Protein AF-A0A0S4TD51-F1 (afdb_monomer)

Radius of gyration: 26.49 Å; Cα contacts (8 Å, |Δi|>4): 735; chains: 1; bounding box: 84×71×63 Å

Sequence (551 aa):
MDHNLELGNYSDFDFQTTSKWIAKHSKGKERLVVALQFSVSDIKYAPRIQYLIEKQVNCIVSKEDGSKDQCNIRFFVLSDIVNPACCLDVLNIKKSHSDLLIHFGYSCYHNIRNFRLPVYFVPSSSDYFYVSESNTLCNITSFLYKQLNNRLLEGNNSLKRMNVILSFQGILENNSQTILLDKIRSSELNKTSNDVEICIYQLSPINVTDCIQDQYSEFICDLLLTKLGHDKELKLDDLEKRFERSKNMASSESVIFFHFVSKDDKYSNLPNSFLERIFLRYNQLFEIFLCQVNNSDSSIELNPNALNELSSIISKRFVVIEKAKSIHSENRVAFVITPGITQLEWKLIEFFKRHNYRINADNGKKIKIETHIISLTGVNEVKLRNFPDIDIFCFFGCSEYFLSHIIKNLNLKTPIILTPFEYQVFLGITKWSTRYLNTPDLQSHGLNDNDLSFHSSISDSEDSELDQDFSKLLIEDSEILNNNTLSTKTESYSLQSIDKKTKKLLLSLNSIKNKYGRSYFGLNPLENTDHIPKITQGRDGIASMYKNEII

Structure (mmCIF, N/CA/C/O backbone):
data_AF-A0A0S4TD51-F1
#
_entry.id   AF-A0A0S4TD51-F1
#
loop_
_atom_site.group_PDB
_atom_site.id
_atom_site.type_symbol
_atom_site.label_atom_id
_atom_site.label_alt_id
_atom_site.label_comp_id
_atom_site.label_asym_id
_atom_site.label_entity_id
_atom_site.label_seq_id
_atom_site.pdbx_PDB_ins_code
_atom_site.Cartn_x
_atom_site.Cartn_y
_atom_site.Cartn_z
_atom_site.occupancy
_atom_site.B_iso_or_equiv
_atom_site.auth_seq_id
_atom_site.auth_comp_id
_atom_site.auth_asym_id
_atom_site.auth_atom_id
_atom_site.pdbx_PDB_model_num
ATOM 1 N N . MET A 1 1 ? -22.542 -21.612 28.032 1.00 39.62 1 MET A N 1
ATOM 2 C CA . MET A 1 1 ? -22.040 -21.477 26.650 1.00 39.62 1 MET A CA 1
ATOM 3 C C . MET A 1 1 ? -20.563 -21.207 26.792 1.00 39.62 1 MET A C 1
ATOM 5 O O . MET A 1 1 ? -20.227 -20.201 27.403 1.00 39.62 1 MET A O 1
ATOM 9 N N . ASP A 1 2 ? -19.729 -22.166 26.397 1.00 32.47 2 ASP A N 1
ATOM 10 C CA . ASP A 1 2 ? -18.311 -22.193 26.756 1.00 32.47 2 ASP A CA 1
ATOM 11 C C . ASP A 1 2 ? -17.541 -20.987 26.213 1.00 32.47 2 ASP A C 1
ATOM 13 O O . ASP A 1 2 ? -17.662 -20.602 25.051 1.00 32.47 2 ASP A O 1
ATOM 17 N N . HIS A 1 3 ? -16.744 -20.394 27.098 1.00 38.41 3 HIS A N 1
ATOM 18 C CA . HIS A 1 3 ? -15.977 -19.166 26.898 1.00 38.41 3 HIS A CA 1
ATOM 19 C C . HIS A 1 3 ? -14.647 -19.367 26.143 1.00 38.41 3 HIS A C 1
ATOM 21 O O . HIS A 1 3 ? -13.843 -18.444 26.095 1.00 38.41 3 HIS A O 1
ATOM 27 N N . ASN A 1 4 ? -14.417 -20.529 25.522 1.00 45.69 4 ASN A N 1
ATOM 28 C CA . ASN A 1 4 ? -13.141 -20.879 24.886 1.00 45.69 4 ASN A CA 1
ATOM 29 C C . ASN A 1 4 ? -13.319 -21.251 23.403 1.00 45.69 4 ASN A C 1
ATOM 31 O O . ASN A 1 4 ? -13.137 -22.405 23.024 1.00 45.69 4 ASN A O 1
ATOM 35 N N . LEU A 1 5 ? -13.683 -20.287 22.553 1.00 54.16 5 LEU A N 1
ATOM 36 C CA . LEU A 1 5 ? -13.687 -20.460 21.093 1.00 54.16 5 LEU A CA 1
ATOM 37 C C . LEU A 1 5 ? -12.807 -19.382 20.455 1.00 54.16 5 LEU A C 1
ATOM 39 O O . LEU A 1 5 ? -13.077 -18.190 20.587 1.00 54.16 5 LEU A O 1
ATOM 43 N N . GLU A 1 6 ? -11.732 -19.818 19.797 1.00 66.88 6 GLU A N 1
ATOM 44 C CA . GLU A 1 6 ? -10.671 -18.959 19.269 1.00 66.88 6 GLU A CA 1
ATOM 45 C C . GLU A 1 6 ? -11.180 -18.047 18.140 1.00 66.88 6 GLU A C 1
ATOM 47 O O . GLU A 1 6 ? -11.511 -18.502 17.047 1.00 66.88 6 GLU A O 1
ATOM 52 N N . LEU A 1 7 ? -11.181 -16.733 18.381 1.00 74.62 7 LEU A N 1
ATOM 53 C CA . LEU A 1 7 ? -11.332 -15.696 17.348 1.00 74.62 7 LEU A CA 1
ATOM 54 C C . LEU A 1 7 ? -9.980 -15.315 16.713 1.00 74.62 7 LEU A C 1
ATOM 56 O O . LEU A 1 7 ? -9.875 -14.315 16.002 1.00 74.62 7 LEU A O 1
ATOM 60 N N . GLY A 1 8 ? -8.933 -16.099 16.994 1.00 77.56 8 GLY A N 1
ATOM 61 C CA . GLY A 1 8 ? -7.564 -15.825 16.576 1.00 77.56 8 GLY A CA 1
ATOM 62 C C . GLY A 1 8 ? -7.129 -14.412 16.946 1.00 77.56 8 GLY A C 1
ATOM 63 O O . GLY A 1 8 ? -7.231 -14.010 18.100 1.00 77.56 8 GLY A O 1
ATOM 64 N N . ASN A 1 9 ? -6.698 -13.651 15.938 1.00 72.94 9 ASN A N 1
ATOM 65 C CA . ASN A 1 9 ? -6.227 -12.274 16.095 1.00 72.94 9 ASN A CA 1
ATOM 66 C C . ASN A 1 9 ? -7.343 -11.254 16.407 1.00 72.94 9 ASN A C 1
ATOM 68 O O . ASN A 1 9 ? -7.058 -10.070 16.552 1.00 72.94 9 ASN A O 1
ATOM 72 N N . TYR A 1 10 ? -8.604 -11.685 16.494 1.00 80.88 10 TYR A N 1
ATOM 73 C CA . TYR A 1 10 ? -9.765 -10.838 16.794 1.00 80.88 10 TYR A CA 1
ATOM 74 C C . TYR A 1 10 ? -10.417 -11.209 18.131 1.00 80.88 10 TYR A C 1
ATOM 76 O O . TYR A 1 10 ? -11.603 -10.955 18.329 1.00 80.88 10 TYR A O 1
ATOM 84 N N . SER A 1 11 ? -9.669 -11.820 19.057 1.00 77.50 11 SER A N 1
ATOM 85 C CA . SER A 1 11 ? -10.137 -12.076 20.429 1.00 77.50 11 SER A CA 1
ATOM 86 C C . SER A 1 11 ? -10.621 -10.806 21.126 1.00 77.50 11 SER A C 1
ATOM 88 O O . SER A 1 11 ? -11.649 -10.836 21.798 1.00 77.50 11 SER A O 1
ATOM 90 N N . ASP A 1 12 ? -9.923 -9.696 20.892 1.00 70.94 12 ASP A N 1
ATOM 91 C CA . ASP A 1 12 ? -10.210 -8.388 21.486 1.00 70.94 12 ASP A CA 1
ATOM 92 C C . ASP A 1 12 ? -11.060 -7.498 20.567 1.00 70.94 12 ASP A C 1
ATOM 94 O O . ASP A 1 12 ? -11.193 -6.295 20.795 1.00 70.94 12 ASP A O 1
ATOM 98 N N . PHE A 1 13 ? -11.632 -8.064 19.496 1.00 80.12 13 PHE A N 1
ATOM 99 C CA . PHE A 1 13 ? -12.438 -7.297 18.556 1.00 80.12 13 PHE A CA 1
ATOM 100 C C . PHE A 1 13 ? -13.695 -6.737 19.227 1.00 80.12 13 PHE A C 1
ATOM 102 O O . PHE A 1 13 ? -14.544 -7.469 19.743 1.00 80.12 13 PHE A O 1
ATOM 109 N N . ASP A 1 14 ? -13.846 -5.415 19.153 1.00 80.81 14 ASP A N 1
ATOM 110 C CA . ASP A 1 14 ? -15.028 -4.724 19.646 1.00 80.81 14 ASP A CA 1
ATOM 111 C C . ASP A 1 14 ? -16.206 -4.875 18.667 1.00 80.81 14 ASP A C 1
ATOM 113 O O . ASP A 1 14 ? -16.489 -4.035 17.798 1.00 80.81 14 ASP A O 1
ATOM 117 N N . PHE A 1 15 ? -16.940 -5.973 18.854 1.00 85.12 15 PHE A N 1
ATOM 118 C CA . PHE A 1 15 ? -18.194 -6.230 18.157 1.00 85.12 15 PHE A CA 1
ATOM 119 C C . PHE A 1 15 ? -19.243 -5.143 18.428 1.00 85.12 15 PHE A C 1
ATOM 121 O O . PHE A 1 15 ? -20.073 -4.870 17.558 1.00 85.12 15 PHE A O 1
ATOM 128 N N . GLN A 1 16 ? -19.222 -4.488 19.594 1.00 85.81 16 GLN A N 1
ATOM 129 C CA . GLN A 1 16 ? -20.231 -3.500 19.964 1.00 85.81 16 GLN A CA 1
ATOM 130 C C . GLN A 1 16 ? -20.097 -2.224 19.145 1.00 85.81 16 GLN A C 1
ATOM 132 O O . GLN A 1 16 ? -21.104 -1.740 18.620 1.00 85.81 16 GLN A O 1
ATOM 137 N N . THR A 1 17 ? -18.886 -1.689 19.025 1.00 85.69 17 THR A N 1
ATOM 138 C CA . THR A 1 17 ? -18.637 -0.478 18.234 1.00 85.69 17 THR A CA 1
ATOM 139 C C . THR A 1 17 ? -18.959 -0.720 16.763 1.00 85.69 17 THR A C 1
ATOM 141 O O . THR A 1 17 ? -19.743 0.030 16.175 1.00 85.69 17 THR A O 1
ATOM 144 N N . THR A 1 18 ? -18.489 -1.836 16.203 1.00 88.44 18 THR A N 1
ATOM 145 C CA . THR A 1 18 ? -18.776 -2.204 14.808 1.00 88.44 18 THR A CA 1
ATOM 146 C C . THR A 1 18 ? -20.276 -2.408 14.567 1.00 88.44 18 THR A C 1
ATOM 148 O O . THR A 1 18 ? -20.834 -1.912 13.589 1.00 88.44 18 THR A O 1
ATOM 151 N N . SER A 1 19 ? -20.981 -3.074 15.486 1.00 91.38 19 SER A N 1
ATOM 152 C CA . SER A 1 19 ? -22.425 -3.309 15.350 1.00 91.38 19 SER A CA 1
ATOM 153 C C . SER A 1 19 ? -23.244 -2.020 15.447 1.00 91.38 19 SER A C 1
ATOM 155 O O . SER A 1 19 ? -24.196 -1.840 14.688 1.00 91.38 19 SER A O 1
ATOM 157 N N . LYS A 1 20 ? -22.869 -1.089 16.338 1.00 89.62 20 LYS A N 1
ATOM 158 C CA . LYS A 1 20 ? -23.487 0.249 16.411 1.00 89.62 20 LYS A CA 1
ATOM 159 C C . LYS A 1 20 ? -23.275 1.030 15.118 1.00 89.62 20 LYS A C 1
ATOM 161 O O . LYS A 1 20 ? -24.195 1.703 14.657 1.00 89.62 20 LYS A O 1
ATOM 166 N N . TRP A 1 21 ? -22.088 0.925 14.526 1.00 89.38 21 TRP A N 1
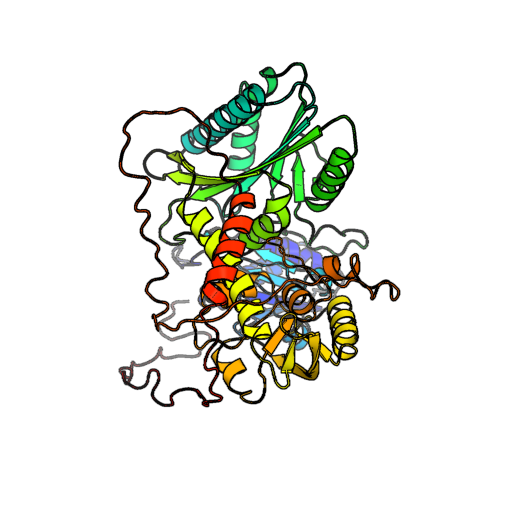ATOM 167 C CA . TRP A 1 21 ? -21.771 1.575 13.260 1.00 89.38 21 TRP A CA 1
ATOM 168 C C . TRP A 1 21 ? -22.653 1.070 12.110 1.00 89.38 21 TRP A C 1
ATOM 170 O O . TRP A 1 21 ? -23.219 1.875 11.367 1.00 89.38 21 TRP A O 1
ATOM 180 N N . ILE A 1 22 ? -22.853 -0.248 12.008 1.00 91.44 22 ILE A N 1
ATOM 181 C CA . ILE A 1 22 ? -23.764 -0.854 11.022 1.00 91.44 22 ILE A CA 1
ATOM 182 C C . ILE A 1 22 ? -25.208 -0.400 11.272 1.00 91.44 22 ILE A C 1
ATOM 184 O O . ILE A 1 22 ? -25.877 0.051 10.344 1.00 91.44 22 ILE A O 1
ATOM 188 N N . ALA A 1 23 ? -25.679 -0.470 12.523 1.00 90.62 23 ALA A N 1
ATOM 189 C CA . ALA A 1 23 ? -27.042 -0.082 12.893 1.00 90.62 23 ALA A CA 1
ATOM 190 C C . ALA A 1 23 ? -27.325 1.407 12.616 1.00 90.62 23 ALA A C 1
ATOM 192 O O . ALA A 1 23 ? -28.411 1.775 12.176 1.00 90.62 23 ALA A O 1
ATOM 193 N N . LYS A 1 24 ? -26.332 2.289 12.788 1.00 89.31 24 LYS A N 1
ATOM 194 C CA . LYS A 1 24 ? -26.440 3.699 12.382 1.00 89.31 24 LYS A CA 1
ATOM 195 C C . LYS A 1 24 ? -26.726 3.834 10.880 1.00 89.31 24 LYS A C 1
ATOM 197 O O . LYS A 1 24 ? -27.537 4.672 10.495 1.00 89.31 24 LYS A O 1
ATOM 202 N N . HIS A 1 25 ? -26.099 3.005 10.046 1.00 89.44 25 HIS A N 1
ATOM 203 C CA . HIS A 1 25 ? -26.244 3.033 8.587 1.00 89.44 25 HIS A CA 1
ATOM 204 C C . HIS A 1 25 ? -27.481 2.293 8.049 1.00 89.44 25 HIS A C 1
ATOM 206 O O . HIS A 1 25 ? -27.774 2.415 6.852 1.00 89.44 25 HIS A O 1
ATOM 212 N N . SER A 1 26 ? -28.206 1.548 8.892 1.00 90.56 26 SER A N 1
ATOM 213 C CA . SER A 1 26 ? -29.484 0.916 8.534 1.00 90.56 26 SER A CA 1
ATOM 214 C C . SER A 1 26 ? -30.690 1.845 8.710 1.00 90.56 26 SER A C 1
ATOM 216 O O . SER A 1 26 ? -31.751 1.572 8.153 1.00 90.56 26 SER A O 1
ATOM 218 N N . LYS A 1 27 ? -30.550 2.948 9.461 1.00 87.25 27 LYS A N 1
ATOM 219 C CA . LYS A 1 27 ? -31.652 3.881 9.746 1.00 87.25 27 LYS A CA 1
ATOM 220 C C . LYS A 1 27 ? -32.245 4.463 8.462 1.00 87.25 27 LYS A C 1
ATOM 222 O O . LYS A 1 27 ? -31.521 4.985 7.617 1.00 87.25 27 LYS A O 1
ATOM 227 N N . GLY A 1 28 ? -33.570 4.387 8.338 1.00 85.50 28 GLY A N 1
ATOM 228 C CA . GLY A 1 28 ? -34.310 4.914 7.188 1.00 85.50 28 GLY A CA 1
ATOM 229 C C . GLY A 1 28 ? -34.163 4.103 5.894 1.00 85.50 28 GLY A C 1
ATOM 230 O O . GLY A 1 28 ? -34.503 4.618 4.831 1.00 85.50 28 GLY A O 1
ATOM 231 N N . LYS A 1 29 ? -33.655 2.863 5.954 1.00 87.94 29 LYS A N 1
ATOM 232 C CA . LYS A 1 29 ? -33.527 1.969 4.793 1.00 87.94 29 LYS A CA 1
ATOM 233 C C . LYS A 1 29 ? -34.376 0.714 4.961 1.00 87.94 29 LYS A C 1
ATOM 235 O O . LYS A 1 29 ? -34.374 0.103 6.022 1.00 87.94 29 LYS A O 1
ATOM 240 N N . GLU A 1 30 ? -34.992 0.249 3.879 1.00 89.62 30 GLU A N 1
ATOM 241 C CA . GLU A 1 30 ? -35.690 -1.048 3.853 1.00 89.62 30 GLU A CA 1
ATOM 242 C C . GLU A 1 30 ? -34.716 -2.239 3.869 1.00 89.62 30 GLU A C 1
ATOM 244 O O . GLU A 1 30 ? -35.021 -3.312 4.390 1.00 89.62 30 GLU A O 1
ATOM 249 N N . ARG A 1 31 ? -33.520 -2.056 3.300 1.00 93.19 31 ARG A N 1
ATOM 250 C CA . ARG A 1 31 ? -32.486 -3.083 3.144 1.00 93.19 31 ARG A CA 1
ATOM 251 C C . ARG A 1 31 ? -31.101 -2.478 3.333 1.00 93.19 31 ARG A C 1
ATOM 253 O O . ARG A 1 31 ? -30.851 -1.355 2.898 1.00 93.19 31 ARG A O 1
ATOM 260 N N . LEU A 1 32 ? -30.194 -3.271 3.895 1.00 94.25 32 LEU A N 1
ATOM 261 C CA . LEU A 1 32 ? -28.7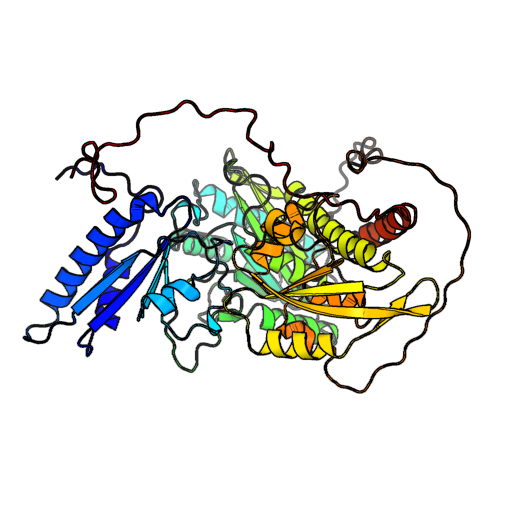73 -2.958 3.975 1.00 94.25 32 LEU A CA 1
ATOM 262 C C . LEU A 1 32 ? -27.938 -4.212 3.706 1.00 94.25 32 LEU A C 1
ATOM 264 O O . LEU A 1 32 ? -28.163 -5.252 4.319 1.00 94.25 32 LEU A O 1
ATOM 268 N N . VAL A 1 33 ? -26.952 -4.118 2.820 1.00 95.88 33 VAL A N 1
ATOM 269 C CA . VAL A 1 33 ? -25.985 -5.192 2.571 1.00 95.88 33 VAL A CA 1
ATOM 270 C C . VAL A 1 33 ? -24.607 -4.821 3.080 1.00 95.88 33 VAL A C 1
ATOM 272 O O . VAL A 1 33 ? -24.012 -3.836 2.648 1.00 95.88 33 VAL A O 1
ATOM 275 N N . VAL A 1 34 ? -24.074 -5.662 3.958 1.00 95.94 34 VAL A N 1
ATOM 276 C CA . VAL A 1 34 ? -22.768 -5.482 4.588 1.00 95.94 34 VAL A CA 1
ATOM 277 C C . VAL A 1 34 ? -21.798 -6.514 4.022 1.00 95.94 34 VAL A C 1
ATOM 279 O O . VAL A 1 34 ? -21.969 -7.712 4.243 1.00 95.94 34 VAL A O 1
ATOM 282 N N . ALA A 1 35 ? -20.780 -6.065 3.287 1.00 95.12 35 ALA A N 1
ATOM 283 C CA . ALA A 1 35 ? -19.656 -6.919 2.912 1.00 95.12 35 ALA A CA 1
ATOM 284 C C . ALA A 1 35 ? -18.672 -7.052 4.079 1.00 95.12 35 ALA A C 1
ATOM 286 O O . ALA A 1 35 ? -18.336 -6.058 4.718 1.00 95.12 35 ALA A O 1
ATOM 287 N N . LEU A 1 36 ? -18.170 -8.262 4.307 1.00 94.81 36 LEU A N 1
ATOM 288 C CA . LEU A 1 36 ? -17.090 -8.557 5.242 1.00 94.81 36 LEU A CA 1
ATOM 289 C C . LEU A 1 36 ? -15.886 -9.059 4.442 1.00 94.81 36 LEU A C 1
ATOM 291 O O . LEU A 1 36 ? -15.980 -10.088 3.773 1.00 94.81 36 LEU A O 1
ATOM 295 N N . GLN A 1 37 ? -14.771 -8.336 4.496 1.00 92.12 37 GLN A N 1
ATOM 296 C CA . GLN A 1 37 ? -13.517 -8.716 3.851 1.00 92.12 37 GLN A CA 1
ATOM 297 C C . GLN A 1 37 ? -12.482 -9.058 4.916 1.00 92.12 37 GLN A C 1
ATOM 299 O O . GLN A 1 37 ? -12.274 -8.271 5.831 1.00 92.12 37 GLN A O 1
ATOM 304 N N . PHE A 1 38 ? -11.810 -10.195 4.767 1.00 88.81 38 PHE A N 1
ATOM 305 C CA . PHE A 1 38 ? -10.793 -10.666 5.705 1.00 88.81 38 PHE A CA 1
ATOM 306 C C . PHE A 1 38 ? -9.441 -10.822 5.016 1.00 88.81 38 PHE A C 1
ATOM 308 O O . PHE A 1 38 ? -9.368 -11.055 3.806 1.00 88.81 38 PHE A O 1
ATOM 315 N N . SER A 1 39 ? -8.371 -10.754 5.805 1.00 79.62 39 SER A N 1
ATOM 316 C CA . SER A 1 39 ? -7.055 -11.211 5.373 1.00 79.62 39 SER A CA 1
ATOM 317 C C . SER A 1 39 ? -7.058 -12.729 5.109 1.00 79.62 39 SER A C 1
ATOM 319 O O . SER A 1 39 ? -7.920 -13.476 5.588 1.00 79.62 39 SER A O 1
ATOM 321 N N . VAL A 1 40 ? -6.057 -13.212 4.367 1.00 77.44 40 VAL A N 1
ATOM 322 C CA . VAL A 1 40 ? -5.933 -14.638 4.006 1.00 77.44 40 VAL A CA 1
ATOM 323 C C . VAL A 1 40 ? -5.829 -15.538 5.239 1.00 77.44 40 VAL A C 1
ATOM 325 O O . VAL A 1 40 ? -6.393 -16.630 5.251 1.00 77.44 40 VAL A O 1
ATOM 328 N N . SER A 1 41 ? -5.133 -15.090 6.288 1.00 77.94 41 SER A N 1
ATOM 329 C CA . SER A 1 41 ? -4.979 -15.857 7.529 1.00 77.94 41 SER A CA 1
ATOM 330 C C . SER A 1 41 ? -6.256 -15.905 8.364 1.00 77.94 41 SER A C 1
ATOM 332 O O . SER A 1 41 ? -6.434 -16.831 9.158 1.00 77.94 41 SER A O 1
ATOM 334 N N . ASP A 1 42 ? -7.144 -14.931 8.174 1.00 83.00 42 ASP A N 1
ATOM 335 C CA . ASP A 1 42 ? -8.235 -14.644 9.099 1.00 83.00 42 ASP A CA 1
ATOM 336 C C . ASP A 1 42 ? -9.603 -15.064 8.575 1.00 83.00 42 ASP A C 1
ATOM 338 O O . ASP A 1 42 ? -10.545 -15.212 9.352 1.00 83.00 42 ASP A O 1
ATOM 342 N N . ILE A 1 43 ? -9.716 -15.325 7.272 1.00 86.56 43 ILE A N 1
ATOM 343 C CA . ILE A 1 43 ? -10.975 -15.713 6.630 1.00 86.56 43 ILE A CA 1
ATOM 344 C C . ILE A 1 43 ? -11.611 -16.966 7.250 1.00 86.56 43 ILE A C 1
ATOM 346 O O . ILE A 1 43 ? -12.831 -17.115 7.249 1.00 86.56 43 ILE A O 1
ATOM 350 N N . LYS A 1 44 ? -10.802 -17.837 7.868 1.00 85.88 44 LYS A N 1
ATOM 351 C CA . LYS A 1 44 ? -11.277 -19.002 8.631 1.00 85.88 44 LYS A CA 1
ATOM 352 C C . LYS A 1 44 ? -12.184 -18.635 9.815 1.00 85.88 44 LYS A C 1
ATOM 354 O O . LYS A 1 44 ? -12.993 -19.459 10.224 1.00 85.88 44 LYS A O 1
ATOM 359 N N . TYR A 1 45 ? -12.082 -17.416 10.348 1.00 87.62 45 TYR A N 1
ATOM 360 C CA . TYR A 1 45 ? -12.925 -16.919 11.440 1.00 87.62 45 TYR A CA 1
ATOM 361 C C . TYR A 1 45 ? -14.190 -16.199 10.943 1.00 87.62 45 TYR A C 1
ATOM 363 O O . TYR A 1 45 ? -15.060 -15.859 11.750 1.00 87.62 45 TYR A O 1
ATOM 371 N N . ALA A 1 46 ? -14.329 -15.986 9.628 1.00 89.88 46 ALA A N 1
ATOM 372 C CA . ALA A 1 46 ? -15.395 -15.178 9.045 1.00 89.88 46 ALA A CA 1
ATOM 373 C C . ALA A 1 46 ? -16.819 -15.640 9.409 1.00 89.88 46 ALA A C 1
ATOM 375 O O . ALA A 1 46 ? -17.600 -14.782 9.823 1.00 89.88 46 ALA A O 1
ATOM 376 N N . PRO A 1 47 ? -17.182 -16.945 9.354 1.00 89.88 47 PRO A N 1
ATOM 377 C CA . PRO A 1 47 ? -18.535 -17.381 9.713 1.00 89.88 47 PRO A CA 1
ATOM 378 C C . PRO A 1 47 ? -18.902 -17.030 11.159 1.00 89.88 47 PRO A C 1
ATOM 380 O O . PRO A 1 47 ? -20.021 -16.604 11.449 1.00 89.88 47 PRO A O 1
ATOM 383 N N . ARG A 1 48 ? -17.936 -17.159 12.077 1.00 88.56 48 ARG A N 1
ATOM 384 C CA . ARG A 1 48 ? -18.148 -16.872 13.496 1.00 88.56 48 ARG A CA 1
ATOM 385 C C . ARG A 1 48 ? -18.264 -15.376 13.757 1.00 88.56 48 ARG A C 1
ATOM 387 O O . ARG A 1 48 ? -19.180 -14.959 14.463 1.00 88.56 48 ARG A O 1
ATOM 394 N N . ILE A 1 49 ? -17.356 -14.584 13.190 1.00 91.12 49 ILE A N 1
ATOM 395 C CA . ILE A 1 49 ? -17.376 -13.124 13.317 1.00 91.12 49 ILE A CA 1
ATOM 396 C C . ILE A 1 49 ? -18.674 -12.567 12.723 1.00 91.12 49 ILE A C 1
ATOM 398 O O . ILE A 1 49 ? -19.347 -11.781 13.387 1.00 91.12 49 ILE A O 1
ATOM 402 N N . GLN A 1 50 ? -19.083 -13.037 11.537 1.00 93.88 50 GLN A N 1
ATOM 403 C CA . GLN A 1 50 ? -20.363 -12.677 10.926 1.00 93.88 50 GLN A CA 1
ATOM 404 C C . GLN A 1 50 ? -21.529 -12.957 11.879 1.00 93.88 50 GLN A C 1
ATOM 406 O O . GLN A 1 50 ? -22.306 -12.049 12.155 1.00 93.88 50 GLN A O 1
ATOM 411 N N . TYR A 1 51 ? -21.634 -14.181 12.408 1.00 92.19 51 TYR A N 1
ATOM 412 C CA . TYR A 1 51 ? -22.721 -14.564 13.312 1.00 92.19 51 TYR A CA 1
ATOM 413 C C . TYR A 1 51 ? -22.803 -13.663 14.554 1.00 92.19 51 TYR A C 1
ATOM 415 O O . TYR A 1 51 ? -23.890 -13.252 14.962 1.00 92.19 51 TYR A O 1
ATOM 423 N N . LEU A 1 52 ? -21.656 -13.341 15.161 1.00 91.69 52 LEU A N 1
ATOM 424 C CA . LEU A 1 52 ? -21.597 -12.491 16.351 1.00 91.69 52 LEU A CA 1
ATOM 425 C C . LEU A 1 52 ? -22.012 -11.045 16.049 1.00 91.69 52 LEU A C 1
ATOM 427 O O . LEU A 1 52 ? -22.821 -10.486 16.794 1.00 91.69 52 LEU A O 1
ATOM 431 N N . ILE A 1 53 ? -21.524 -10.472 14.942 1.00 93.12 53 ILE A N 1
ATOM 432 C CA . ILE A 1 53 ? -21.926 -9.135 14.481 1.00 93.12 53 ILE A CA 1
ATOM 433 C C . ILE A 1 53 ? -23.425 -9.118 14.174 1.00 93.12 53 ILE A C 1
ATOM 435 O O . ILE A 1 53 ? -24.146 -8.266 14.681 1.00 93.12 53 ILE A O 1
ATOM 439 N N . GLU A 1 54 ? -23.918 -10.076 13.391 1.00 93.38 54 GLU A N 1
ATOM 440 C CA . GLU A 1 54 ? -25.323 -10.162 12.986 1.00 93.38 54 GLU A CA 1
ATOM 441 C C . GLU A 1 54 ? -26.258 -10.244 14.198 1.00 93.38 54 GLU A C 1
ATOM 443 O O . GLU A 1 54 ? -27.220 -9.479 14.303 1.00 93.38 54 GLU A O 1
ATOM 448 N N . LYS A 1 55 ? -25.932 -11.102 15.173 1.00 91.06 55 LYS A N 1
ATOM 449 C CA . LYS A 1 55 ? -26.682 -11.208 16.429 1.00 91.06 55 LYS A CA 1
ATOM 450 C C . LYS A 1 55 ? -26.732 -9.871 17.171 1.00 91.06 55 LYS A C 1
ATOM 452 O O . LYS A 1 55 ? -27.797 -9.472 17.642 1.00 91.06 55 LYS A O 1
ATOM 457 N N . GLN A 1 56 ? -25.601 -9.180 17.291 1.00 91.81 56 GLN A N 1
ATOM 458 C CA . GLN A 1 56 ? -25.522 -7.935 18.050 1.00 91.81 56 GLN A CA 1
ATOM 459 C C . GLN A 1 56 ? -26.195 -6.761 17.331 1.00 91.81 56 GLN A C 1
ATOM 461 O O . GLN A 1 56 ? -26.908 -5.992 17.979 1.00 91.81 56 GLN A O 1
ATOM 466 N N . VAL A 1 57 ? -26.042 -6.653 16.011 1.00 92.69 57 VAL A N 1
ATOM 467 C CA . VAL A 1 57 ? -26.750 -5.674 15.176 1.00 92.69 57 VAL A CA 1
ATOM 468 C C . VAL A 1 57 ? -28.260 -5.859 15.309 1.00 92.69 57 VAL A C 1
ATOM 470 O O . VAL A 1 57 ? -28.955 -4.896 15.625 1.00 92.69 57 VAL A O 1
ATOM 473 N N . ASN A 1 58 ? -28.767 -7.088 15.176 1.00 89.00 58 ASN A N 1
ATOM 474 C CA . ASN A 1 58 ? -30.197 -7.373 15.319 1.00 89.00 58 ASN A CA 1
ATOM 475 C C . ASN A 1 58 ? -30.726 -6.971 16.705 1.00 89.00 58 ASN A C 1
ATOM 477 O O . ASN A 1 58 ? -31.796 -6.370 16.807 1.00 89.00 58 ASN A O 1
ATOM 481 N N . CYS A 1 59 ? -29.953 -7.217 17.771 1.00 88.62 59 CYS A N 1
ATOM 482 C CA . CYS A 1 59 ? -30.296 -6.750 19.114 1.00 88.62 59 CYS A CA 1
ATOM 483 C C . CYS A 1 59 ? -30.342 -5.217 19.229 1.00 88.62 59 CYS A C 1
ATOM 485 O O . CYS A 1 59 ? -31.220 -4.700 19.916 1.00 88.62 59 CYS A O 1
ATOM 487 N N . ILE A 1 60 ? -29.413 -4.488 18.601 1.00 88.25 60 ILE A N 1
ATOM 488 C CA . ILE A 1 60 ? -29.384 -3.014 18.631 1.00 88.25 60 ILE A CA 1
ATOM 489 C C . ILE A 1 60 ? -30.589 -2.454 17.874 1.00 88.25 60 ILE A C 1
ATOM 491 O O . ILE A 1 60 ? -31.347 -1.669 18.438 1.00 88.25 60 ILE A O 1
ATOM 495 N N . VAL A 1 61 ? -30.821 -2.920 16.645 1.00 85.81 61 VAL A N 1
ATOM 496 C CA . VAL A 1 61 ? -31.925 -2.437 15.803 1.00 85.81 61 VAL A CA 1
ATOM 497 C C . VAL A 1 61 ? -33.282 -2.722 16.462 1.00 85.81 61 VAL A C 1
ATOM 499 O O . VAL A 1 61 ? -34.116 -1.827 16.533 1.00 85.81 61 VAL A O 1
ATOM 502 N N . SER A 1 62 ? -33.477 -3.906 17.062 1.00 81.44 62 SER A N 1
ATOM 503 C CA . SER A 1 62 ? -34.731 -4.244 17.768 1.00 81.44 62 SER A CA 1
ATOM 504 C C . SER A 1 62 ? -35.033 -3.382 19.003 1.00 81.44 62 SER A C 1
ATOM 506 O O . SER A 1 62 ? -36.174 -3.332 19.451 1.00 81.44 62 SER A O 1
ATOM 508 N N . LYS A 1 63 ? -34.012 -2.747 19.596 1.00 77.94 63 LYS A N 1
ATOM 509 C CA . LYS A 1 63 ? -34.167 -1.873 20.769 1.00 77.94 63 LYS A CA 1
ATOM 510 C C . LYS A 1 63 ? -34.423 -0.421 20.377 1.00 77.94 63 LYS A C 1
ATOM 512 O O . LYS A 1 63 ? -35.021 0.305 21.165 1.00 77.94 63 LYS A O 1
ATOM 517 N N . GLU A 1 64 ? -33.926 0.004 19.216 1.00 68.25 64 GLU A N 1
ATOM 518 C CA . GLU A 1 64 ? -34.047 1.383 18.735 1.00 68.25 64 GLU A CA 1
ATOM 519 C C . GLU A 1 64 ? -35.344 1.618 17.947 1.00 68.25 64 GLU A C 1
ATOM 521 O O . GLU A 1 64 ? -35.959 2.671 18.113 1.00 68.25 64 GLU A O 1
ATOM 526 N N . ASP A 1 65 ? -35.799 0.638 17.159 1.00 60.22 65 ASP A N 1
ATOM 527 C CA . ASP A 1 65 ? -37.014 0.744 16.348 1.00 60.22 65 ASP A CA 1
ATOM 528 C C . ASP A 1 65 ? -38.175 -0.034 16.990 1.00 60.22 65 ASP A C 1
ATOM 530 O O . ASP A 1 65 ? -38.278 -1.253 16.894 1.00 60.22 65 ASP A O 1
ATOM 534 N N . GLY A 1 66 ? -39.104 0.682 17.632 1.00 57.69 66 GLY A N 1
ATOM 535 C CA . GLY A 1 66 ? -40.402 0.135 18.063 1.00 57.69 66 GLY A CA 1
ATOM 536 C C . GLY A 1 66 ? -41.433 0.006 16.926 1.00 57.69 66 GLY A C 1
ATOM 537 O O . GLY A 1 66 ? -42.622 -0.176 17.196 1.00 57.69 66 GLY A O 1
ATOM 538 N N . SER A 1 67 ? -41.011 0.175 15.667 1.00 54.00 67 SER A N 1
ATOM 539 C CA . SER A 1 67 ? -41.850 0.219 14.463 1.00 54.00 67 SER A CA 1
ATOM 540 C C . SER A 1 67 ? -41.817 -1.108 13.684 1.00 54.00 67 SER A C 1
ATOM 542 O O . SER A 1 67 ? -40.928 -1.936 13.859 1.00 54.00 67 SER A O 1
ATOM 544 N N . LYS A 1 68 ? -42.816 -1.333 12.817 1.00 54.75 68 LYS A N 1
ATOM 545 C CA . LYS A 1 68 ? -42.955 -2.559 12.002 1.00 54.75 68 LYS A CA 1
ATOM 546 C C . LYS A 1 68 ? -42.028 -2.614 10.773 1.00 54.75 68 LYS A C 1
ATOM 548 O O . LYS A 1 68 ? -41.958 -3.666 10.144 1.00 54.75 68 LYS A O 1
ATOM 553 N N . ASP A 1 69 ? -41.308 -1.533 10.469 1.00 61.06 69 ASP A N 1
ATOM 554 C CA . ASP A 1 69 ? -40.485 -1.393 9.260 1.00 61.06 69 ASP A CA 1
ATOM 555 C C . ASP A 1 69 ? -38.991 -1.502 9.603 1.00 61.06 69 ASP A C 1
ATOM 557 O O . ASP A 1 69 ? -38.220 -0.553 9.471 1.00 61.06 69 ASP A O 1
ATOM 561 N N . GLN A 1 70 ? -38.584 -2.673 10.100 1.00 77.44 70 GLN A N 1
ATOM 562 C CA . GLN A 1 70 ? -37.190 -2.946 10.448 1.00 77.44 70 GLN A CA 1
ATOM 563 C C . GLN A 1 70 ? -36.352 -3.186 9.182 1.00 77.44 70 GLN A C 1
ATOM 565 O O . GLN A 1 70 ? -36.710 -4.008 8.336 1.00 77.44 70 GLN A O 1
ATOM 570 N N . CYS A 1 71 ? -35.211 -2.500 9.067 1.00 86.38 71 CYS A N 1
ATOM 571 C CA . CYS A 1 71 ? -34.276 -2.685 7.956 1.00 86.38 71 CYS A CA 1
ATOM 572 C C . CYS A 1 71 ? -33.827 -4.153 7.841 1.00 86.38 71 CYS A C 1
ATOM 574 O O . CYS A 1 71 ? -33.326 -4.734 8.806 1.00 86.38 71 CYS A O 1
ATOM 576 N N . ASN A 1 72 ? -33.946 -4.747 6.651 1.00 90.31 72 ASN A N 1
ATOM 577 C CA . ASN A 1 72 ? -33.431 -6.086 6.372 1.00 90.31 72 ASN A CA 1
ATOM 578 C C . ASN A 1 72 ? -31.918 -6.033 6.116 1.00 90.31 72 ASN A C 1
ATOM 580 O O . ASN A 1 72 ? -31.475 -5.680 5.016 1.00 90.31 72 ASN A O 1
ATOM 584 N N . ILE A 1 73 ? -31.132 -6.391 7.131 1.00 94.06 73 ILE A N 1
ATOM 585 C CA . ILE A 1 73 ? -29.669 -6.387 7.069 1.00 94.06 73 ILE A CA 1
ATOM 586 C C . ILE A 1 73 ? -29.172 -7.762 6.620 1.00 94.06 73 ILE A C 1
ATOM 588 O O . ILE A 1 73 ? -29.468 -8.775 7.246 1.00 94.06 73 ILE A O 1
ATOM 592 N N . ARG A 1 74 ? -28.393 -7.802 5.535 1.00 95.06 74 ARG A N 1
ATOM 593 C CA . ARG A 1 74 ? -27.776 -9.025 5.006 1.00 95.06 74 ARG A CA 1
ATOM 594 C C . ARG A 1 74 ? -26.262 -8.910 5.014 1.00 95.06 74 ARG A C 1
ATOM 596 O O . ARG A 1 74 ? -25.713 -7.930 4.515 1.00 95.06 74 ARG A O 1
ATOM 603 N N . PHE A 1 75 ? -25.596 -9.946 5.501 1.00 95.44 75 PHE A N 1
ATOM 604 C CA . PHE A 1 75 ? -24.141 -10.036 5.508 1.00 95.44 75 PHE A CA 1
ATOM 605 C C . PHE A 1 75 ? -23.635 -10.877 4.334 1.00 95.44 75 PHE A C 1
ATOM 607 O O . PHE A 1 75 ? -24.224 -11.901 3.994 1.00 95.44 75 PHE A O 1
ATOM 614 N N . PHE A 1 76 ? -22.535 -10.443 3.722 1.00 94.56 76 PHE A N 1
ATOM 615 C CA . PHE A 1 76 ? -21.838 -11.155 2.654 1.00 94.56 76 PHE A CA 1
ATOM 616 C C . PHE A 1 76 ? -20.352 -11.249 2.981 1.00 94.56 76 PHE A C 1
ATOM 618 O O . PHE A 1 76 ? -19.651 -10.240 2.989 1.00 94.56 76 PHE A O 1
ATOM 625 N N . VAL A 1 77 ? -19.854 -12.462 3.212 1.00 93.88 77 VAL A N 1
ATOM 626 C CA . VAL A 1 77 ? -18.416 -12.709 3.366 1.00 93.88 77 VAL A CA 1
ATOM 627 C C . VAL A 1 77 ? -17.769 -12.769 1.986 1.00 93.88 77 VAL A C 1
ATOM 629 O O . VAL A 1 77 ? -18.083 -13.644 1.174 1.00 93.88 77 VAL A O 1
ATOM 632 N N . LEU A 1 78 ? -16.849 -11.845 1.715 1.00 91.69 78 LEU A N 1
ATOM 633 C CA . LEU A 1 78 ? -16.059 -11.845 0.490 1.00 91.69 78 LEU A CA 1
ATOM 634 C C . LEU A 1 78 ? -15.023 -12.965 0.593 1.00 91.69 78 LEU A C 1
ATOM 636 O O . LEU A 1 78 ? -14.065 -12.875 1.354 1.00 91.69 78 LEU A O 1
ATOM 640 N N . SER A 1 79 ? -15.292 -14.054 -0.127 1.00 79.94 79 SER A N 1
ATOM 641 C CA . SER A 1 79 ? -14.552 -15.316 0.005 1.00 79.94 79 SER A CA 1
ATOM 642 C C . SER A 1 79 ? -13.327 -15.400 -0.909 1.00 79.94 79 SER A C 1
ATOM 644 O O . SER A 1 79 ? -12.439 -16.221 -0.681 1.00 79.94 79 SER A O 1
ATOM 646 N N . ASP A 1 80 ? -13.276 -14.563 -1.947 1.00 75.81 80 ASP A N 1
ATOM 647 C CA . ASP A 1 80 ? -12.136 -14.518 -2.852 1.00 75.81 80 ASP A CA 1
ATOM 648 C C . ASP A 1 80 ? -10.942 -13.876 -2.146 1.00 75.81 80 ASP A C 1
ATOM 650 O O . ASP A 1 80 ? -11.032 -12.805 -1.544 1.00 75.81 80 ASP A O 1
ATOM 654 N N . ILE A 1 81 ? -9.787 -14.525 -2.263 1.00 66.88 81 ILE A N 1
ATOM 655 C CA . ILE A 1 81 ? -8.536 -13.962 -1.774 1.00 66.88 81 ILE A CA 1
ATOM 656 C C . ILE A 1 81 ? -8.132 -12.820 -2.708 1.00 66.88 81 ILE A C 1
ATOM 658 O O . ILE A 1 81 ? -7.668 -13.043 -3.832 1.00 66.88 81 ILE A O 1
ATOM 662 N N . VAL A 1 82 ? -8.283 -11.584 -2.232 1.00 67.31 82 VAL A N 1
ATOM 663 C CA . VAL A 1 82 ? -7.725 -10.414 -2.912 1.00 67.31 82 VAL A CA 1
ATOM 664 C C . VAL A 1 82 ? -6.209 -10.520 -2.874 1.00 67.31 82 VAL A C 1
ATOM 666 O O . VAL A 1 82 ? -5.607 -10.708 -1.819 1.00 67.31 82 VAL A O 1
ATOM 669 N N . ASN A 1 83 ? -5.580 -10.383 -4.035 1.00 67.75 83 ASN A N 1
ATOM 670 C CA . ASN A 1 83 ? -4.136 -10.259 -4.131 1.00 67.75 83 ASN A CA 1
ATOM 671 C C . ASN A 1 83 ? -3.809 -8.929 -4.832 1.00 67.75 83 ASN A C 1
ATOM 673 O O . ASN A 1 83 ? -4.163 -8.772 -6.008 1.00 67.75 83 ASN A O 1
ATOM 677 N N . PRO A 1 84 ? -3.184 -7.962 -4.136 1.00 72.62 84 PRO A N 1
ATOM 678 C CA . PRO A 1 84 ? -2.713 -8.021 -2.740 1.00 72.62 84 PRO A CA 1
ATOM 679 C C . PRO A 1 84 ? -3.821 -8.008 -1.676 1.00 72.62 84 PRO A C 1
ATOM 681 O O . PRO A 1 84 ? -4.816 -7.303 -1.828 1.00 72.62 84 PRO A O 1
ATOM 684 N N . ALA A 1 85 ? -3.590 -8.697 -0.553 1.00 76.38 85 ALA A N 1
ATOM 685 C CA . ALA A 1 85 ? -4.549 -8.808 0.557 1.00 76.38 85 ALA A CA 1
ATOM 686 C C . ALA A 1 85 ? -4.895 -7.462 1.219 1.00 76.38 85 ALA A C 1
ATOM 688 O O . ALA A 1 85 ? -5.984 -7.301 1.756 1.00 76.38 85 ALA A O 1
ATOM 689 N N . CYS A 1 86 ? -3.993 -6.483 1.131 1.00 78.44 86 CYS A N 1
ATOM 690 C CA . CYS A 1 86 ? -4.178 -5.151 1.697 1.00 78.44 86 CYS A CA 1
ATOM 691 C C . CYS A 1 86 ? -5.145 -4.254 0.897 1.00 78.44 86 CYS A C 1
ATOM 693 O O . CYS A 1 86 ? -5.456 -3.150 1.339 1.00 78.44 86 CYS A O 1
ATOM 695 N N . CYS A 1 87 ? -5.568 -4.644 -0.313 1.00 82.69 87 CYS A N 1
ATOM 696 C CA . CYS A 1 87 ? -6.491 -3.856 -1.141 1.00 82.69 87 CYS A CA 1
ATOM 697 C C . CYS A 1 87 ? -7.954 -4.206 -0.863 1.00 82.69 87 CYS A C 1
ATOM 699 O O . CYS A 1 87 ? -8.280 -5.345 -0.544 1.00 82.69 87 CYS A O 1
ATOM 701 N N . LEU A 1 88 ? -8.855 -3.247 -1.082 1.00 85.56 88 LEU A N 1
ATOM 702 C CA . LEU A 1 88 ? -10.295 -3.512 -1.067 1.00 85.56 88 LEU A CA 1
ATOM 703 C C . LEU A 1 88 ? -10.702 -4.383 -2.265 1.00 85.56 88 LEU A C 1
ATOM 705 O O . LEU A 1 88 ? -10.258 -4.132 -3.390 1.00 85.56 88 LEU A O 1
ATOM 709 N N . ASP A 1 89 ? -11.597 -5.352 -2.058 1.00 87.69 89 ASP A N 1
ATOM 710 C CA . ASP A 1 89 ? -12.139 -6.180 -3.147 1.00 87.69 89 ASP A CA 1
ATOM 711 C C . ASP A 1 89 ? -13.217 -5.448 -3.964 1.00 87.69 89 ASP A C 1
ATOM 713 O O . ASP A 1 89 ? -14.406 -5.773 -3.950 1.00 87.69 89 ASP A O 1
ATOM 717 N N . VAL A 1 90 ? -12.801 -4.422 -4.703 1.00 84.00 90 VAL A N 1
ATOM 718 C CA . VAL A 1 90 ? -13.689 -3.553 -5.494 1.00 84.00 90 VAL A CA 1
ATOM 719 C C . VAL A 1 90 ? -14.634 -4.353 -6.402 1.00 84.00 90 VAL A C 1
ATOM 721 O O . VAL A 1 90 ? -15.763 -3.921 -6.643 1.00 84.00 90 VAL A O 1
ATOM 724 N N . LEU A 1 91 ? -14.189 -5.499 -6.928 1.00 84.69 91 LEU A N 1
ATOM 725 C CA . LEU A 1 91 ? -14.996 -6.318 -7.828 1.00 84.69 91 LEU A CA 1
ATOM 726 C C . LEU A 1 91 ? -16.090 -7.063 -7.072 1.00 84.69 91 LEU A C 1
ATOM 728 O O . LEU A 1 91 ? -17.254 -6.966 -7.464 1.00 84.69 91 LEU A O 1
ATOM 732 N N . ASN A 1 92 ? -15.747 -7.789 -6.008 1.00 87.56 92 ASN A N 1
ATOM 733 C CA . ASN A 1 92 ? -16.742 -8.585 -5.302 1.00 87.56 92 ASN A CA 1
ATOM 734 C C . ASN A 1 92 ? -17.690 -7.729 -4.470 1.00 87.56 92 ASN A C 1
ATOM 736 O O . ASN A 1 92 ? -18.876 -8.040 -4.455 1.00 87.56 92 ASN A O 1
ATOM 740 N N . ILE A 1 93 ? -17.236 -6.593 -3.929 1.00 88.62 93 ILE A N 1
ATOM 741 C CA . ILE A 1 93 ? -18.126 -5.618 -3.279 1.00 88.62 93 ILE A CA 1
ATOM 742 C C . ILE A 1 93 ? -19.192 -5.104 -4.264 1.00 88.62 93 ILE A C 1
ATOM 744 O O . ILE A 1 93 ? -20.364 -4.955 -3.914 1.00 88.62 93 ILE A O 1
ATOM 748 N N . LYS A 1 94 ? -18.807 -4.847 -5.525 1.00 86.62 94 LYS A N 1
ATOM 749 C CA . LYS A 1 94 ? -19.760 -4.439 -6.569 1.00 86.62 94 LYS A CA 1
ATOM 750 C C . LYS A 1 94 ? -20.709 -5.572 -6.957 1.00 86.62 94 LYS A C 1
ATOM 752 O O . LYS A 1 94 ? -21.899 -5.319 -7.117 1.00 86.62 94 LYS A O 1
ATOM 757 N N . LYS A 1 95 ? -20.206 -6.803 -7.102 1.00 89.06 95 LYS A N 1
ATOM 758 C CA . LYS A 1 95 ? -21.026 -7.979 -7.449 1.00 89.06 95 LYS A CA 1
ATOM 759 C C . LYS A 1 95 ? -22.030 -8.347 -6.355 1.00 89.06 95 LYS A C 1
ATOM 761 O O . LYS A 1 95 ? -23.127 -8.786 -6.678 1.00 89.06 95 LYS A O 1
ATOM 766 N N . SER A 1 96 ? -21.681 -8.166 -5.081 1.00 90.06 96 SER A N 1
ATOM 767 C CA . SER A 1 96 ? -22.590 -8.412 -3.956 1.00 90.06 96 SER A CA 1
ATOM 768 C C . SER A 1 96 ? -23.635 -7.310 -3.775 1.00 90.06 96 SER A C 1
ATOM 770 O O . SER A 1 96 ? -24.516 -7.450 -2.927 1.00 90.06 96 SER A O 1
ATOM 772 N N . HIS A 1 97 ? -23.566 -6.226 -4.564 1.00 90.81 97 HIS A N 1
ATOM 773 C CA . HIS A 1 97 ? -24.391 -5.030 -4.387 1.00 90.81 97 HIS A CA 1
ATOM 774 C C . HIS A 1 97 ? -24.372 -4.555 -2.929 1.00 90.81 97 HIS A C 1
ATOM 776 O O . HIS A 1 97 ? -25.425 -4.290 -2.343 1.00 90.81 97 HIS A O 1
ATOM 782 N N . SER A 1 98 ? -23.177 -4.542 -2.334 1.00 92.25 98 SER A N 1
ATOM 783 C CA . SER A 1 98 ? -23.004 -4.119 -0.952 1.00 92.25 98 SER A CA 1
ATOM 784 C C . SER A 1 98 ? -23.227 -2.623 -0.807 1.00 92.25 98 SER A C 1
ATOM 786 O O . SER A 1 98 ? -22.880 -1.848 -1.696 1.00 92.25 98 SER A O 1
ATOM 788 N N . ASP A 1 99 ? -23.773 -2.242 0.344 1.00 91.75 99 ASP A N 1
ATOM 789 C CA . ASP A 1 99 ? -23.999 -0.860 0.755 1.00 91.75 99 ASP A CA 1
ATOM 790 C C . ASP A 1 99 ? -22.912 -0.370 1.722 1.00 91.75 99 ASP A C 1
ATOM 792 O O . ASP A 1 99 ? -22.681 0.832 1.812 1.00 91.75 99 ASP A O 1
ATOM 796 N N . LEU A 1 100 ? -22.247 -1.293 2.433 1.00 91.25 100 LEU A N 1
ATOM 797 C CA . LEU A 1 100 ? -21.141 -1.044 3.365 1.00 91.25 100 LEU A CA 1
ATOM 798 C C . LEU A 1 100 ? -20.068 -2.131 3.237 1.00 91.25 100 LEU A C 1
ATOM 800 O O . LEU A 1 100 ? -20.364 -3.259 2.828 1.00 91.25 100 LEU A O 1
ATOM 804 N N . LEU A 1 101 ? -18.844 -1.814 3.656 1.00 91.44 101 LEU A N 1
ATOM 805 C CA . LEU A 1 101 ? -17.744 -2.768 3.781 1.00 91.44 101 LEU A CA 1
ATOM 806 C C . LEU A 1 101 ? -17.145 -2.709 5.183 1.00 91.44 101 LEU A C 1
ATOM 808 O O . LEU A 1 101 ? -16.834 -1.631 5.678 1.00 91.44 101 LEU A O 1
ATOM 812 N N . ILE A 1 102 ? -16.907 -3.876 5.769 1.00 91.38 102 ILE A N 1
ATOM 813 C CA . ILE A 1 102 ? -16.071 -4.050 6.953 1.00 91.38 102 ILE A CA 1
ATOM 814 C C . ILE A 1 102 ? -14.823 -4.800 6.508 1.00 91.38 102 ILE A C 1
ATOM 816 O O . ILE A 1 102 ? -14.918 -5.927 6.020 1.00 91.38 102 ILE A O 1
ATOM 820 N N . HIS A 1 103 ? -13.669 -4.155 6.624 1.00 88.69 103 HIS A N 1
ATOM 821 C CA . HIS A 1 103 ? -12.383 -4.698 6.207 1.00 88.69 103 HIS A CA 1
ATOM 822 C C . HIS A 1 103 ? -11.558 -5.066 7.439 1.00 88.69 103 HIS A C 1
ATOM 824 O O . HIS A 1 103 ? -11.169 -4.188 8.205 1.00 88.69 103 HIS A O 1
ATOM 830 N N . PHE A 1 104 ? -11.303 -6.356 7.622 1.00 87.25 104 PHE A N 1
ATOM 831 C CA . PHE A 1 104 ? -10.547 -6.914 8.735 1.00 87.25 104 PHE A CA 1
ATOM 832 C C . PHE A 1 104 ? -9.072 -7.097 8.369 1.00 87.25 104 PHE A C 1
ATOM 834 O O . PHE A 1 104 ? -8.746 -7.730 7.360 1.00 87.25 104 PHE A O 1
ATOM 841 N N . GLY A 1 105 ? -8.203 -6.583 9.234 1.00 80.25 105 GLY A N 1
ATOM 842 C CA . GLY A 1 105 ? -6.754 -6.601 9.117 1.00 80.25 105 GLY A CA 1
ATOM 843 C C . GLY A 1 105 ? -6.184 -5.352 8.446 1.00 80.25 105 GLY A C 1
ATOM 844 O O . GLY A 1 105 ? -6.859 -4.338 8.238 1.00 80.25 105 GLY A O 1
ATOM 845 N N . TYR A 1 106 ? -4.904 -5.448 8.102 1.00 78.38 106 TYR A N 1
ATOM 846 C CA . TYR A 1 106 ? -4.148 -4.382 7.464 1.00 78.38 106 TYR A CA 1
ATOM 847 C C . TYR A 1 106 ? -4.684 -3.991 6.071 1.00 78.38 106 TYR A C 1
ATOM 849 O O . TYR A 1 106 ? -4.847 -4.833 5.185 1.00 78.38 106 TYR A O 1
ATOM 857 N N . SER A 1 107 ? -4.831 -2.682 5.836 1.00 78.31 107 SER A N 1
ATOM 858 C CA . SER A 1 107 ? -5.230 -2.097 4.552 1.00 78.31 107 SER A CA 1
ATOM 859 C C . SER A 1 107 ? -4.185 -1.117 4.031 1.00 78.31 107 SER A C 1
ATOM 861 O O . SER A 1 107 ? -3.675 -0.267 4.756 1.00 78.31 107 SER A O 1
ATOM 863 N N . CYS A 1 108 ? -3.925 -1.176 2.727 1.00 75.62 108 CYS A N 1
ATOM 864 C CA . CYS A 1 108 ? -3.061 -0.222 2.033 1.00 75.62 108 CYS A CA 1
ATOM 865 C C . CYS A 1 108 ? -3.772 1.081 1.657 1.00 75.62 108 CYS A C 1
ATOM 867 O O . CYS A 1 108 ? -3.126 1.984 1.114 1.00 75.62 108 CYS A O 1
ATOM 869 N N . TYR A 1 109 ? -5.096 1.137 1.863 1.00 75.94 109 TYR A N 1
ATOM 870 C CA . TYR A 1 109 ? -6.000 2.233 1.493 1.00 75.94 109 TYR A CA 1
ATOM 871 C C . TYR A 1 109 ? -6.001 2.594 -0.001 1.00 75.94 109 TYR A C 1
ATOM 873 O O . TYR A 1 109 ? -6.582 3.598 -0.419 1.00 75.94 109 TYR A O 1
ATOM 881 N N . HIS A 1 110 ? -5.385 1.762 -0.842 1.00 74.88 110 HIS A N 1
ATOM 882 C CA . HIS A 1 110 ? -5.410 1.933 -2.285 1.00 74.88 110 HIS A CA 1
ATOM 883 C C . HIS A 1 110 ? -6.862 1.877 -2.790 1.00 74.88 110 HIS A C 1
ATOM 885 O O . HIS A 1 110 ? -7.651 1.032 -2.370 1.00 74.88 110 HIS A O 1
ATOM 891 N N . ASN A 1 111 ? -7.213 2.795 -3.694 1.00 70.06 111 ASN A N 1
ATOM 892 C CA . ASN A 1 111 ? -8.544 2.954 -4.298 1.00 70.06 111 ASN A CA 1
ATOM 893 C C . ASN A 1 111 ? -9.697 3.340 -3.364 1.00 70.06 111 ASN A C 1
ATOM 895 O O . ASN A 1 111 ? -10.827 3.451 -3.841 1.00 70.06 111 ASN A O 1
ATOM 899 N N . ILE A 1 112 ? -9.440 3.643 -2.090 1.00 73.81 112 ILE A N 1
ATOM 900 C CA . ILE A 1 112 ? -10.505 4.023 -1.155 1.00 73.81 112 ILE A CA 1
ATOM 901 C C . ILE A 1 112 ? -11.277 5.276 -1.603 1.00 73.81 112 ILE A C 1
ATOM 903 O O . ILE A 1 112 ? -12.502 5.267 -1.604 1.00 73.81 112 ILE A O 1
ATOM 907 N N . ARG A 1 113 ? -10.587 6.309 -2.117 1.00 64.94 113 ARG A N 1
ATOM 908 C CA . ARG A 1 113 ? -11.218 7.532 -2.665 1.00 64.94 113 ARG A CA 1
ATOM 909 C C . ARG A 1 113 ? -12.073 7.271 -3.910 1.00 64.94 113 ARG A C 1
ATOM 911 O O . ARG A 1 113 ? -12.980 8.043 -4.207 1.00 64.94 113 ARG A O 1
ATOM 918 N N . ASN A 1 114 ? -11.799 6.192 -4.640 1.00 64.44 114 ASN A N 1
ATOM 919 C CA . ASN A 1 114 ? -12.554 5.835 -5.843 1.00 64.44 114 ASN A CA 1
ATOM 920 C C . ASN A 1 114 ? -13.801 5.011 -5.518 1.00 64.44 114 ASN A C 1
ATOM 922 O O . ASN A 1 114 ? -14.639 4.781 -6.395 1.00 64.44 114 ASN A O 1
ATOM 926 N N . PHE A 1 115 ? -13.918 4.538 -4.278 1.00 67.81 115 PHE A N 1
ATOM 927 C CA . PHE A 1 115 ? -14.993 3.672 -3.848 1.00 67.81 115 PHE A CA 1
ATOM 928 C C . PHE A 1 115 ? -16.053 4.506 -3.120 1.00 67.81 115 PHE A C 1
ATOM 930 O O . PHE A 1 115 ? -15.812 5.064 -2.056 1.00 67.81 115 PHE A O 1
ATOM 937 N N . ARG A 1 116 ? -17.243 4.645 -3.720 1.00 71.56 116 ARG A N 1
ATOM 938 C CA . ARG A 1 116 ? -18.344 5.467 -3.177 1.00 71.56 116 ARG A CA 1
ATOM 939 C C . ARG A 1 116 ? -19.173 4.739 -2.112 1.00 71.56 116 ARG A C 1
ATOM 941 O O . ARG A 1 116 ? -20.396 4.831 -2.122 1.00 71.56 116 ARG A O 1
ATOM 948 N N . LEU A 1 117 ? -18.525 3.955 -1.260 1.00 79.38 117 LEU A N 1
ATOM 949 C CA . LEU A 1 117 ? -19.192 3.113 -0.271 1.00 79.38 117 LEU A CA 1
ATOM 950 C C . LEU A 1 117 ? -18.475 3.238 1.077 1.00 79.38 117 LEU A C 1
ATOM 952 O O . LEU A 1 117 ? -17.245 3.183 1.085 1.00 79.38 117 LEU A O 1
ATOM 956 N N . PRO A 1 118 ? -19.209 3.422 2.192 1.00 86.00 118 PRO A N 1
ATOM 957 C CA . PRO A 1 118 ? -18.608 3.548 3.515 1.00 86.00 118 PRO A CA 1
ATOM 958 C C . PRO A 1 118 ? -17.837 2.288 3.912 1.00 86.00 118 PRO A C 1
ATOM 960 O O . PRO A 1 118 ? -18.382 1.180 3.884 1.00 86.00 118 PRO A O 1
ATOM 963 N N . VAL A 1 119 ? -16.578 2.470 4.309 1.00 84.25 119 VAL A N 1
ATOM 964 C CA . VAL A 1 119 ? -15.687 1.384 4.734 1.00 84.25 119 VAL A CA 1
ATOM 965 C C . VAL A 1 119 ? -15.331 1.553 6.207 1.00 84.25 119 VAL A C 1
ATOM 967 O O . VAL A 1 119 ? -14.901 2.628 6.622 1.00 84.25 119 VAL A O 1
ATOM 970 N N . TYR A 1 120 ? -15.482 0.481 6.976 1.00 85.75 120 TYR A N 1
ATOM 971 C CA . TYR A 1 120 ? -15.058 0.382 8.368 1.00 85.75 120 TYR A CA 1
ATOM 972 C C . TYR A 1 120 ? -13.854 -0.556 8.458 1.00 85.75 120 TYR A C 1
ATOM 974 O O . TYR A 1 120 ? -13.964 -1.726 8.082 1.00 85.75 120 TYR A O 1
ATOM 982 N N . PHE A 1 121 ? -12.704 -0.065 8.922 1.00 82.06 121 PHE A N 1
ATOM 983 C CA . PHE A 1 121 ? -11.517 -0.903 9.095 1.00 82.06 121 PHE A CA 1
ATOM 984 C C . PHE A 1 121 ? -11.451 -1.453 10.512 1.00 82.06 121 PHE A C 1
ATOM 986 O O . PHE A 1 121 ? -11.653 -0.738 11.492 1.00 82.06 121 PHE A O 1
ATOM 993 N N . VAL A 1 122 ? -11.148 -2.741 10.603 1.00 83.69 122 VAL A N 1
ATOM 994 C CA . VAL A 1 122 ? -10.978 -3.469 11.851 1.00 83.69 122 VAL A CA 1
ATOM 995 C C . VAL A 1 122 ? -9.541 -3.971 11.904 1.00 83.69 122 VAL A C 1
ATOM 997 O O . VAL A 1 122 ? -9.235 -4.942 11.213 1.00 83.69 122 VAL A O 1
ATOM 1000 N N . PRO A 1 123 ? -8.653 -3.358 12.698 1.00 77.69 123 PRO A N 1
ATOM 1001 C CA . PRO A 1 123 ? -7.312 -3.892 12.876 1.00 77.69 123 PRO A CA 1
ATOM 1002 C C . PRO A 1 123 ? -7.359 -5.246 13.592 1.00 77.69 123 PRO A C 1
ATOM 1004 O O . PRO A 1 123 ? -8.212 -5.504 14.443 1.00 77.69 123 PRO A O 1
ATOM 1007 N N . SER A 1 124 ? -6.423 -6.113 13.236 1.00 77.69 124 SER A N 1
ATOM 1008 C CA . SER A 1 124 ? -6.133 -7.354 13.947 1.00 77.69 124 SER A CA 1
ATOM 1009 C C . SER A 1 124 ? -5.196 -7.084 15.128 1.00 77.69 124 SER A C 1
ATOM 1011 O O . SER A 1 124 ? -4.474 -6.088 15.131 1.00 77.69 124 SER A O 1
ATOM 1013 N N . SER A 1 125 ? -5.129 -7.986 16.110 1.00 77.12 125 SER A N 1
ATOM 1014 C CA . SER A 1 125 ? -4.164 -7.881 17.220 1.00 77.12 125 SER A CA 1
ATOM 1015 C C . SER A 1 125 ? -2.715 -7.751 16.736 1.00 77.12 125 SER A C 1
ATOM 1017 O O . SER A 1 125 ? -1.901 -7.074 17.355 1.00 77.12 125 SER A O 1
ATOM 1019 N N . SER A 1 126 ? -2.407 -8.345 15.582 1.00 74.75 126 SER A N 1
ATOM 1020 C CA . SER A 1 126 ? -1.091 -8.290 14.956 1.00 74.75 126 SER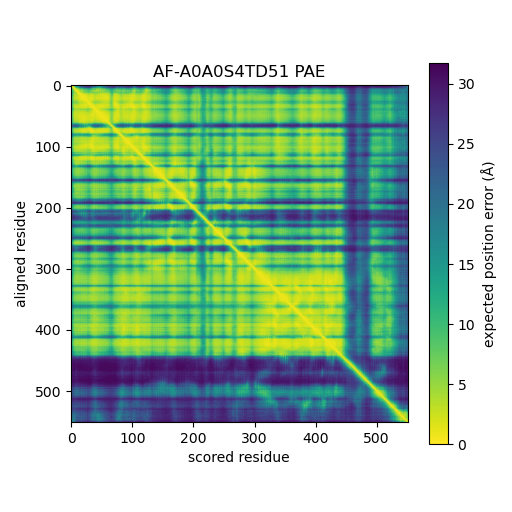 A CA 1
ATOM 1021 C C . SER A 1 126 ? -0.777 -6.969 14.244 1.00 74.75 126 SER A C 1
ATOM 1023 O O . SER A 1 126 ? 0.369 -6.773 13.845 1.00 74.75 126 SER A O 1
ATOM 1025 N N . ASP A 1 127 ? -1.766 -6.078 14.105 1.00 74.81 127 ASP A N 1
ATOM 1026 C CA . ASP A 1 127 ? -1.605 -4.726 13.557 1.00 74.81 127 ASP A CA 1
ATOM 1027 C C . ASP A 1 127 ? -1.263 -3.689 14.639 1.00 74.81 127 ASP A C 1
ATOM 1029 O O . ASP A 1 127 ? -0.978 -2.537 14.308 1.00 74.81 127 ASP A O 1
ATOM 1033 N N . TYR A 1 128 ? -1.282 -4.061 15.925 1.00 76.56 128 TYR A N 1
ATOM 1034 C CA . TYR A 1 128 ? -0.935 -3.174 17.035 1.00 76.56 128 TYR A CA 1
ATOM 1035 C C . TYR A 1 128 ? 0.559 -3.226 17.365 1.00 76.56 128 TYR A C 1
ATOM 1037 O O . TYR A 1 128 ? 1.196 -4.277 17.348 1.00 76.56 128 TYR A O 1
ATOM 1045 N N . PHE A 1 129 ? 1.120 -2.068 17.711 1.00 77.94 129 PHE A N 1
ATOM 1046 C CA . PHE A 1 129 ? 2.458 -1.976 18.280 1.00 77.94 129 PHE A CA 1
ATOM 1047 C C . PHE A 1 129 ? 2.369 -2.203 19.788 1.00 77.94 129 PHE A C 1
ATOM 1049 O O . PHE A 1 129 ? 1.988 -1.301 20.542 1.00 77.94 129 PHE A O 1
ATOM 1056 N N . TYR A 1 130 ? 2.695 -3.419 20.218 1.00 75.38 130 TYR A N 1
ATOM 1057 C CA . TYR A 1 130 ? 2.630 -3.778 21.626 1.00 75.38 130 TYR A CA 1
ATOM 1058 C C . TYR A 1 130 ? 3.790 -3.163 22.410 1.00 75.38 130 TYR A C 1
ATOM 1060 O O . TYR A 1 130 ? 4.954 -3.246 22.018 1.00 75.38 130 TYR A O 1
ATOM 1068 N N . VAL A 1 131 ? 3.457 -2.565 23.550 1.00 74.44 131 VAL A N 1
ATOM 1069 C CA . VAL A 1 131 ? 4.426 -2.008 24.490 1.00 74.44 131 VAL A CA 1
ATOM 1070 C C . VAL A 1 131 ? 4.306 -2.803 25.782 1.00 74.44 131 VAL A C 1
ATOM 1072 O O . VAL A 1 131 ? 3.418 -2.552 26.591 1.00 74.44 131 VAL A O 1
ATOM 1075 N N . SER A 1 132 ? 5.179 -3.796 25.946 1.00 63.47 132 SER A N 1
ATOM 1076 C CA . SER A 1 132 ? 5.150 -4.738 27.071 1.00 63.47 132 SER A CA 1
ATOM 1077 C C . SER A 1 132 ? 5.508 -4.097 28.410 1.00 63.47 132 SER A C 1
ATOM 1079 O O . SER A 1 132 ? 5.026 -4.540 29.451 1.00 63.47 132 SER A O 1
ATOM 1081 N N . GLU A 1 133 ? 6.337 -3.051 28.404 1.00 64.38 133 GLU A N 1
ATOM 1082 C CA . GLU A 1 133 ? 6.893 -2.462 29.618 1.00 64.38 133 GLU A CA 1
ATOM 1083 C C . GLU A 1 133 ? 6.732 -0.940 29.651 1.00 64.38 133 GLU A C 1
ATOM 1085 O O . GLU A 1 133 ? 6.973 -0.225 28.675 1.00 64.38 133 GLU A O 1
ATOM 1090 N N . SER A 1 134 ? 6.423 -0.399 30.832 1.00 65.62 134 SER A N 1
ATOM 1091 C CA . SER A 1 134 ? 6.403 1.052 31.052 1.00 65.62 134 SER A CA 1
ATOM 1092 C C . SER A 1 134 ? 7.762 1.704 30.749 1.00 65.62 134 SER A C 1
ATOM 1094 O O . SER A 1 134 ? 7.806 2.874 30.351 1.00 65.62 134 SER A O 1
ATOM 1096 N N . ASN A 1 135 ? 8.861 0.951 30.871 1.00 78.19 135 ASN A N 1
ATOM 1097 C CA . ASN A 1 135 ? 10.214 1.400 30.553 1.00 78.19 135 ASN A CA 1
ATOM 1098 C C . ASN A 1 135 ? 10.429 1.657 29.058 1.00 78.19 135 ASN A C 1
ATOM 1100 O O . ASN A 1 135 ? 11.167 2.580 28.720 1.00 78.19 135 ASN A O 1
ATOM 1104 N N . THR A 1 136 ? 9.745 0.949 28.156 1.00 82.94 136 THR A N 1
ATOM 1105 C CA . THR A 1 136 ? 9.919 1.132 26.708 1.00 82.94 136 THR A CA 1
ATOM 1106 C C . THR A 1 136 ? 9.612 2.569 26.278 1.00 82.94 136 THR A C 1
ATOM 1108 O O . THR A 1 136 ? 10.419 3.203 25.603 1.00 82.94 136 THR A O 1
ATOM 1111 N N . LEU A 1 137 ? 8.499 3.151 26.745 1.00 85.44 137 LEU A N 1
ATOM 1112 C CA . LEU A 1 137 ? 8.153 4.548 26.433 1.00 85.44 137 LEU A CA 1
ATOM 1113 C C . LEU A 1 137 ? 9.141 5.553 27.057 1.00 85.44 137 LEU A C 1
ATOM 1115 O O . LEU A 1 137 ? 9.386 6.617 26.484 1.00 85.44 137 LEU A O 1
ATOM 1119 N N . CYS A 1 138 ? 9.724 5.228 28.223 1.00 84.94 138 CYS A N 1
ATOM 1120 C CA . CYS A 1 138 ? 10.808 6.036 28.801 1.00 84.94 138 CYS A CA 1
ATOM 1121 C C . CYS A 1 138 ? 12.040 6.001 27.898 1.00 84.94 138 CYS A C 1
ATOM 1123 O O . CYS A 1 138 ? 12.599 7.048 27.588 1.00 84.94 138 CYS A O 1
ATOM 1125 N N . ASN A 1 139 ? 12.428 4.813 27.438 1.00 88.19 139 ASN A N 1
ATOM 1126 C CA . ASN A 1 139 ? 13.589 4.630 26.579 1.00 88.19 139 ASN A CA 1
ATOM 1127 C C . ASN A 1 139 ? 13.398 5.326 25.225 1.00 88.19 139 ASN A C 1
ATOM 1129 O O . ASN A 1 139 ? 14.335 5.972 24.761 1.00 88.19 139 ASN A O 1
ATOM 1133 N N . ILE A 1 140 ? 12.183 5.308 24.651 1.00 88.62 140 ILE A N 1
ATOM 1134 C CA . ILE A 1 140 ? 11.828 6.088 23.447 1.00 88.62 140 ILE A CA 1
ATOM 1135 C C . ILE A 1 140 ? 12.090 7.568 23.693 1.00 88.62 140 ILE A C 1
ATOM 1137 O O . ILE A 1 140 ? 12.800 8.210 22.923 1.00 88.62 140 ILE A O 1
ATOM 1141 N N . THR A 1 141 ? 11.572 8.102 24.797 1.00 87.44 141 THR A N 1
ATOM 1142 C CA . THR A 1 141 ? 11.720 9.523 25.134 1.00 87.44 141 THR A CA 1
ATOM 1143 C C . THR A 1 141 ? 13.192 9.904 25.340 1.00 87.44 141 THR A C 1
ATOM 1145 O O . THR A 1 141 ? 13.652 10.906 24.792 1.00 87.44 141 THR A O 1
ATOM 1148 N N . SER A 1 142 ? 13.957 9.083 26.064 1.00 87.12 142 SER A N 1
ATOM 1149 C CA . SER A 1 142 ? 15.393 9.289 26.296 1.00 87.12 142 SER A CA 1
ATOM 1150 C C . SER A 1 142 ? 16.211 9.219 25.005 1.00 87.12 142 SER A C 1
ATOM 1152 O O . SER A 1 142 ? 17.114 10.030 24.794 1.00 87.12 142 SER A O 1
ATOM 1154 N N . PHE A 1 143 ? 15.887 8.275 24.117 1.00 88.81 143 PHE A N 1
ATOM 1155 C CA . PHE A 1 143 ? 16.527 8.148 22.811 1.00 88.81 143 PHE A CA 1
ATOM 1156 C C . PHE A 1 143 ? 16.251 9.377 21.936 1.00 88.81 143 PHE A C 1
ATOM 1158 O O . PHE A 1 143 ? 17.190 9.955 21.388 1.00 88.81 143 PHE A O 1
ATOM 1165 N N . LEU A 1 144 ? 14.990 9.821 21.864 1.00 88.25 144 LEU A N 1
ATOM 1166 C CA . LEU A 1 144 ? 14.602 11.040 21.150 1.00 88.25 144 LEU A CA 1
ATOM 1167 C C . LEU A 1 144 ? 15.368 12.255 21.680 1.00 88.25 144 LEU A C 1
ATOM 1169 O O . LEU A 1 144 ? 15.964 12.986 20.894 1.00 88.25 144 LEU A O 1
ATOM 1173 N N . TYR A 1 145 ? 15.426 12.437 23.003 1.00 85.69 145 TYR A N 1
ATOM 1174 C CA . TYR A 1 145 ? 16.175 13.530 23.628 1.00 85.69 145 TYR A CA 1
ATOM 1175 C C . TYR A 1 145 ? 17.649 13.535 23.223 1.00 85.69 145 TYR A C 1
ATOM 1177 O O . TYR A 1 145 ? 18.170 14.564 22.794 1.00 85.69 145 TYR A O 1
ATOM 1185 N N . LYS A 1 146 ? 18.307 12.372 23.282 1.00 85.81 146 LYS A N 1
ATOM 1186 C CA . LYS A 1 146 ? 19.710 12.228 22.882 1.00 85.81 146 LYS A CA 1
ATOM 1187 C C . LYS A 1 146 ? 19.932 12.624 21.418 1.00 85.81 146 LYS A C 1
ATOM 1189 O O . LYS A 1 146 ? 20.859 13.378 21.134 1.00 85.81 146 LYS A O 1
ATOM 1194 N N . GLN A 1 147 ? 19.091 12.147 20.497 1.00 85.81 147 GLN A N 1
ATOM 1195 C CA . GLN A 1 147 ? 19.245 12.440 19.066 1.00 85.81 147 GLN A CA 1
ATOM 1196 C C . GLN A 1 147 ? 18.948 13.907 18.732 1.00 85.81 147 GLN A C 1
ATOM 1198 O O . GLN A 1 147 ? 19.690 14.534 17.976 1.00 85.81 147 GLN A O 1
ATOM 1203 N N . LEU A 1 148 ? 17.898 14.478 19.325 1.00 84.88 148 LEU A N 1
ATOM 1204 C CA . LEU A 1 148 ? 17.510 15.869 19.088 1.00 84.88 148 LEU A CA 1
ATOM 1205 C C . LEU A 1 148 ? 18.543 16.847 19.663 1.00 84.88 148 LEU A C 1
ATOM 1207 O O . LEU A 1 148 ? 18.900 17.813 18.992 1.00 84.88 148 LEU A O 1
ATOM 1211 N N . ASN A 1 149 ? 19.106 16.563 20.841 1.00 82.00 149 ASN A N 1
ATOM 1212 C CA . ASN A 1 149 ? 20.177 17.381 21.412 1.00 82.00 149 ASN A CA 1
ATOM 1213 C C . ASN A 1 149 ? 21.453 17.349 20.571 1.00 82.00 149 ASN A C 1
ATOM 1215 O O . ASN A 1 149 ? 22.038 18.401 20.327 1.00 82.00 149 ASN A O 1
ATOM 1219 N N . ASN A 1 150 ? 21.864 16.175 20.082 1.00 80.62 150 ASN A N 1
ATOM 1220 C CA . ASN A 1 150 ? 23.005 16.082 19.167 1.00 80.62 150 ASN A CA 1
ATOM 1221 C C . ASN A 1 150 ? 22.785 16.960 17.925 1.00 80.62 150 ASN A C 1
ATOM 1223 O O . ASN A 1 150 ? 23.683 17.691 17.517 1.00 80.62 150 ASN A O 1
ATOM 1227 N N . ARG A 1 151 ? 21.565 16.962 17.371 1.00 77.75 151 ARG A N 1
ATOM 1228 C CA . ARG A 1 151 ? 21.202 17.801 16.221 1.00 77.75 151 ARG A CA 1
ATOM 1229 C C . ARG A 1 151 ? 21.191 19.297 16.521 1.00 77.75 151 ARG A C 1
ATOM 1231 O O . ARG A 1 151 ? 21.613 20.075 15.671 1.00 77.75 151 ARG A O 1
ATOM 1238 N N . LEU A 1 152 ? 20.736 19.705 17.703 1.00 78.19 152 LEU A N 1
ATOM 1239 C CA . LEU A 1 152 ? 20.800 21.105 18.133 1.00 78.19 152 LEU A CA 1
ATOM 1240 C C . LEU A 1 152 ? 22.251 21.574 18.321 1.00 78.19 152 LEU A C 1
ATOM 1242 O O . LEU A 1 152 ? 22.563 22.706 17.968 1.00 78.19 152 LEU A O 1
ATOM 1246 N N . LEU A 1 153 ? 23.140 20.703 18.814 1.00 76.38 153 LEU A N 1
ATOM 1247 C CA . LEU A 1 153 ? 24.571 20.995 18.974 1.00 76.38 153 LEU A CA 1
ATOM 1248 C C . LEU A 1 153 ? 25.326 21.066 17.635 1.00 76.38 153 LEU A C 1
ATOM 1250 O O . LEU A 1 153 ? 26.270 21.840 17.505 1.00 76.38 153 LEU A O 1
ATOM 1254 N N . GLU A 1 154 ? 24.924 20.265 16.645 1.00 70.00 154 GLU A N 1
ATOM 1255 C CA . GLU A 1 154 ? 25.489 20.270 15.285 1.00 70.00 154 GLU A CA 1
ATOM 1256 C C . GLU A 1 154 ? 24.932 21.397 14.391 1.00 70.00 154 GLU A C 1
ATOM 1258 O O . GLU A 1 154 ? 25.477 21.664 13.317 1.00 70.00 154 GLU A O 1
ATOM 1263 N N . GLY A 1 155 ? 23.820 22.023 14.783 1.00 61.00 155 GLY A N 1
ATOM 1264 C CA . GLY A 1 155 ? 23.068 22.962 13.955 1.00 61.00 155 GLY A CA 1
ATOM 1265 C C . GLY A 1 155 ? 23.727 24.336 13.791 1.00 61.00 155 GLY A C 1
ATOM 1266 O O . GLY A 1 155 ? 24.306 24.896 14.715 1.00 61.00 155 GLY A O 1
ATOM 1267 N N . ASN A 1 156 ? 23.573 24.930 12.604 1.00 57.69 156 ASN A N 1
ATOM 1268 C CA . ASN A 1 156 ? 23.878 26.345 12.370 1.00 57.69 156 ASN A CA 1
ATOM 1269 C C . ASN A 1 156 ? 22.846 27.248 13.082 1.00 57.69 156 ASN A C 1
ATOM 1271 O O . ASN A 1 156 ? 21.669 26.894 13.141 1.00 57.69 156 ASN A O 1
ATOM 1275 N N . ASN A 1 157 ? 23.241 28.467 13.483 1.00 61.31 157 ASN A N 1
ATOM 1276 C CA . ASN A 1 157 ? 22.390 29.496 14.129 1.00 61.31 157 ASN A CA 1
ATOM 1277 C C . ASN A 1 157 ? 21.118 29.922 13.339 1.00 61.31 157 ASN A C 1
ATOM 1279 O O . ASN A 1 157 ? 20.415 30.840 13.755 1.00 61.31 157 ASN A O 1
ATOM 1283 N N . SER A 1 158 ? 20.831 29.329 12.176 1.00 69.38 158 SER A N 1
ATOM 1284 C CA . SER A 1 158 ? 19.705 29.673 11.296 1.00 69.38 158 SER A CA 1
ATOM 1285 C C . SER A 1 158 ? 18.472 28.770 11.432 1.00 69.38 158 SER A C 1
ATOM 1287 O O . SER A 1 158 ? 17.417 29.119 10.889 1.00 69.38 158 SER A O 1
ATOM 1289 N N . LEU A 1 159 ? 18.577 27.630 12.129 1.00 76.62 159 LEU A N 1
ATOM 1290 C CA . LEU A 1 159 ? 17.453 26.713 12.335 1.00 76.62 159 LEU A CA 1
ATOM 1291 C C . LEU A 1 159 ? 16.422 27.353 13.267 1.00 76.62 159 LEU A C 1
ATOM 1293 O O . LEU A 1 159 ? 16.730 27.627 14.418 1.00 76.62 159 LEU A O 1
ATOM 1297 N N . LYS A 1 160 ? 15.193 27.573 12.785 1.00 81.31 160 LYS A N 1
ATOM 1298 C CA . LYS A 1 160 ? 14.115 28.172 13.601 1.00 81.31 160 LYS A CA 1
ATOM 1299 C C . LYS A 1 160 ? 13.078 27.169 14.080 1.00 81.31 160 LYS A C 1
ATOM 1301 O O . LYS A 1 160 ? 12.415 27.411 15.083 1.00 81.31 160 LYS A O 1
ATOM 1306 N N . ARG A 1 161 ? 12.897 26.070 13.346 1.00 84.25 161 ARG A N 1
ATOM 1307 C CA . ARG A 1 161 ? 11.885 25.062 13.666 1.00 84.25 161 ARG A CA 1
ATOM 1308 C C . ARG A 1 161 ? 12.355 23.661 13.307 1.00 84.25 161 ARG A C 1
ATOM 1310 O O . ARG A 1 161 ? 12.857 23.438 12.208 1.00 84.25 161 ARG A O 1
ATOM 1317 N N . MET A 1 162 ? 12.104 22.721 14.209 1.00 85.62 162 MET A N 1
ATOM 1318 C CA . MET A 1 162 ? 12.355 21.297 14.036 1.00 85.62 162 MET A CA 1
ATOM 1319 C C . MET A 1 162 ? 11.035 20.534 14.156 1.00 85.62 162 MET A C 1
ATOM 1321 O O . MET A 1 162 ? 10.387 20.546 15.199 1.00 85.62 162 MET A O 1
ATOM 1325 N N . ASN A 1 163 ? 10.616 19.882 13.076 1.00 86.50 163 ASN A N 1
ATOM 1326 C CA . ASN A 1 163 ? 9.421 19.046 13.053 1.00 86.50 163 ASN A CA 1
ATOM 1327 C C . ASN A 1 163 ? 9.840 17.585 13.255 1.00 86.50 163 ASN A C 1
ATOM 1329 O O . ASN A 1 163 ? 10.539 17.023 12.417 1.00 86.50 163 ASN A O 1
ATOM 1333 N N . VAL A 1 164 ? 9.423 16.970 14.354 1.00 87.38 164 VAL A N 1
ATOM 1334 C CA . VAL A 1 164 ? 9.740 15.584 14.707 1.00 87.38 164 VAL A CA 1
ATOM 1335 C C . VAL A 1 164 ? 8.507 14.726 14.470 1.00 87.38 164 VAL A C 1
ATOM 1337 O O . VAL A 1 164 ? 7.456 15.011 15.026 1.00 87.38 164 VAL A O 1
ATOM 1340 N N . ILE A 1 165 ? 8.615 13.680 13.662 1.00 87.00 165 ILE A N 1
ATOM 1341 C CA . ILE A 1 165 ? 7.532 12.736 13.383 1.00 87.00 165 ILE A CA 1
ATOM 1342 C C . ILE A 1 165 ? 7.861 11.411 14.060 1.00 87.00 165 ILE A C 1
ATOM 1344 O O . ILE A 1 165 ? 8.954 10.886 13.879 1.00 87.00 165 ILE A O 1
ATOM 1348 N N . LEU A 1 166 ? 6.913 10.866 14.814 1.00 86.12 166 LEU A N 1
ATOM 1349 C CA . LEU A 1 166 ? 7.005 9.559 15.456 1.00 86.12 166 LEU A CA 1
ATOM 1350 C C . LEU A 1 166 ? 6.078 8.577 14.745 1.00 86.12 166 LEU A C 1
ATOM 1352 O O . LEU A 1 166 ? 4.896 8.854 14.575 1.00 86.12 166 LEU A O 1
ATOM 1356 N N . SER A 1 167 ? 6.599 7.426 14.348 1.00 84.38 167 SER A N 1
ATOM 1357 C CA . SER A 1 167 ? 5.859 6.359 13.679 1.00 84.38 167 SER A CA 1
ATOM 1358 C C . SER A 1 167 ? 6.203 5.011 14.303 1.00 84.38 167 SER A C 1
ATOM 1360 O O . SER A 1 167 ? 7.322 4.812 14.765 1.00 84.38 167 SER A O 1
ATOM 1362 N N . PHE A 1 168 ? 5.259 4.075 14.276 1.00 80.75 168 PHE A N 1
ATOM 1363 C CA . PHE A 1 168 ? 5.401 2.730 14.831 1.00 80.75 168 PHE A CA 1
ATOM 1364 C C . PHE A 1 168 ? 5.024 1.692 13.774 1.00 80.75 168 PHE A C 1
ATOM 1366 O O . PHE A 1 168 ? 4.241 1.985 12.870 1.00 80.75 168 PHE A O 1
ATOM 1373 N N . GLN A 1 169 ? 5.607 0.495 13.854 1.00 76.44 169 GLN A N 1
ATOM 1374 C CA . GLN A 1 169 ? 5.357 -0.607 12.911 1.00 76.44 169 GLN A CA 1
ATOM 1375 C C . GLN A 1 169 ? 3.878 -1.038 12.863 1.00 76.44 169 GLN A C 1
ATOM 1377 O O . GLN A 1 169 ? 3.422 -1.559 11.844 1.00 76.44 169 GLN A O 1
ATOM 1382 N N . GLY A 1 170 ? 3.132 -0.754 13.932 1.00 74.75 170 GLY A N 1
ATOM 1383 C CA . GLY A 1 170 ? 1.692 -0.947 14.041 1.00 74.75 170 GLY A CA 1
ATOM 1384 C C . GLY A 1 170 ? 0.998 0.227 14.736 1.00 74.75 170 GLY A C 1
ATOM 1385 O O . GLY A 1 170 ? 1.599 1.267 15.014 1.00 74.75 170 GLY A O 1
ATOM 1386 N N . ILE A 1 171 ? -0.286 0.051 15.031 1.00 74.38 171 ILE A N 1
ATOM 1387 C CA . ILE A 1 171 ? -1.117 1.012 15.755 1.00 74.38 171 ILE A CA 1
ATOM 1388 C C . ILE A 1 171 ? -0.686 1.031 17.221 1.00 74.38 171 ILE A C 1
ATOM 1390 O O . ILE A 1 171 ? -0.780 0.026 17.921 1.00 74.38 171 ILE A O 1
ATOM 1394 N N . LEU A 1 172 ? -0.221 2.181 17.706 1.00 75.38 172 LEU A N 1
ATOM 1395 C CA . LEU A 1 172 ? 0.022 2.373 19.133 1.00 75.38 172 LEU A CA 1
ATOM 1396 C C . LEU A 1 172 ? -1.326 2.545 19.849 1.00 75.38 172 LEU A C 1
ATOM 1398 O O . LEU A 1 172 ? -2.116 3.396 19.447 1.00 75.38 172 LEU A O 1
ATOM 1402 N N . GLU A 1 173 ? -1.597 1.775 20.901 1.00 75.12 173 GLU A N 1
ATOM 1403 C CA . GLU A 1 173 ? -2.848 1.893 21.665 1.00 75.12 173 GLU A CA 1
ATOM 1404 C C . GLU A 1 173 ? -3.034 3.286 22.287 1.00 75.12 173 GLU A C 1
ATOM 1406 O O . GLU A 1 173 ? -2.066 3.912 22.718 1.00 75.12 173 GLU A O 1
ATOM 1411 N N . ASN A 1 174 ? -4.284 3.750 22.415 1.00 72.62 174 ASN A N 1
ATOM 1412 C CA . ASN A 1 174 ? -4.604 5.092 22.925 1.00 72.62 174 ASN A CA 1
ATOM 1413 C C . ASN A 1 174 ? -3.962 5.394 24.290 1.00 72.62 174 ASN A C 1
ATOM 1415 O O . ASN A 1 174 ? -3.409 6.473 24.478 1.00 72.62 174 ASN A O 1
ATOM 1419 N N . ASN A 1 175 ? -3.978 4.441 25.229 1.00 76.56 175 ASN A N 1
ATOM 1420 C CA . ASN A 1 175 ? -3.339 4.621 26.537 1.00 76.56 175 ASN A CA 1
ATOM 1421 C C . ASN A 1 175 ? -1.817 4.819 26.398 1.00 76.56 175 ASN A C 1
ATOM 1423 O O . ASN A 1 175 ? -1.241 5.744 26.968 1.00 76.56 175 ASN A O 1
ATOM 1427 N N . SER A 1 176 ? -1.170 4.000 25.568 1.00 78.88 176 SER A N 1
ATOM 1428 C CA . SER A 1 176 ? 0.262 4.103 25.274 1.00 78.88 176 SER A CA 1
ATOM 1429 C C . SER A 1 176 ? 0.613 5.416 24.568 1.00 78.88 176 SER A C 1
ATOM 1431 O O . SER A 1 176 ? 1.643 6.013 24.881 1.00 78.88 176 SER A O 1
ATOM 1433 N N . GLN A 1 177 ? -0.257 5.913 23.678 1.00 76.00 177 GLN A N 1
ATOM 1434 C CA . GLN A 1 177 ? -0.116 7.239 23.068 1.00 76.00 177 GLN A CA 1
ATOM 1435 C C . GLN A 1 177 ? -0.148 8.344 24.132 1.00 76.00 177 GLN A C 1
ATOM 1437 O O . GLN A 1 177 ? 0.742 9.193 24.149 1.00 76.00 177 GLN A O 1
ATOM 1442 N N . THR A 1 178 ? -1.126 8.319 25.048 1.00 75.88 178 THR A N 1
ATOM 1443 C CA . THR A 1 178 ? -1.244 9.305 26.138 1.00 75.88 178 THR A CA 1
ATOM 1444 C C . THR A 1 178 ? -0.037 9.268 27.078 1.00 75.88 178 THR A C 1
ATOM 1446 O O . THR A 1 178 ? 0.517 10.312 27.412 1.00 75.88 178 THR A O 1
ATOM 1449 N N . ILE A 1 179 ? 0.444 8.080 27.447 1.00 82.00 179 ILE A N 1
ATOM 1450 C CA . ILE A 1 179 ? 1.620 7.949 28.318 1.00 82.00 179 ILE A CA 1
ATOM 1451 C C . ILE A 1 179 ? 2.887 8.456 27.616 1.00 82.00 179 ILE A C 1
ATOM 1453 O O . ILE A 1 179 ? 3.703 9.143 28.233 1.00 82.00 179 ILE A O 1
ATOM 1457 N N . LEU A 1 180 ? 3.075 8.129 26.332 1.00 82.38 180 LEU A N 1
ATOM 1458 C CA . LEU A 1 180 ? 4.205 8.629 25.546 1.00 82.38 180 LEU A CA 1
ATOM 1459 C C . LEU A 1 180 ? 4.172 10.161 25.460 1.00 82.38 180 LEU A C 1
ATOM 1461 O O . LEU A 1 180 ? 5.191 10.817 25.668 1.00 82.38 180 LEU A O 1
ATOM 1465 N N . LEU A 1 181 ? 2.988 10.718 25.209 1.00 76.38 181 LEU A N 1
ATOM 1466 C CA . LEU A 1 181 ? 2.714 12.152 25.200 1.00 76.38 181 LEU A CA 1
ATOM 1467 C C . LEU A 1 181 ? 3.125 12.836 26.505 1.00 76.38 181 LEU A C 1
ATOM 1469 O O . LEU A 1 181 ? 3.847 13.835 26.481 1.00 76.38 181 LEU A O 1
ATOM 1473 N N . ASP A 1 182 ? 2.687 12.296 27.638 1.00 79.06 182 ASP A N 1
ATOM 1474 C CA . ASP A 1 182 ? 2.983 12.860 28.952 1.00 79.06 182 ASP A CA 1
ATOM 1475 C C . ASP A 1 182 ? 4.480 12.783 29.267 1.00 79.06 182 ASP A C 1
ATOM 1477 O O . ASP A 1 182 ? 5.068 13.758 29.744 1.00 79.06 182 ASP A O 1
ATOM 1481 N N . LYS A 1 183 ? 5.138 11.676 28.904 1.00 82.75 183 LYS A N 1
ATOM 1482 C CA . LYS A 1 183 ? 6.593 11.529 29.047 1.00 82.75 183 LYS A CA 1
ATOM 1483 C C . LYS A 1 183 ? 7.355 12.548 28.210 1.00 82.75 183 LYS A C 1
ATOM 1485 O O . LYS A 1 183 ? 8.215 13.239 28.752 1.00 82.75 183 LYS A O 1
ATOM 1490 N N . ILE A 1 184 ? 6.995 12.717 26.939 1.00 79.12 184 ILE A N 1
ATOM 1491 C CA . ILE A 1 184 ? 7.593 13.729 26.060 1.00 79.12 184 ILE A CA 1
ATOM 1492 C C . ILE A 1 184 ? 7.396 15.137 26.639 1.00 79.12 184 ILE A C 1
ATOM 1494 O O . ILE A 1 184 ? 8.356 15.902 26.708 1.00 79.12 184 ILE A O 1
ATOM 1498 N N . ARG A 1 185 ? 6.194 15.478 27.125 1.00 74.81 185 ARG A N 1
ATOM 1499 C CA . ARG A 1 185 ? 5.908 16.788 27.741 1.00 74.81 185 ARG A CA 1
ATOM 1500 C C . ARG A 1 185 ? 6.707 17.044 29.015 1.00 74.81 185 ARG A C 1
ATOM 1502 O O . ARG A 1 185 ? 7.141 18.172 29.235 1.00 74.81 185 ARG A O 1
ATOM 1509 N N . SER A 1 186 ? 6.874 16.011 29.840 1.00 73.62 186 SER A N 1
ATOM 1510 C CA . SER A 1 186 ? 7.635 16.074 31.093 1.00 73.62 186 SER A CA 1
ATOM 1511 C C . SER A 1 186 ? 9.154 16.083 30.889 1.00 73.62 186 SER A C 1
ATOM 1513 O O . SER A 1 186 ? 9.894 16.449 31.803 1.00 73.62 186 SER A O 1
ATOM 1515 N N . SER A 1 187 ? 9.625 15.696 29.700 1.00 71.56 187 SER A N 1
ATOM 1516 C CA . SER A 1 187 ? 11.046 15.651 29.370 1.00 71.56 187 SER A CA 1
ATOM 1517 C C . SER A 1 187 ? 11.650 17.047 29.178 1.00 71.56 187 SER A C 1
ATOM 1519 O O . SER A 1 187 ? 10.957 18.037 28.932 1.00 71.56 187 SER A O 1
ATOM 1521 N N . GLU A 1 188 ? 12.978 17.131 29.242 1.00 64.69 188 GLU A N 1
ATOM 1522 C CA . GLU A 1 188 ? 13.705 18.383 29.011 1.00 64.69 188 GLU A CA 1
ATOM 1523 C C . GLU A 1 188 ? 13.665 18.870 27.553 1.00 64.69 188 GLU A C 1
ATOM 1525 O O . GLU A 1 188 ? 14.156 19.959 27.282 1.00 64.69 188 GLU A O 1
ATOM 1530 N N . LEU A 1 189 ? 13.026 18.141 26.628 1.00 62.66 189 LEU A N 1
ATOM 1531 C CA . LEU A 1 189 ? 12.862 18.546 25.223 1.00 62.66 189 LEU A CA 1
ATOM 1532 C C . LEU A 1 189 ? 12.215 19.930 25.060 1.00 62.66 189 LEU A C 1
ATOM 1534 O O . LEU A 1 189 ? 12.558 20.663 24.142 1.00 62.66 189 LEU A O 1
ATOM 1538 N N . ASN A 1 190 ? 11.307 20.309 25.964 1.00 56.53 190 ASN A N 1
ATOM 1539 C CA . ASN A 1 190 ? 10.680 21.637 25.953 1.00 56.53 190 ASN A CA 1
ATOM 1540 C C . ASN A 1 190 ? 11.559 22.729 26.592 1.00 56.53 190 ASN A C 1
ATOM 1542 O O . ASN A 1 190 ? 11.240 23.909 26.484 1.00 56.53 190 ASN A O 1
ATOM 1546 N N . LYS A 1 191 ? 12.633 22.346 27.294 1.00 55.62 191 LYS A N 1
ATOM 1547 C CA . LYS A 1 191 ? 13.544 23.254 28.008 1.00 55.62 191 LYS A CA 1
ATOM 1548 C C . LYS A 1 191 ? 14.825 23.549 27.219 1.00 55.62 191 LYS A C 1
ATOM 1550 O O . LYS A 1 191 ? 15.527 24.493 27.567 1.00 55.62 191 LYS A O 1
ATOM 1555 N N . THR A 1 192 ? 15.150 22.757 26.193 1.00 52.75 192 THR A N 1
ATOM 1556 C CA . THR A 1 192 ? 16.478 22.752 25.555 1.00 52.75 192 THR A CA 1
ATOM 1557 C C . THR A 1 192 ? 16.718 23.779 24.451 1.00 52.75 192 THR A C 1
ATOM 1559 O O . THR A 1 192 ? 17.832 23.816 23.933 1.00 52.75 192 THR A O 1
ATOM 1562 N N . SER A 1 193 ? 15.789 24.675 24.099 1.00 54.19 193 SER A N 1
ATOM 1563 C CA . SER A 1 193 ? 16.179 25.791 23.225 1.00 54.19 193 SER A CA 1
ATOM 1564 C C . SER A 1 193 ? 15.294 27.025 23.382 1.00 54.19 193 SER A C 1
ATOM 1566 O O . SER A 1 193 ? 14.083 26.958 23.190 1.00 54.19 193 SER A O 1
ATOM 1568 N N . ASN A 1 194 ? 15.908 28.166 23.703 1.00 57.53 194 ASN A N 1
ATOM 1569 C CA . ASN A 1 194 ? 15.208 29.452 23.698 1.00 57.53 194 ASN A CA 1
ATOM 1570 C C . ASN A 1 194 ? 14.981 29.990 22.266 1.00 57.53 194 ASN A C 1
ATOM 1572 O O . ASN A 1 194 ? 14.188 30.913 22.109 1.00 57.53 194 ASN A O 1
ATOM 1576 N N . ASP A 1 195 ? 15.606 29.389 21.237 1.00 74.00 195 ASP A N 1
ATOM 1577 C CA . ASP A 1 195 ? 15.623 29.919 19.861 1.00 74.00 195 ASP A CA 1
ATOM 1578 C C . ASP A 1 195 ? 15.042 28.982 18.769 1.00 74.00 195 ASP A C 1
ATOM 1580 O O . ASP A 1 195 ? 14.766 29.455 17.664 1.00 74.00 195 ASP A O 1
ATOM 1584 N N . VAL A 1 196 ? 14.814 27.682 19.037 1.00 78.31 196 VAL A N 1
ATOM 1585 C CA . VAL A 1 196 ? 14.296 26.701 18.051 1.00 78.31 196 VAL A CA 1
ATOM 1586 C C . VAL A 1 196 ? 12.954 26.104 18.496 1.00 78.31 196 VAL A C 1
ATOM 1588 O O . VAL A 1 196 ? 12.836 25.440 19.522 1.00 78.31 196 VAL A O 1
ATOM 1591 N N . GLU A 1 197 ? 11.908 26.270 17.688 1.00 82.00 197 GLU A N 1
ATOM 1592 C CA . GLU A 1 197 ? 10.605 25.659 17.969 1.00 82.00 197 GLU A CA 1
ATOM 1593 C C . GLU A 1 197 ? 10.614 24.162 17.613 1.00 82.00 197 GLU A C 1
ATOM 1595 O O . GLU A 1 197 ? 10.722 23.798 16.440 1.00 82.00 197 GLU A O 1
ATOM 1600 N N . ILE A 1 198 ? 10.451 23.278 18.601 1.00 81.69 198 ILE A N 1
ATOM 1601 C CA . ILE A 1 198 ? 10.318 21.830 18.377 1.00 81.69 198 ILE A CA 1
ATOM 1602 C C . ILE A 1 198 ? 8.830 21.463 18.310 1.00 81.69 198 ILE A C 1
ATOM 1604 O O . ILE A 1 198 ? 8.087 21.604 19.279 1.00 81.69 198 ILE A O 1
ATOM 1608 N N . CYS A 1 199 ? 8.384 20.966 17.158 1.00 81.25 199 CYS A N 1
ATOM 1609 C CA . CYS A 1 199 ? 7.028 20.466 16.946 1.00 81.25 199 CYS A CA 1
ATOM 1610 C C . CYS A 1 199 ? 7.055 18.947 16.803 1.00 81.25 199 CYS A C 1
ATOM 1612 O O . CYS A 1 199 ? 7.608 18.445 15.830 1.00 81.25 199 CYS A O 1
ATOM 1614 N N . ILE A 1 200 ? 6.426 18.221 17.727 1.00 81.44 200 ILE A N 1
ATOM 1615 C CA . ILE A 1 200 ? 6.367 16.757 17.682 1.00 81.44 200 ILE A CA 1
ATOM 1616 C C . ILE A 1 200 ? 4.995 16.316 17.169 1.00 81.44 200 ILE A C 1
ATOM 1618 O O . ILE A 1 200 ? 3.950 16.774 17.639 1.00 81.44 200 ILE A O 1
ATOM 1622 N N . TYR A 1 201 ? 5.016 15.421 16.194 1.00 81.75 201 TYR A N 1
ATOM 1623 C CA . TYR A 1 201 ? 3.865 14.838 15.536 1.00 81.75 201 TYR A CA 1
ATOM 1624 C C . TYR A 1 201 ? 3.914 13.326 15.696 1.00 81.75 201 TYR A C 1
ATOM 1626 O O . TYR A 1 201 ? 4.978 12.722 15.583 1.00 81.75 201 TYR A O 1
ATOM 1634 N N . GLN A 1 202 ? 2.759 12.706 15.892 1.00 78.94 202 GLN A N 1
ATOM 1635 C CA . GLN A 1 202 ? 2.618 11.271 15.705 1.00 78.94 202 GLN A CA 1
ATOM 1636 C C . GLN A 1 202 ? 2.032 11.024 14.318 1.00 78.94 202 GLN A C 1
ATOM 1638 O O . GLN A 1 202 ? 0.997 11.589 13.961 1.00 78.94 202 GLN A O 1
ATOM 1643 N N . LEU A 1 203 ? 2.709 10.188 13.536 1.00 76.69 203 LEU A N 1
ATOM 1644 C CA . LEU A 1 203 ? 2.131 9.596 12.348 1.00 76.69 203 LEU A CA 1
ATOM 1645 C C . LEU A 1 203 ? 1.109 8.568 12.814 1.00 76.69 203 LEU A C 1
ATOM 1647 O O . LEU A 1 203 ? 1.468 7.504 13.322 1.00 76.69 203 LEU A O 1
ATOM 1651 N N . SER A 1 204 ? -0.160 8.899 12.636 1.00 62.53 204 SER A N 1
ATOM 1652 C CA . SER A 1 204 ? -1.237 7.966 12.910 1.00 62.53 204 SER A CA 1
ATOM 1653 C C . SER A 1 204 ? -1.321 6.997 11.726 1.00 62.53 204 SER A C 1
ATOM 1655 O O . SER A 1 204 ? -1.637 7.444 10.617 1.00 62.53 204 SER A O 1
ATOM 1657 N N . PRO A 1 205 ? -1.035 5.685 11.894 1.00 53.31 205 PRO A N 1
ATOM 1658 C CA . PRO A 1 205 ? -1.551 4.703 10.950 1.00 53.31 205 PRO A CA 1
ATOM 1659 C C . PRO A 1 205 ? -3.058 4.925 10.943 1.00 53.31 205 PRO A C 1
ATOM 1661 O O . PRO A 1 205 ? -3.681 4.969 12.000 1.00 53.31 205 PRO A O 1
ATOM 1664 N N . ILE A 1 206 ? -3.574 5.260 9.768 1.00 50.94 206 ILE A N 1
ATOM 1665 C CA . ILE A 1 206 ? -4.826 5.988 9.596 1.00 50.94 206 ILE A CA 1
ATOM 1666 C C . ILE A 1 206 ? -5.903 5.366 10.497 1.00 50.94 206 ILE A C 1
ATOM 1668 O O . ILE A 1 206 ? -6.229 4.190 10.353 1.00 50.94 206 ILE A O 1
ATOM 1672 N N . ASN A 1 207 ? -6.403 6.135 11.468 1.00 42.88 207 ASN A N 1
ATOM 1673 C CA . ASN A 1 207 ? -7.410 5.682 12.423 1.00 42.88 207 ASN A CA 1
ATOM 1674 C C . ASN A 1 207 ? -8.766 5.681 11.699 1.00 42.88 207 ASN A C 1
ATOM 1676 O O . ASN A 1 207 ? -9.605 6.553 11.904 1.00 42.88 207 ASN A O 1
ATOM 1680 N N . VAL A 1 208 ? -8.935 4.779 10.729 1.00 48.53 208 VAL A N 1
ATOM 1681 C CA . VAL A 1 208 ? -10.130 4.719 9.885 1.00 48.53 208 VAL A CA 1
ATOM 1682 C C . VAL A 1 208 ? -11.172 3.816 10.524 1.00 48.53 208 VAL A C 1
ATOM 1684 O O . VAL A 1 208 ? -11.553 2.779 9.985 1.00 48.53 208 VAL A O 1
ATOM 1687 N N . THR A 1 209 ? -11.662 4.220 11.687 1.00 46.00 209 THR A N 1
ATOM 1688 C CA . THR A 1 209 ? -12.917 3.666 12.199 1.00 46.00 209 THR A CA 1
ATOM 1689 C C . THR A 1 209 ? -14.126 4.317 11.518 1.00 46.00 209 THR A C 1
ATOM 1691 O O . THR A 1 209 ? -15.230 3.818 11.644 1.00 46.00 209 THR A O 1
ATOM 1694 N N . ASP A 1 210 ? -13.950 5.380 10.723 1.00 47.19 210 ASP A N 1
ATOM 1695 C CA . ASP A 1 210 ? -15.052 6.043 10.017 1.00 47.19 210 ASP A CA 1
ATOM 1696 C C . ASP A 1 210 ? -14.596 6.676 8.684 1.00 47.19 210 ASP A C 1
ATOM 1698 O O . ASP A 1 210 ? -14.319 7.870 8.604 1.00 47.19 210 ASP A O 1
ATOM 1702 N N . CYS A 1 211 ? -14.557 5.909 7.583 1.00 49.78 211 CYS A N 1
ATOM 1703 C CA . CYS A 1 211 ? -14.606 6.506 6.236 1.00 49.78 211 CYS A CA 1
ATOM 1704 C C . CYS A 1 211 ? -16.056 6.870 5.897 1.00 49.78 211 CYS A C 1
ATOM 1706 O O . CYS A 1 211 ? -16.696 6.238 5.051 1.00 49.78 211 CYS A O 1
ATOM 1708 N N . ILE A 1 212 ? -16.595 7.876 6.586 1.00 44.41 212 ILE A N 1
ATOM 1709 C CA . ILE A 1 212 ? -17.874 8.483 6.219 1.00 44.41 212 ILE A CA 1
ATOM 1710 C C . ILE A 1 212 ? -17.584 9.506 5.123 1.00 44.41 212 ILE A C 1
ATOM 1712 O O . ILE A 1 212 ? -16.751 10.392 5.293 1.00 44.41 212 ILE A O 1
ATOM 1716 N N . GLN A 1 213 ? -18.270 9.373 3.987 1.00 48.09 213 GLN A N 1
ATOM 1717 C CA . GLN A 1 213 ? -18.328 10.421 2.974 1.00 48.09 213 GLN A CA 1
ATOM 1718 C C . GLN A 1 213 ? -19.097 11.625 3.530 1.00 48.09 213 GLN A C 1
ATOM 1720 O O . GLN A 1 213 ? -20.257 11.834 3.180 1.00 48.09 213 GLN A O 1
ATOM 1725 N N . ASP A 1 214 ? -18.453 12.447 4.351 1.00 33.88 214 ASP A N 1
ATOM 1726 C CA . ASP A 1 214 ? -18.773 13.864 4.288 1.00 33.88 214 ASP A CA 1
ATOM 1727 C C . ASP A 1 214 ? -18.153 14.394 2.996 1.00 33.88 214 ASP A C 1
ATOM 1729 O O . ASP A 1 214 ? -17.001 14.107 2.666 1.00 33.88 214 ASP A O 1
ATOM 1733 N N . GLN A 1 215 ? -18.914 15.185 2.240 1.00 35.88 215 GLN A N 1
ATOM 1734 C CA . GLN A 1 215 ? -18.498 15.789 0.963 1.00 35.88 215 GLN A CA 1
ATOM 1735 C C . GLN A 1 215 ? -17.261 16.712 1.081 1.00 35.88 215 GLN A C 1
ATOM 1737 O O . GLN A 1 215 ? -16.832 17.298 0.091 1.00 35.88 215 GLN A O 1
ATOM 1742 N N . TYR A 1 216 ? -16.671 16.804 2.276 1.00 34.72 216 TYR A N 1
ATOM 1743 C CA . TYR A 1 216 ? -15.503 17.598 2.636 1.00 34.72 216 TYR A CA 1
ATOM 1744 C C . TYR A 1 216 ? -14.326 16.777 3.190 1.00 34.72 216 TYR A C 1
ATOM 1746 O O . TYR A 1 216 ? -13.286 17.356 3.501 1.00 34.72 216 TYR A O 1
ATOM 1754 N N . SER A 1 217 ? -14.425 15.448 3.316 1.00 37.66 217 SER A N 1
ATOM 1755 C CA . SER A 1 217 ? -13.337 14.653 3.892 1.00 37.66 217 SER A CA 1
ATOM 1756 C C . SER A 1 217 ? -12.305 14.232 2.836 1.00 37.66 217 SER A C 1
ATOM 1758 O O . SER A 1 217 ? -12.221 13.074 2.426 1.00 37.66 217 SER A O 1
ATOM 1760 N N . GLU A 1 218 ? -11.459 15.179 2.426 1.00 36.25 218 GLU A N 1
ATOM 1761 C CA . GLU A 1 218 ? -10.253 14.949 1.611 1.00 36.25 218 GLU A CA 1
ATOM 1762 C C . GLU A 1 218 ? -9.169 14.110 2.333 1.00 36.25 218 GLU A C 1
ATOM 1764 O O . GLU A 1 218 ? -8.090 13.887 1.792 1.00 36.25 218 GLU A O 1
ATOM 1769 N N . PHE A 1 219 ? -9.408 13.638 3.557 1.00 38.78 219 PHE A N 1
ATOM 1770 C CA . PHE A 1 219 ? -8.361 13.243 4.509 1.00 38.78 219 PHE A CA 1
ATOM 1771 C C . PHE A 1 219 ? -7.779 11.831 4.332 1.00 38.78 219 PHE A C 1
ATOM 1773 O O . PHE A 1 219 ? -6.751 11.520 4.914 1.00 38.78 219 PHE A O 1
ATOM 1780 N N . ILE A 1 220 ? -8.380 10.967 3.512 1.00 41.31 220 ILE A N 1
ATOM 1781 C CA . ILE A 1 220 ? -8.161 9.513 3.654 1.00 41.31 220 ILE A CA 1
ATOM 1782 C C . ILE A 1 220 ? -6.880 8.980 2.967 1.00 41.31 220 ILE A C 1
ATOM 1784 O O . ILE A 1 220 ? -6.406 7.902 3.312 1.00 41.31 220 ILE A O 1
ATOM 1788 N N . CYS A 1 221 ? -6.268 9.710 2.024 1.00 39.75 221 CYS A N 1
ATOM 1789 C CA . CYS A 1 221 ? -4.986 9.290 1.418 1.00 39.75 221 CYS A CA 1
ATOM 1790 C C . CYS A 1 221 ? -3.788 10.129 1.864 1.00 39.75 221 CYS A C 1
ATOM 1792 O O . CYS A 1 221 ? -2.662 9.819 1.475 1.00 39.75 221 CYS A O 1
ATOM 1794 N N . ASP A 1 222 ? -4.023 11.164 2.667 1.00 50.09 222 ASP A N 1
ATOM 1795 C CA . ASP A 1 222 ? -2.967 12.050 3.122 1.00 50.09 222 ASP A CA 1
ATOM 1796 C C . ASP A 1 222 ? -2.595 11.571 4.522 1.00 50.09 222 ASP A C 1
ATOM 1798 O O . ASP A 1 222 ? -3.429 11.538 5.421 1.00 50.09 222 ASP A O 1
ATOM 1802 N N . LEU A 1 223 ? -1.356 11.126 4.690 1.00 59.56 223 LEU A N 1
ATOM 1803 C CA . LEU A 1 223 ? -0.859 10.635 5.970 1.00 59.56 223 LEU A CA 1
ATOM 1804 C C . LEU A 1 223 ? -1.058 11.710 7.039 1.00 59.56 223 LEU A C 1
ATOM 1806 O O . LEU A 1 223 ? -0.474 12.793 6.942 1.00 59.56 223 LEU A O 1
ATOM 1810 N N . LEU A 1 224 ? -1.913 11.424 8.021 1.00 58.53 224 LEU A N 1
ATOM 1811 C CA . LEU A 1 224 ? -2.266 12.383 9.058 1.00 58.53 224 LEU A CA 1
ATOM 1812 C C . LEU A 1 224 ? -1.184 12.405 10.131 1.00 58.53 224 LEU A C 1
ATOM 1814 O O . LEU A 1 224 ? -0.813 11.384 10.716 1.00 58.53 224 LEU A O 1
ATOM 1818 N N . LEU A 1 225 ? -0.689 13.609 10.380 1.00 61.47 225 LEU A N 1
ATOM 1819 C CA .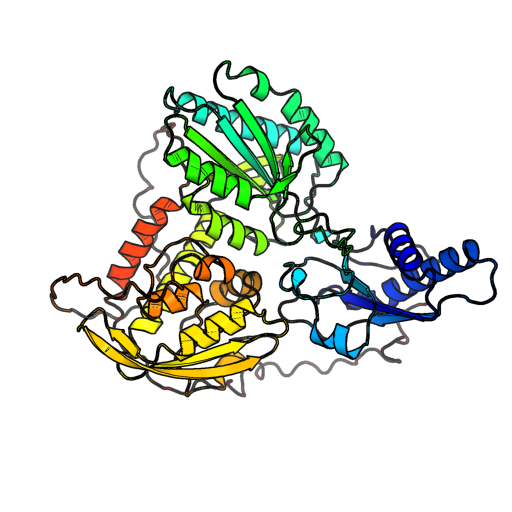 LEU A 1 225 ? 0.161 13.937 11.502 1.00 61.47 225 LEU A CA 1
ATOM 1820 C C . LEU A 1 225 ? -0.704 14.586 12.574 1.00 61.47 225 LEU A C 1
ATOM 1822 O O . LEU A 1 225 ? -1.155 15.726 12.427 1.00 61.47 225 LEU A O 1
ATOM 1826 N N . THR A 1 226 ? -0.905 13.882 13.679 1.00 58.44 226 THR A N 1
ATOM 1827 C CA . THR A 1 226 ? -1.542 14.466 14.856 1.00 58.44 226 THR A CA 1
ATOM 1828 C C . THR A 1 226 ? -0.470 15.233 15.626 1.00 58.44 226 THR A C 1
ATOM 1830 O O . THR A 1 226 ? 0.499 14.640 16.113 1.00 58.44 226 THR A O 1
ATOM 1833 N N . LYS A 1 227 ? -0.592 16.568 15.703 1.00 59.62 227 LYS A N 1
ATOM 1834 C CA . LYS A 1 227 ? 0.334 17.381 16.504 1.00 59.62 227 LYS A CA 1
ATOM 1835 C C . LYS A 1 227 ? 0.096 17.075 17.979 1.00 59.62 227 LYS A C 1
ATOM 1837 O O . LYS A 1 227 ? -1.011 17.248 18.486 1.00 59.62 227 LYS A O 1
ATOM 1842 N N . LEU A 1 228 ? 1.145 16.666 18.684 1.00 55.50 228 LEU A N 1
ATOM 1843 C CA . LEU A 1 228 ? 1.053 16.352 20.103 1.00 55.50 228 LEU A CA 1
ATOM 1844 C C . LEU A 1 228 ? 0.652 17.614 20.894 1.00 55.50 228 LEU A C 1
ATOM 1846 O O . LEU A 1 228 ? 1.407 18.582 20.970 1.00 55.50 228 LEU A O 1
ATOM 1850 N N . GLY A 1 229 ? -0.557 17.610 21.469 1.00 43.75 229 GLY A N 1
ATOM 1851 C CA . GLY A 1 229 ? -1.092 18.698 22.296 1.00 43.75 229 GLY A CA 1
ATOM 1852 C C . GLY A 1 229 ? -1.894 19.794 21.592 1.00 43.75 229 GLY A C 1
ATOM 1853 O O . GLY A 1 229 ? -2.165 20.810 22.227 1.00 43.75 229 GLY A O 1
ATOM 1854 N N . HIS A 1 230 ? -2.292 19.602 20.332 1.00 50.28 230 HIS A N 1
ATOM 1855 C CA . HIS A 1 230 ? -3.237 20.482 19.641 1.00 50.28 230 HIS A CA 1
ATOM 1856 C C . HIS A 1 230 ? -4.262 19.673 18.837 1.00 50.28 230 HIS A C 1
ATOM 1858 O O . HIS A 1 230 ? -3.902 18.682 18.215 1.00 50.28 230 HIS A O 1
ATOM 1864 N N . ASP A 1 231 ? -5.493 20.176 18.733 1.00 44.81 231 ASP A N 1
ATOM 1865 C CA . ASP A 1 231 ? -6.591 19.535 17.982 1.00 44.81 231 ASP A CA 1
ATOM 1866 C C . ASP A 1 231 ? -6.472 19.672 16.448 1.00 44.81 231 ASP A C 1
ATOM 1868 O O . ASP A 1 231 ? -7.428 19.419 15.718 1.00 44.81 231 ASP A O 1
ATOM 1872 N N . LYS A 1 232 ? -5.326 20.134 15.926 1.00 55.34 232 LYS A N 1
ATOM 1873 C CA . LYS A 1 232 ? -5.130 20.341 14.484 1.00 55.34 232 LYS A CA 1
ATOM 1874 C C . LYS A 1 232 ? -4.278 19.231 13.886 1.00 55.34 232 LYS A C 1
ATOM 1876 O O . LYS A 1 232 ? -3.080 19.144 14.159 1.00 55.34 232 LYS A O 1
ATOM 1881 N N . GLU A 1 233 ? -4.901 18.443 13.022 1.00 63.41 233 GLU A N 1
ATOM 1882 C CA . GLU A 1 233 ? -4.223 17.490 12.150 1.00 63.41 233 GLU A CA 1
ATOM 1883 C C . GLU A 1 233 ? -3.504 18.229 11.013 1.00 63.41 233 GLU A C 1
ATOM 1885 O O . GLU A 1 233 ? -4.031 19.176 10.424 1.00 63.41 233 GLU A O 1
ATOM 1890 N N . LEU A 1 234 ? -2.274 17.809 10.721 1.00 71.25 234 LEU A N 1
ATOM 1891 C CA . LEU A 1 234 ? -1.473 18.292 9.599 1.00 71.25 234 LEU A CA 1
ATOM 1892 C C . LEU A 1 234 ? -1.298 17.145 8.602 1.00 71.25 234 LEU A C 1
ATOM 1894 O O . LEU A 1 234 ? -0.979 16.027 8.994 1.00 71.25 234 LEU A O 1
ATOM 1898 N N . LYS A 1 235 ? -1.456 17.402 7.304 1.00 72.88 235 LYS A N 1
ATOM 1899 C CA . LYS A 1 235 ? -1.135 16.399 6.283 1.00 72.88 235 LYS A CA 1
ATOM 1900 C C . LYS A 1 235 ? 0.379 16.324 6.104 1.00 72.88 235 LYS A C 1
ATOM 1902 O O . LYS A 1 235 ? 1.043 17.358 6.015 1.00 72.88 235 LYS A O 1
ATOM 1907 N N . LEU A 1 236 ? 0.936 15.120 5.989 1.00 74.88 236 LEU A N 1
ATOM 1908 C CA . LEU A 1 236 ? 2.371 14.945 5.737 1.00 74.88 236 LEU A CA 1
ATOM 1909 C C . LEU A 1 236 ? 2.825 15.657 4.447 1.00 74.88 236 LEU A C 1
ATOM 1911 O O . LEU A 1 236 ? 3.891 16.266 4.422 1.00 74.88 236 LEU A O 1
ATOM 1915 N N . ASP A 1 237 ? 1.975 15.674 3.417 1.00 72.56 237 ASP A N 1
ATOM 1916 C CA . ASP A 1 237 ? 2.209 16.417 2.170 1.00 72.56 237 ASP A CA 1
ATOM 1917 C C . ASP A 1 237 ? 2.208 17.947 2.364 1.00 72.56 237 ASP A C 1
ATOM 1919 O O . ASP A 1 237 ? 2.917 18.672 1.664 1.00 72.56 237 ASP A O 1
ATOM 1923 N N . ASP A 1 238 ? 1.444 18.471 3.328 1.00 76.88 238 ASP A N 1
ATOM 1924 C CA . ASP A 1 238 ? 1.481 19.900 3.658 1.00 76.88 238 ASP A CA 1
ATOM 1925 C C . ASP A 1 238 ? 2.784 20.263 4.372 1.00 76.88 238 ASP A C 1
ATOM 1927 O O . ASP A 1 238 ? 3.334 21.347 4.149 1.00 76.88 238 ASP A O 1
ATOM 1931 N N . LEU A 1 239 ? 3.308 19.352 5.200 1.00 78.31 239 LEU A N 1
ATOM 1932 C CA . LEU A 1 239 ? 4.625 19.507 5.812 1.00 78.31 239 LEU A CA 1
ATOM 1933 C C . LEU A 1 239 ? 5.737 19.472 4.757 1.00 78.31 239 LEU A C 1
ATOM 1935 O O . LEU A 1 239 ? 6.638 20.305 4.802 1.00 78.31 239 LEU A O 1
ATOM 1939 N N . GLU A 1 240 ? 5.642 18.575 3.777 1.00 79.31 240 GLU A N 1
ATOM 1940 C CA . GLU A 1 240 ? 6.533 18.544 2.615 1.00 79.31 240 GLU A CA 1
ATOM 1941 C C . GLU A 1 240 ? 6.523 19.881 1.856 1.00 79.31 240 GLU A C 1
ATOM 1943 O O . GLU A 1 240 ? 7.575 20.505 1.706 1.00 79.31 240 GLU A O 1
ATOM 1948 N N . LYS A 1 241 ? 5.347 20.385 1.457 1.00 80.19 241 LYS A N 1
ATOM 1949 C CA . LYS A 1 241 ? 5.231 21.669 0.737 1.00 80.19 241 LYS A CA 1
ATOM 1950 C C . LYS A 1 241 ? 5.795 22.836 1.545 1.00 80.19 241 LYS A C 1
ATOM 1952 O O . LYS A 1 241 ? 6.404 23.750 0.986 1.00 80.19 241 LYS A O 1
ATOM 1957 N N . ARG A 1 242 ? 5.574 22.842 2.863 1.00 77.62 242 ARG A N 1
ATOM 1958 C CA . ARG A 1 242 ? 6.148 23.847 3.771 1.00 77.62 242 ARG A CA 1
ATOM 1959 C C . ARG A 1 242 ? 7.668 23.758 3.819 1.00 77.62 242 ARG A C 1
ATOM 1961 O O . ARG A 1 242 ? 8.330 24.786 3.693 1.00 77.62 242 ARG A O 1
ATOM 1968 N N . PHE A 1 243 ? 8.207 22.551 3.956 1.00 78.88 243 PHE A N 1
ATOM 1969 C CA . PHE A 1 243 ? 9.644 22.317 3.988 1.00 78.88 243 PHE A CA 1
ATOM 1970 C C . PHE A 1 243 ? 10.311 22.753 2.678 1.00 78.88 243 PHE A C 1
ATOM 1972 O O . PHE A 1 243 ? 11.305 23.478 2.709 1.00 78.88 243 PHE A O 1
ATOM 1979 N N . GLU A 1 244 ? 9.730 22.425 1.524 1.00 78.50 244 GLU A N 1
ATOM 1980 C CA . GLU A 1 244 ? 10.234 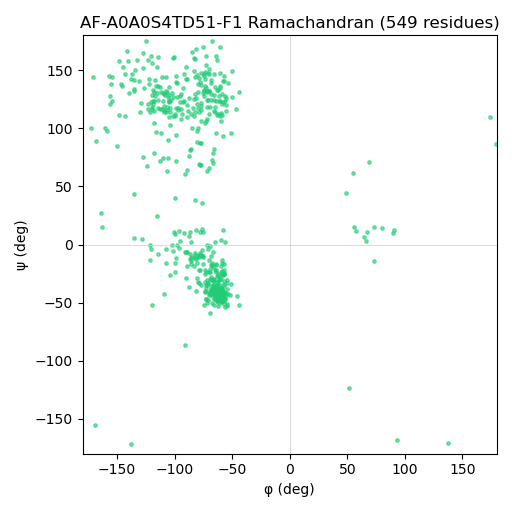22.874 0.222 1.00 78.50 244 GLU A CA 1
ATOM 1981 C C . GLU A 1 244 ? 10.215 24.399 0.072 1.00 78.50 244 GLU A C 1
ATOM 1983 O O . GLU A 1 244 ? 11.195 24.980 -0.392 1.00 78.50 244 GLU A O 1
ATOM 1988 N N . ARG A 1 245 ? 9.152 25.076 0.531 1.00 79.06 245 ARG A N 1
ATOM 1989 C CA . ARG A 1 245 ? 9.106 26.550 0.564 1.00 79.06 245 ARG A CA 1
ATOM 1990 C C . ARG A 1 245 ? 10.183 27.137 1.476 1.00 79.06 245 ARG A C 1
ATOM 1992 O O . ARG A 1 245 ? 10.782 28.149 1.121 1.00 79.06 245 ARG A O 1
ATOM 1999 N N . SER A 1 246 ? 10.452 26.496 2.616 1.00 74.56 246 SER A N 1
ATOM 2000 C CA . SER A 1 246 ? 11.456 26.960 3.581 1.00 74.56 246 SER A CA 1
ATOM 2001 C C . SER A 1 246 ? 12.884 26.913 3.030 1.00 74.56 246 SER A C 1
ATOM 2003 O O . SER A 1 246 ? 13.676 27.790 3.359 1.00 74.56 246 SER A O 1
ATOM 2005 N N . LYS A 1 247 ? 13.200 25.980 2.114 1.00 70.88 247 LYS A N 1
ATOM 2006 C CA . LYS A 1 247 ? 14.518 25.925 1.448 1.00 70.88 247 LYS A CA 1
ATOM 2007 C C . LYS A 1 247 ? 14.852 27.206 0.676 1.00 70.88 247 LYS A C 1
ATOM 2009 O O . LYS A 1 247 ? 16.026 27.513 0.500 1.00 70.88 247 LYS A O 1
ATOM 2014 N N . ASN A 1 248 ? 13.835 27.953 0.242 1.00 65.06 248 ASN A N 1
ATOM 2015 C CA . ASN A 1 248 ? 13.987 29.202 -0.504 1.00 65.06 248 ASN A CA 1
ATOM 2016 C C . ASN A 1 248 ? 13.939 30.454 0.397 1.00 65.06 248 ASN A C 1
ATOM 2018 O O . ASN A 1 248 ? 13.971 31.574 -0.110 1.00 65.06 248 ASN A O 1
ATOM 2022 N N . MET A 1 249 ? 13.831 30.291 1.721 1.00 66.94 249 MET A N 1
ATOM 2023 C CA . MET A 1 249 ? 13.735 31.377 2.702 1.00 66.94 249 MET A CA 1
ATOM 2024 C C . MET A 1 249 ? 14.964 31.407 3.624 1.00 66.94 249 MET A C 1
ATOM 2026 O O . MET A 1 249 ? 15.672 30.420 3.782 1.00 66.94 249 MET A O 1
ATOM 2030 N N . ALA A 1 250 ? 15.203 32.544 4.288 1.00 58.72 250 ALA A N 1
ATOM 2031 C CA . ALA A 1 250 ? 16.318 32.706 5.231 1.00 58.72 250 ALA A CA 1
ATOM 2032 C C . ALA A 1 250 ? 16.162 31.901 6.542 1.00 58.72 250 ALA A C 1
ATOM 2034 O O . ALA A 1 250 ? 17.115 31.784 7.308 1.00 58.72 250 ALA A O 1
ATOM 2035 N N . SER A 1 251 ? 14.967 31.373 6.828 1.00 61.84 251 SER A N 1
ATOM 2036 C CA . SER A 1 251 ? 14.690 30.515 7.985 1.00 61.84 251 SER A CA 1
ATOM 2037 C C . SER A 1 251 ? 14.573 29.058 7.553 1.00 61.84 251 SER A C 1
ATOM 2039 O O . SER A 1 251 ? 13.643 28.723 6.817 1.00 61.84 251 SER A O 1
ATOM 2041 N N . SER A 1 252 ? 15.461 28.198 8.049 1.00 74.50 252 SER A N 1
ATOM 2042 C CA . SER A 1 252 ? 15.382 26.763 7.791 1.00 74.50 252 SER A CA 1
ATOM 2043 C C . SER A 1 252 ? 14.396 26.095 8.753 1.00 74.50 252 SER A C 1
ATOM 2045 O O . SER A 1 252 ? 14.456 26.286 9.973 1.00 74.50 252 SER A O 1
ATOM 2047 N N . GLU A 1 253 ? 13.470 25.314 8.193 1.00 82.06 253 GLU A N 1
ATOM 2048 C CA . GLU A 1 253 ? 12.784 24.252 8.930 1.00 82.06 253 GLU A CA 1
ATOM 2049 C C . GLU A 1 253 ? 13.578 22.949 8.732 1.00 82.06 253 GLU A C 1
ATOM 2051 O O . GLU A 1 253 ? 14.156 22.734 7.666 1.00 82.06 253 GLU A O 1
ATOM 2056 N N . SER A 1 254 ? 13.606 22.073 9.735 1.00 83.81 254 SER A N 1
ATOM 2057 C CA . SER A 1 254 ? 14.051 20.682 9.588 1.00 83.81 254 SER A CA 1
ATOM 2058 C C . SER A 1 254 ? 12.896 19.723 9.857 1.00 83.81 254 SER A C 1
ATOM 2060 O O . SER A 1 254 ? 11.943 20.052 10.573 1.00 83.81 254 SER A O 1
ATOM 2062 N N . VAL A 1 255 ? 12.960 18.538 9.252 1.00 85.81 255 VAL A N 1
ATOM 2063 C CA . VAL A 1 255 ? 12.010 17.453 9.503 1.00 85.81 255 VAL A CA 1
ATOM 2064 C C . VAL A 1 255 ? 12.794 16.186 9.812 1.00 85.81 255 VAL A C 1
ATOM 2066 O O . VAL A 1 255 ? 13.604 15.746 8.995 1.00 85.81 255 VAL A O 1
ATOM 2069 N N . ILE A 1 256 ? 12.543 15.617 10.987 1.00 87.00 256 ILE A N 1
ATOM 2070 C CA . ILE A 1 256 ? 13.160 14.386 11.474 1.00 87.00 256 ILE A CA 1
ATOM 2071 C C . ILE A 1 256 ? 12.051 13.365 11.706 1.00 87.00 256 ILE A C 1
ATOM 2073 O O . ILE A 1 256 ? 11.067 13.652 12.378 1.00 87.00 256 ILE A O 1
ATOM 2077 N N . PHE A 1 257 ? 12.200 12.172 11.155 1.00 86.75 257 PHE A N 1
ATOM 2078 C CA . PHE A 1 257 ? 11.221 11.100 11.197 1.00 86.75 257 PHE A CA 1
ATOM 2079 C C . PHE A 1 257 ? 11.817 9.905 11.939 1.00 86.75 257 PHE A C 1
ATOM 2081 O O . PHE A 1 257 ? 12.755 9.282 11.455 1.00 86.75 257 PHE A O 1
ATOM 2088 N N . PHE A 1 258 ? 11.254 9.552 13.088 1.00 87.19 258 PHE A N 1
ATOM 2089 C CA . PHE A 1 258 ? 11.604 8.354 13.843 1.00 87.19 258 PHE A CA 1
ATOM 2090 C C . PHE A 1 258 ? 10.561 7.273 13.607 1.00 87.19 258 PHE A C 1
ATOM 2092 O O . PHE A 1 258 ? 9.366 7.496 13.804 1.00 87.19 258 PHE A O 1
ATOM 2099 N N . HIS A 1 259 ? 11.017 6.092 13.211 1.00 85.56 259 HIS A N 1
ATOM 2100 C CA . HIS A 1 259 ? 10.173 4.923 13.053 1.00 85.56 259 HIS A CA 1
ATOM 2101 C C . HIS A 1 259 ? 10.605 3.806 13.997 1.00 85.56 259 HIS A C 1
ATOM 2103 O O . HIS A 1 259 ? 11.749 3.377 13.925 1.00 85.56 259 HIS A O 1
ATOM 2109 N N . PHE A 1 260 ? 9.701 3.314 14.839 1.00 83.75 260 PHE A N 1
ATOM 2110 C CA . PHE A 1 260 ? 9.981 2.280 15.832 1.00 83.75 260 PHE A CA 1
ATOM 2111 C C . PHE A 1 260 ? 9.400 0.923 15.419 1.00 83.75 260 PHE A C 1
ATOM 2113 O O . PHE A 1 260 ? 8.203 0.789 15.160 1.00 83.75 260 PHE A O 1
ATOM 2120 N N . VAL A 1 261 ? 10.269 -0.086 15.412 1.00 79.62 261 VAL A N 1
ATOM 2121 C CA . VAL A 1 261 ? 9.998 -1.488 15.062 1.00 79.62 261 VAL A CA 1
ATOM 2122 C C . VAL A 1 261 ? 10.231 -2.352 16.301 1.00 79.62 261 VAL A C 1
ATOM 2124 O O . VAL A 1 261 ? 11.223 -2.146 17.001 1.00 79.62 261 VAL A O 1
ATOM 2127 N N . SER A 1 262 ? 9.345 -3.309 16.585 1.00 75.00 262 SER A N 1
ATOM 2128 C CA . SER A 1 262 ? 9.549 -4.283 17.671 1.00 75.00 262 SER A CA 1
ATOM 2129 C C . SER A 1 262 ? 10.276 -5.516 17.127 1.00 75.00 262 SER A C 1
ATOM 2131 O O . SER A 1 262 ? 10.038 -5.931 15.994 1.00 75.00 262 SER A O 1
ATOM 2133 N N . LYS A 1 263 ? 11.181 -6.106 17.917 1.00 66.50 263 LYS A N 1
ATOM 2134 C CA . LYS A 1 263 ? 12.034 -7.245 17.524 1.00 66.50 263 LYS A CA 1
ATOM 2135 C C . LYS A 1 263 ? 11.294 -8.598 17.508 1.00 66.50 263 LYS A C 1
ATOM 2137 O O . LYS A 1 263 ? 11.876 -9.621 17.859 1.00 66.50 263 LYS A O 1
ATOM 2142 N N . ASP A 1 264 ? 10.022 -8.632 17.125 1.00 56.88 264 ASP A N 1
ATOM 2143 C CA . ASP A 1 264 ? 9.304 -9.899 16.985 1.00 56.88 264 ASP A CA 1
ATOM 2144 C C . ASP A 1 264 ? 9.711 -10.606 15.681 1.00 56.88 264 ASP A C 1
ATOM 2146 O O . ASP A 1 264 ? 9.465 -10.114 14.579 1.00 56.88 264 ASP A O 1
ATOM 2150 N N . ASP A 1 265 ? 10.278 -11.813 15.800 1.00 42.88 265 ASP A N 1
ATOM 2151 C CA . ASP A 1 265 ? 10.706 -12.677 14.682 1.00 42.88 265 ASP A CA 1
ATOM 2152 C C . ASP A 1 265 ? 9.580 -13.013 13.683 1.00 42.88 265 ASP A C 1
ATOM 2154 O O . ASP A 1 265 ? 9.846 -13.407 12.545 1.00 42.88 265 ASP A O 1
ATOM 2158 N N . LYS A 1 266 ? 8.310 -12.814 14.069 1.00 45.00 266 LYS A N 1
ATOM 2159 C CA . LYS A 1 266 ? 7.149 -12.941 13.166 1.00 45.00 266 LYS A CA 1
ATOM 2160 C C . LYS A 1 266 ? 7.162 -11.911 12.033 1.00 45.00 266 LYS A C 1
ATOM 2162 O O . LYS A 1 266 ? 6.485 -12.094 11.026 1.00 45.00 266 LYS A O 1
ATOM 2167 N N . TYR A 1 267 ? 7.956 -10.861 12.200 1.00 46.88 267 TYR A N 1
ATOM 2168 C CA . TYR A 1 267 ? 8.026 -9.682 11.363 1.00 46.88 267 TYR A CA 1
ATOM 2169 C C . TYR A 1 267 ? 9.485 -9.304 11.080 1.00 46.88 267 TYR A C 1
ATOM 2171 O O . TYR A 1 267 ? 9.880 -8.141 11.165 1.00 46.88 267 TYR A O 1
ATOM 2179 N N . SER A 1 268 ? 10.312 -10.302 10.774 1.00 38.62 268 SER A N 1
ATOM 2180 C CA . SER A 1 268 ? 11.738 -10.100 10.536 1.00 38.62 268 SER A CA 1
ATOM 2181 C C . SER A 1 268 ? 12.005 -9.111 9.379 1.00 38.62 268 SER A C 1
ATOM 2183 O O . SER A 1 268 ? 11.591 -9.296 8.238 1.00 38.62 268 SER A O 1
ATOM 2185 N N . ASN A 1 269 ? 12.715 -8.038 9.739 1.00 44.41 269 ASN A N 1
ATOM 2186 C CA . ASN A 1 269 ? 13.492 -7.068 8.948 1.00 44.41 269 ASN A CA 1
ATOM 2187 C C . ASN A 1 269 ? 12.838 -5.990 8.054 1.00 44.41 269 ASN A C 1
ATOM 2189 O O . ASN A 1 269 ? 13.529 -5.009 7.796 1.00 44.41 269 ASN A O 1
ATOM 2193 N N . LEU A 1 270 ? 11.545 -6.044 7.722 1.00 52.16 270 LEU A N 1
ATOM 2194 C CA . LEU A 1 270 ? 10.632 -4.887 7.535 1.00 52.16 270 LEU A CA 1
ATOM 2195 C C . LEU A 1 270 ? 9.284 -5.414 7.008 1.00 52.16 270 LEU A C 1
ATOM 2197 O O . LEU A 1 270 ? 9.199 -5.798 5.835 1.00 52.16 270 LEU A O 1
ATOM 2201 N N . PRO A 1 271 ? 8.201 -5.387 7.800 1.00 46.62 271 PRO A N 1
ATOM 2202 C CA . PRO A 1 271 ? 6.879 -5.726 7.301 1.00 46.62 271 PRO A CA 1
ATOM 2203 C C . PRO A 1 271 ? 5.905 -4.605 7.638 1.00 46.62 271 PRO A C 1
ATOM 2205 O O . PRO A 1 271 ? 5.094 -4.705 8.549 1.00 46.62 271 PRO A O 1
ATOM 2208 N N . ASN A 1 272 ? 6.011 -3.511 6.891 1.00 59.75 272 ASN A N 1
ATOM 2209 C CA . ASN A 1 272 ? 4.844 -2.719 6.539 1.00 59.75 272 ASN A CA 1
ATOM 2210 C C . ASN A 1 272 ? 5.201 -1.901 5.296 1.00 59.75 272 ASN A C 1
ATOM 2212 O O . ASN A 1 272 ? 5.865 -0.866 5.372 1.00 59.75 272 ASN A O 1
ATOM 2216 N N . SER A 1 273 ? 4.813 -2.379 4.121 1.00 61.91 273 SER A N 1
ATOM 2217 C CA . SER A 1 273 ? 5.081 -1.702 2.847 1.00 61.91 273 SER A CA 1
ATOM 2218 C C . SER A 1 273 ? 4.491 -0.305 2.753 1.00 61.91 273 SER A C 1
ATOM 2220 O O . SER A 1 273 ? 4.971 0.515 1.969 1.00 61.91 273 SER A O 1
ATOM 2222 N N . PHE A 1 274 ? 3.514 0.007 3.601 1.00 64.62 274 PHE A N 1
ATOM 2223 C CA . PHE A 1 274 ? 3.128 1.371 3.925 1.00 64.62 274 PHE A CA 1
ATOM 2224 C C . PHE A 1 274 ? 4.323 2.291 4.167 1.00 64.62 274 PHE A C 1
ATOM 2226 O O . PHE A 1 274 ? 4.430 3.349 3.550 1.00 64.62 274 PHE A O 1
ATOM 2233 N N . LEU A 1 275 ? 5.227 1.872 5.051 1.00 70.88 275 LEU A N 1
ATOM 2234 C CA . LEU A 1 275 ? 6.355 2.658 5.523 1.00 70.88 275 LEU A CA 1
ATOM 2235 C C . LEU A 1 275 ? 7.464 2.706 4.488 1.00 70.88 275 LEU A C 1
ATOM 2237 O O . LEU A 1 275 ? 8.077 3.750 4.316 1.00 70.88 275 LEU A O 1
ATOM 2241 N N . GLU A 1 276 ? 7.670 1.627 3.733 1.00 76.19 276 GLU A N 1
ATOM 2242 C CA . GLU A 1 276 ? 8.595 1.636 2.597 1.00 76.19 276 GLU A CA 1
ATOM 2243 C C . GLU A 1 276 ? 8.209 2.722 1.595 1.00 76.19 276 GLU A C 1
ATOM 2245 O O . GLU A 1 276 ? 9.071 3.478 1.152 1.00 76.19 276 GLU A O 1
ATOM 2250 N N . ARG A 1 277 ? 6.911 2.883 1.295 1.00 75.94 277 ARG A N 1
ATOM 2251 C CA . ARG A 1 277 ? 6.445 3.993 0.446 1.00 75.94 277 ARG A CA 1
ATOM 2252 C C . ARG A 1 277 ? 6.759 5.350 1.060 1.00 75.94 277 ARG A C 1
ATOM 2254 O O . ARG A 1 277 ? 7.201 6.237 0.339 1.00 75.94 277 ARG A O 1
ATOM 2261 N N . ILE A 1 278 ? 6.525 5.517 2.363 1.00 75.81 278 ILE A N 1
ATOM 2262 C CA . ILE A 1 278 ? 6.784 6.776 3.077 1.00 75.81 278 ILE A CA 1
ATOM 2263 C C . ILE A 1 278 ? 8.271 7.101 3.020 1.00 75.81 278 ILE A C 1
ATOM 2265 O O . ILE A 1 278 ? 8.652 8.175 2.562 1.00 75.81 278 ILE A O 1
ATOM 2269 N N . PHE A 1 279 ? 9.124 6.160 3.409 1.00 78.81 279 PHE A N 1
ATOM 2270 C CA . PHE A 1 279 ? 10.563 6.361 3.401 1.00 78.81 279 PHE A CA 1
ATOM 2271 C C . PHE A 1 279 ? 11.069 6.629 1.993 1.00 78.81 279 PHE A C 1
ATOM 2273 O O . PHE A 1 279 ? 11.795 7.594 1.790 1.00 78.81 279 PHE A O 1
ATOM 2280 N N . LEU A 1 280 ? 10.644 5.858 0.991 1.00 80.19 280 LEU A N 1
ATOM 2281 C CA . LEU A 1 280 ? 11.063 6.104 -0.385 1.00 80.19 280 LEU A CA 1
ATOM 2282 C C . LEU A 1 280 ? 10.537 7.428 -0.942 1.00 80.19 280 LEU A C 1
ATOM 2284 O O . LEU A 1 280 ? 11.214 8.017 -1.774 1.00 80.19 280 LEU A O 1
ATOM 2288 N N . ARG A 1 281 ? 9.367 7.918 -0.521 1.00 81.62 281 ARG A N 1
ATOM 2289 C CA . ARG A 1 281 ? 8.835 9.223 -0.949 1.00 81.62 281 ARG A CA 1
ATOM 2290 C C . ARG A 1 281 ? 9.596 10.379 -0.304 1.00 81.62 281 ARG A C 1
ATOM 2292 O O . ARG A 1 281 ? 9.990 11.315 -0.993 1.00 81.62 281 ARG A O 1
ATOM 2299 N N . TYR A 1 282 ? 9.825 10.311 1.004 1.00 80.06 282 TYR A N 1
ATOM 2300 C CA . TYR A 1 282 ? 10.328 11.452 1.767 1.00 80.06 282 TYR A CA 1
ATOM 2301 C C . TYR A 1 282 ? 11.824 11.390 2.104 1.00 80.06 282 TYR A C 1
ATOM 2303 O O . TYR A 1 282 ? 12.336 12.341 2.682 1.00 80.06 282 TYR A O 1
ATOM 2311 N N . ASN A 1 283 ? 12.563 10.349 1.710 1.00 76.25 283 ASN A N 1
ATOM 2312 C CA . ASN A 1 283 ? 14.000 10.203 2.009 1.00 76.25 283 ASN A CA 1
ATOM 2313 C C . ASN A 1 283 ? 14.908 11.349 1.537 1.00 76.25 283 ASN A C 1
ATOM 2315 O O . ASN A 1 283 ? 15.997 11.531 2.076 1.00 76.25 283 ASN A O 1
ATOM 2319 N N . GLN A 1 284 ? 14.500 12.098 0.514 1.00 74.88 284 GLN A N 1
ATOM 2320 C CA . GLN A 1 284 ? 15.239 13.260 0.017 1.00 74.88 284 GLN A CA 1
ATOM 2321 C C . GLN A 1 284 ? 14.904 14.544 0.787 1.00 74.88 284 GLN A C 1
ATOM 2323 O O . GLN A 1 284 ? 15.615 15.544 0.656 1.00 74.88 284 GLN A O 1
ATOM 2328 N N . LEU A 1 285 ? 13.821 14.534 1.566 1.00 76.00 285 LEU A N 1
ATOM 2329 C CA . LEU A 1 285 ? 13.309 15.694 2.287 1.00 76.00 285 LEU A CA 1
ATOM 2330 C C . LEU A 1 285 ? 13.514 15.578 3.794 1.00 76.00 285 LEU A C 1
ATOM 2332 O O . LEU A 1 285 ? 13.892 16.561 4.423 1.00 76.00 285 LEU A O 1
ATOM 2336 N N . PHE A 1 286 ? 13.259 14.406 4.366 1.00 82.56 286 PHE A N 1
ATOM 2337 C CA . PHE A 1 286 ? 13.271 14.184 5.804 1.00 82.56 286 PHE A CA 1
ATOM 2338 C C . PHE A 1 286 ? 14.501 13.383 6.203 1.00 82.56 286 PHE A C 1
ATOM 2340 O O . PHE A 1 286 ? 14.935 12.472 5.496 1.00 82.56 286 PHE A O 1
ATOM 2347 N N . GLU A 1 287 ? 15.039 13.702 7.372 1.00 83.50 287 GLU A N 1
ATOM 2348 C CA . GLU A 1 287 ? 15.995 12.833 8.033 1.00 83.50 287 GLU A CA 1
ATOM 2349 C C . GLU A 1 287 ? 15.241 11.671 8.680 1.00 83.50 287 GLU A C 1
ATOM 2351 O O . GLU A 1 287 ? 14.351 11.905 9.490 1.00 83.50 287 GLU A O 1
ATOM 2356 N N . ILE A 1 288 ? 15.564 10.428 8.322 1.00 82.69 288 ILE A N 1
ATOM 2357 C CA . ILE A 1 288 ? 14.812 9.251 8.772 1.00 82.69 288 ILE A CA 1
ATOM 2358 C C . ILE A 1 288 ? 15.691 8.388 9.676 1.00 82.69 288 ILE A C 1
ATOM 2360 O O . ILE A 1 288 ? 16.751 7.923 9.264 1.00 82.69 288 ILE A O 1
ATOM 2364 N N . PHE A 1 289 ? 15.203 8.121 10.882 1.00 83.25 289 PHE A N 1
ATOM 2365 C CA . PHE A 1 289 ? 15.761 7.172 11.832 1.00 83.25 289 PHE A CA 1
ATOM 2366 C C . PHE A 1 289 ? 14.877 5.930 11.897 1.00 83.25 289 PHE A C 1
ATOM 2368 O O . PHE A 1 289 ? 13.709 5.998 12.282 1.00 83.25 289 PHE A O 1
ATOM 2375 N N . LEU A 1 290 ? 15.451 4.787 11.530 1.00 83.69 290 LEU A N 1
ATOM 2376 C CA . LEU A 1 290 ? 14.826 3.479 11.698 1.00 83.69 290 LEU A CA 1
ATOM 2377 C C . LEU A 1 290 ? 15.321 2.906 13.020 1.00 83.69 290 LEU A C 1
ATOM 2379 O O . LEU A 1 290 ? 16.494 2.566 13.157 1.00 83.69 290 LEU A O 1
ATOM 2383 N N . CYS A 1 291 ? 14.434 2.864 13.999 1.00 86.12 291 CYS A N 1
ATOM 2384 C CA . CYS A 1 291 ? 14.707 2.475 15.367 1.00 86.12 291 CYS A CA 1
ATOM 2385 C C . CYS A 1 291 ? 14.154 1.076 15.628 1.00 86.12 291 CYS A C 1
ATOM 2387 O O . CYS A 1 291 ? 13.015 0.762 15.281 1.00 86.12 291 CYS A O 1
ATOM 2389 N N . GLN A 1 292 ? 14.953 0.247 16.282 1.00 85.19 292 GLN A N 1
ATOM 2390 C CA . GLN A 1 292 ? 14.551 -1.059 16.771 1.00 85.19 292 GLN A CA 1
ATOM 2391 C C . GLN A 1 292 ? 14.421 -1.009 18.287 1.00 85.19 292 GLN A C 1
ATOM 2393 O O . GLN A 1 292 ? 15.312 -0.515 18.977 1.00 85.19 292 GLN A O 1
ATOM 2398 N N . VAL A 1 293 ? 13.305 -1.529 18.785 1.00 84.62 293 VAL A N 1
ATOM 2399 C CA . VAL A 1 293 ? 13.033 -1.717 20.206 1.00 84.62 293 VAL A CA 1
ATOM 2400 C C . VAL A 1 293 ? 13.365 -3.160 20.564 1.00 84.62 293 VAL A C 1
ATOM 2402 O O . VAL A 1 293 ? 12.774 -4.099 20.025 1.00 84.62 293 VAL A O 1
ATOM 2405 N N . ASN A 1 294 ? 14.334 -3.341 21.457 1.00 81.12 294 ASN A N 1
ATOM 2406 C CA . ASN A 1 294 ? 14.729 -4.650 21.952 1.00 81.12 294 ASN A CA 1
ATOM 2407 C C . ASN A 1 294 ? 13.756 -5.111 23.045 1.00 81.12 294 ASN A C 1
ATOM 2409 O O . ASN A 1 294 ? 13.610 -4.465 24.076 1.00 81.12 294 ASN A O 1
ATOM 2413 N N . ASN A 1 295 ? 13.104 -6.257 22.838 1.00 71.19 295 ASN A N 1
ATOM 2414 C CA . ASN A 1 295 ? 12.082 -6.755 23.766 1.00 71.19 295 ASN A CA 1
ATOM 2415 C C . ASN A 1 295 ? 12.654 -7.225 25.120 1.00 71.19 295 ASN A C 1
ATOM 2417 O O . ASN A 1 295 ? 11.910 -7.312 26.088 1.00 71.19 295 ASN A O 1
ATOM 2421 N N . SER A 1 296 ? 13.949 -7.552 25.198 1.00 73.81 296 SER A N 1
ATOM 2422 C CA . SER A 1 296 ? 14.581 -8.107 26.406 1.00 73.81 296 SER A CA 1
ATOM 2423 C C . SER A 1 296 ? 14.937 -7.067 27.467 1.00 73.81 296 SER A C 1
ATOM 2425 O O . SER A 1 296 ? 14.960 -7.382 28.651 1.00 73.81 296 SER A O 1
ATOM 2427 N N . ASP A 1 297 ? 15.286 -5.855 27.045 1.00 76.69 297 ASP A N 1
ATOM 2428 C CA . ASP A 1 297 ? 15.801 -4.782 27.904 1.00 76.69 297 ASP A CA 1
ATOM 2429 C C . ASP A 1 297 ? 15.146 -3.425 27.596 1.00 76.69 297 ASP A C 1
ATOM 2431 O O . ASP A 1 297 ? 15.543 -2.391 28.142 1.00 76.69 297 ASP A O 1
ATOM 2435 N N . SER A 1 298 ? 14.147 -3.412 26.707 1.00 80.94 298 SER A N 1
ATOM 2436 C CA . SER A 1 298 ? 13.478 -2.212 26.207 1.00 80.94 298 SER A CA 1
ATOM 2437 C C . SER A 1 298 ? 14.438 -1.188 25.573 1.00 80.94 298 SER A C 1
ATOM 2439 O O . SER A 1 298 ? 14.056 -0.024 25.408 1.00 80.94 298 SER A O 1
ATOM 2441 N N . SER A 1 299 ? 15.686 -1.558 25.252 1.00 83.81 299 SER A N 1
ATOM 2442 C CA . SER A 1 299 ? 16.671 -0.627 24.696 1.00 83.81 299 SER A CA 1
ATOM 2443 C C . SER A 1 299 ? 16.336 -0.268 23.250 1.00 83.81 299 SER A C 1
ATOM 2445 O O . SER A 1 299 ? 15.637 -1.002 22.547 1.00 83.81 299 SER A O 1
ATOM 2447 N N . ILE A 1 300 ? 16.793 0.911 22.822 1.00 87.31 300 ILE A N 1
ATOM 2448 C CA . ILE A 1 300 ? 16.511 1.440 21.488 1.00 87.31 300 ILE A CA 1
ATOM 2449 C C . ILE A 1 300 ? 17.807 1.672 20.757 1.00 87.31 300 ILE A C 1
ATOM 2451 O O . ILE A 1 300 ? 18.659 2.454 21.186 1.00 87.31 300 ILE A O 1
ATOM 2455 N N . GLU A 1 301 ? 17.899 1.022 19.611 1.00 86.00 301 GLU A N 1
ATOM 2456 C CA . GLU A 1 301 ? 19.048 1.075 18.731 1.00 86.00 301 GLU A CA 1
ATOM 2457 C C . GLU A 1 301 ? 18.596 1.435 17.320 1.00 86.00 301 GLU A C 1
ATOM 2459 O O . GLU A 1 301 ? 17.410 1.393 16.984 1.00 86.00 301 GLU A O 1
ATOM 2464 N N . LEU A 1 302 ? 19.546 1.826 16.481 1.00 83.00 302 LEU A N 1
ATOM 2465 C CA . LEU A 1 302 ? 19.277 2.012 15.062 1.00 83.00 302 LEU A CA 1
ATOM 2466 C C . LEU A 1 302 ? 19.271 0.650 14.375 1.00 83.00 302 LEU A C 1
ATOM 2468 O O . LEU A 1 302 ? 20.051 -0.225 14.734 1.00 83.00 302 LEU A O 1
ATOM 2472 N N . ASN A 1 303 ? 18.385 0.476 13.397 1.00 78.69 303 ASN A N 1
ATOM 2473 C CA . ASN A 1 303 ? 18.225 -0.772 12.665 1.00 78.69 303 ASN A CA 1
ATOM 2474 C C . ASN A 1 303 ? 18.977 -0.708 11.319 1.00 78.69 303 ASN A C 1
ATOM 2476 O O . ASN A 1 303 ? 18.417 -0.225 10.328 1.00 78.69 303 ASN A O 1
ATOM 2480 N N . PRO A 1 304 ? 20.234 -1.188 11.241 1.00 74.94 304 PRO A N 1
ATOM 2481 C CA . PRO A 1 304 ? 20.996 -1.176 9.993 1.00 74.94 304 PRO A CA 1
ATOM 2482 C C . PRO A 1 304 ? 20.409 -2.130 8.943 1.00 74.94 304 PRO A C 1
ATOM 2484 O O . PRO A 1 304 ? 20.491 -1.855 7.746 1.00 74.94 304 PRO A O 1
ATOM 2487 N N . ASN A 1 305 ? 19.763 -3.223 9.364 1.00 75.81 305 ASN A N 1
ATOM 2488 C CA . ASN A 1 305 ? 19.152 -4.188 8.448 1.00 75.81 305 ASN A CA 1
ATOM 2489 C C . ASN A 1 305 ? 17.993 -3.555 7.675 1.00 75.81 305 ASN A C 1
ATOM 2491 O O . ASN A 1 305 ? 17.930 -3.677 6.454 1.00 75.81 305 ASN A O 1
ATOM 2495 N N . ALA A 1 306 ? 17.141 -2.798 8.366 1.00 74.62 306 ALA A N 1
ATOM 2496 C CA . ALA A 1 306 ? 16.047 -2.049 7.756 1.00 74.62 306 ALA A CA 1
ATOM 2497 C C . ALA A 1 306 ? 16.543 -1.069 6.676 1.00 74.62 306 ALA A C 1
ATOM 2499 O O . ALA A 1 306 ? 15.961 -0.950 5.594 1.00 74.62 306 ALA A O 1
ATOM 2500 N N . LEU A 1 307 ? 17.662 -0.389 6.941 1.00 74.00 307 LEU A N 1
ATOM 2501 C CA . LEU A 1 307 ? 18.288 0.503 5.970 1.00 74.00 307 LEU A CA 1
ATOM 2502 C C . LEU A 1 307 ? 18.837 -0.260 4.755 1.00 74.00 307 LEU A C 1
ATOM 2504 O O . LEU A 1 307 ? 18.669 0.184 3.614 1.00 74.00 307 LEU A O 1
ATOM 2508 N N . ASN A 1 308 ? 19.466 -1.412 4.988 1.00 76.00 308 ASN A N 1
ATOM 2509 C CA . ASN A 1 308 ? 19.966 -2.284 3.928 1.00 76.00 308 ASN A CA 1
ATOM 2510 C C . ASN A 1 308 ? 18.831 -2.812 3.040 1.00 76.00 308 ASN A C 1
ATOM 2512 O O . ASN A 1 308 ? 18.982 -2.842 1.817 1.00 76.00 308 ASN A O 1
ATOM 2516 N N . GLU A 1 309 ? 17.675 -3.149 3.614 1.00 77.88 309 GLU A N 1
ATOM 2517 C CA . GLU A 1 309 ? 16.489 -3.533 2.845 1.00 77.88 309 GLU A CA 1
ATOM 2518 C C . GLU A 1 309 ? 15.979 -2.396 1.956 1.00 77.88 309 GLU A C 1
ATOM 2520 O O . GLU A 1 309 ? 15.783 -2.596 0.755 1.00 77.88 309 GLU A O 1
ATOM 2525 N N . LEU A 1 310 ? 15.834 -1.180 2.493 1.00 78.69 310 LEU A N 1
ATOM 2526 C CA . LEU A 1 310 ? 15.443 -0.015 1.690 1.00 78.69 310 LEU A CA 1
ATOM 2527 C C . LEU A 1 310 ? 16.458 0.269 0.575 1.00 78.69 310 LEU A C 1
ATOM 2529 O O . LEU A 1 310 ? 16.076 0.557 -0.562 1.00 78.69 310 LEU A O 1
ATOM 2533 N N . SER A 1 311 ? 17.756 0.140 0.871 1.00 78.62 311 SER A N 1
ATOM 2534 C CA . SER A 1 311 ? 18.827 0.255 -0.125 1.00 78.62 311 SER A CA 1
ATOM 2535 C C . SER A 1 311 ? 18.698 -0.802 -1.225 1.00 78.62 311 SER A C 1
ATOM 2537 O O . SER A 1 311 ? 18.861 -0.486 -2.408 1.00 78.62 311 SER A O 1
ATOM 2539 N N . SER A 1 312 ? 18.360 -2.039 -0.856 1.00 80.88 312 SER A N 1
ATOM 2540 C CA . SER A 1 312 ? 18.093 -3.134 -1.791 1.00 80.88 312 SER A CA 1
ATOM 2541 C C . SER A 1 312 ? 16.903 -2.816 -2.699 1.00 80.88 312 SER A C 1
ATOM 2543 O O . SER A 1 312 ? 17.023 -2.938 -3.917 1.00 80.88 312 SER A O 1
ATOM 2545 N N . ILE A 1 313 ? 15.794 -2.305 -2.152 1.00 83.31 313 ILE A N 1
ATOM 2546 C CA . ILE A 1 313 ? 14.614 -1.897 -2.934 1.00 83.31 313 ILE A CA 1
ATOM 2547 C C . ILE A 1 313 ? 14.974 -0.803 -3.952 1.00 83.31 313 ILE A C 1
ATOM 2549 O O . ILE A 1 313 ? 14.641 -0.931 -5.131 1.00 83.31 313 ILE A O 1
ATOM 2553 N N . ILE A 1 314 ? 15.688 0.249 -3.532 1.00 84.88 314 ILE A N 1
ATOM 2554 C CA . ILE A 1 314 ? 16.134 1.335 -4.427 1.00 84.88 314 ILE A CA 1
ATOM 2555 C C . ILE A 1 314 ? 17.021 0.784 -5.548 1.00 84.88 314 ILE A C 1
ATOM 2557 O O . ILE A 1 314 ? 16.802 1.094 -6.721 1.00 84.88 314 ILE A O 1
ATOM 2561 N N . SER A 1 315 ? 17.995 -0.057 -5.192 1.00 82.38 315 SER A N 1
ATOM 2562 C CA . SER A 1 315 ? 18.931 -0.652 -6.150 1.00 82.38 315 SER A CA 1
ATOM 2563 C C . SER A 1 315 ? 18.195 -1.516 -7.172 1.00 82.38 315 SER A C 1
ATOM 2565 O O . SER A 1 315 ? 18.422 -1.379 -8.371 1.00 82.38 315 SER A O 1
ATOM 2567 N N . LYS A 1 316 ? 17.258 -2.357 -6.722 1.00 85.25 316 LYS A N 1
ATOM 2568 C CA . LYS A 1 316 ? 16.453 -3.216 -7.597 1.00 85.25 316 LYS A CA 1
ATOM 2569 C C . LYS A 1 316 ? 15.592 -2.407 -8.566 1.00 85.25 316 LYS A C 1
ATOM 2571 O O . LYS A 1 316 ? 15.585 -2.721 -9.752 1.00 85.25 316 LYS A O 1
ATOM 2576 N N . ARG A 1 317 ? 14.927 -1.340 -8.102 1.00 89.25 317 ARG A N 1
ATOM 2577 C CA . ARG A 1 317 ? 14.148 -0.431 -8.970 1.00 89.25 317 ARG A CA 1
ATOM 2578 C C . ARG A 1 317 ? 15.013 0.156 -10.087 1.00 89.25 317 ARG A C 1
ATOM 2580 O O . ARG A 1 317 ? 14.616 0.129 -11.249 1.00 89.25 317 ARG A O 1
ATOM 2587 N N . PHE A 1 318 ? 16.210 0.629 -9.740 1.00 86.94 318 PHE A N 1
ATOM 2588 C CA . PHE A 1 318 ? 17.157 1.160 -10.717 1.00 86.94 318 PHE A CA 1
ATOM 2589 C C . PHE A 1 318 ? 17.610 0.099 -11.727 1.00 86.94 318 PHE A C 1
ATOM 2591 O O . PHE A 1 318 ? 17.544 0.324 -12.933 1.00 86.94 318 PHE A O 1
ATOM 2598 N N . VAL A 1 319 ? 18.003 -1.085 -11.246 1.00 83.56 319 VAL A N 1
ATOM 2599 C CA . VAL A 1 319 ? 18.427 -2.211 -12.094 1.00 83.56 319 VAL A CA 1
ATOM 2600 C C . VAL A 1 319 ? 17.349 -2.575 -13.113 1.00 83.56 319 VAL A C 1
ATOM 2602 O O . VAL A 1 319 ? 17.671 -2.820 -14.272 1.00 83.56 319 VAL A O 1
ATOM 2605 N N . VAL A 1 320 ? 16.072 -2.596 -12.717 1.00 87.62 320 VAL A N 1
ATOM 2606 C CA . VAL A 1 320 ? 14.978 -2.960 -13.633 1.00 87.62 320 VAL A CA 1
ATOM 2607 C C . VAL A 1 320 ? 14.806 -1.922 -14.748 1.00 87.62 320 VAL A C 1
ATOM 2609 O O . VAL A 1 320 ? 14.545 -2.306 -15.889 1.00 87.62 320 VAL A O 1
ATOM 2612 N N . ILE A 1 321 ? 15.019 -0.631 -14.467 1.00 89.94 321 ILE A N 1
ATOM 2613 C CA . ILE A 1 321 ? 15.029 0.419 -15.500 1.00 89.94 321 ILE A CA 1
ATOM 2614 C C . ILE A 1 321 ? 16.170 0.195 -16.491 1.00 89.94 321 ILE A C 1
ATOM 2616 O O . ILE A 1 321 ? 15.952 0.233 -17.700 1.00 89.94 321 ILE A O 1
ATOM 2620 N N . GLU A 1 322 ? 17.385 -0.036 -16.001 1.00 85.75 322 GLU A N 1
ATOM 2621 C CA . GLU A 1 322 ? 18.551 -0.211 -16.873 1.00 85.75 322 GLU A CA 1
ATOM 2622 C C . GLU A 1 322 ? 18.443 -1.502 -17.700 1.00 85.75 322 GLU A C 1
ATOM 2624 O O . GLU A 1 322 ? 18.712 -1.502 -18.903 1.00 85.75 322 GLU A O 1
ATOM 2629 N N . LYS A 1 323 ? 17.900 -2.570 -17.105 1.00 84.62 323 LYS A N 1
ATOM 2630 C CA . LYS A 1 323 ? 17.519 -3.801 -17.810 1.00 84.62 323 LYS A CA 1
ATOM 2631 C C . LYS A 1 323 ? 16.461 -3.552 -18.892 1.00 84.62 323 LYS A C 1
ATOM 2633 O O . LYS A 1 323 ? 16.515 -4.184 -19.939 1.00 84.62 323 LYS A O 1
ATOM 2638 N N . ALA A 1 324 ? 15.526 -2.623 -18.690 1.00 89.69 324 ALA A N 1
ATOM 2639 C CA . ALA A 1 324 ? 14.588 -2.215 -19.737 1.00 89.69 324 ALA A CA 1
ATOM 2640 C C . ALA A 1 324 ? 15.289 -1.436 -20.867 1.00 89.69 324 ALA A C 1
ATOM 2642 O O . ALA A 1 324 ? 15.022 -1.659 -22.050 1.00 89.69 324 ALA A O 1
ATOM 2643 N N . LYS A 1 325 ? 16.208 -0.526 -20.520 1.00 87.88 325 LYS A N 1
ATOM 2644 C CA . LYS A 1 325 ? 16.931 0.321 -21.484 1.00 87.88 325 LYS A CA 1
ATOM 2645 C C . LYS A 1 325 ? 17.906 -0.450 -22.375 1.00 87.88 325 LYS A C 1
ATOM 2647 O O . LYS A 1 325 ? 18.115 -0.012 -23.510 1.00 87.88 325 LYS A O 1
ATOM 2652 N N . SER A 1 326 ? 18.446 -1.579 -21.915 1.00 84.06 326 SER A N 1
ATOM 2653 C CA . SER A 1 326 ? 19.365 -2.429 -22.691 1.00 84.06 326 SER A CA 1
ATOM 2654 C C . SER A 1 326 ? 18.707 -3.144 -23.883 1.00 84.06 326 SER A C 1
ATOM 2656 O O . SER A 1 326 ? 19.391 -3.698 -24.742 1.00 84.06 326 SER A O 1
ATOM 2658 N N . ILE A 1 327 ? 17.375 -3.111 -23.997 1.00 85.00 327 ILE A N 1
ATOM 2659 C CA . ILE A 1 327 ? 16.652 -3.675 -25.142 1.00 85.00 327 ILE A CA 1
ATOM 2660 C C . ILE A 1 327 ? 16.701 -2.684 -26.314 1.00 85.00 327 ILE A C 1
ATOM 2662 O O . ILE A 1 327 ? 15.918 -1.732 -26.368 1.00 85.00 327 ILE A O 1
ATOM 2666 N N . HIS A 1 328 ? 17.633 -2.901 -27.247 1.00 79.62 328 HIS A N 1
ATOM 2667 C CA . HIS A 1 328 ? 17.990 -1.939 -28.301 1.00 79.62 328 HIS A CA 1
ATOM 2668 C C . HIS A 1 328 ? 17.196 -2.037 -29.621 1.00 79.62 328 HIS A C 1
ATOM 2670 O O . HIS A 1 328 ? 17.403 -1.202 -30.500 1.00 79.62 328 HIS A O 1
ATOM 2676 N N . SER A 1 329 ? 16.332 -3.040 -29.798 1.00 79.31 329 SER A N 1
ATOM 2677 C CA . SER A 1 329 ? 15.623 -3.300 -31.062 1.00 79.31 329 SER A CA 1
ATOM 2678 C C . SER A 1 329 ? 14.262 -2.595 -31.145 1.00 79.31 329 SER A C 1
ATOM 2680 O O . SER A 1 329 ? 14.156 -1.487 -31.664 1.00 79.31 329 SER A O 1
ATOM 2682 N N . GLU A 1 330 ? 13.219 -3.235 -30.630 1.00 87.81 330 GLU A N 1
ATOM 2683 C CA . GLU A 1 330 ? 11.854 -2.728 -30.490 1.00 87.81 330 GLU A CA 1
ATOM 2684 C C . GLU A 1 330 ? 11.382 -3.105 -29.087 1.00 87.81 330 GLU A C 1
ATOM 2686 O O . GLU A 1 330 ? 11.724 -4.181 -28.596 1.00 87.81 330 GLU A O 1
ATOM 2691 N N . ASN A 1 331 ? 10.642 -2.214 -28.429 1.00 91.31 331 ASN A N 1
ATOM 2692 C CA . ASN A 1 331 ? 10.116 -2.461 -27.093 1.00 91.31 331 ASN A CA 1
ATOM 2693 C C . ASN A 1 331 ? 8.614 -2.714 -27.150 1.00 91.31 331 ASN A C 1
ATOM 2695 O O . ASN A 1 331 ? 7.840 -1.806 -27.455 1.00 91.31 331 ASN A O 1
ATOM 2699 N N . ARG A 1 332 ? 8.193 -3.920 -26.781 1.00 94.69 332 ARG A N 1
ATOM 2700 C CA . ARG A 1 332 ? 6.786 -4.245 -26.552 1.00 94.69 332 ARG A CA 1
ATOM 2701 C C . ARG A 1 332 ? 6.461 -4.071 -25.077 1.00 94.69 332 ARG A C 1
ATOM 2703 O O . ARG A 1 332 ? 6.954 -4.802 -24.220 1.00 94.69 332 ARG A O 1
ATOM 2710 N N . VAL A 1 333 ? 5.635 -3.075 -24.787 1.00 96.50 333 VAL A N 1
ATOM 2711 C CA . VAL A 1 333 ? 5.264 -2.672 -23.431 1.00 96.50 333 VAL A CA 1
ATOM 2712 C C . VAL A 1 333 ? 3.809 -3.038 -23.173 1.00 96.50 333 VAL A C 1
ATOM 2714 O O . VAL A 1 333 ? 2.930 -2.668 -23.948 1.00 96.50 333 VAL A O 1
ATOM 2717 N N . ALA A 1 334 ? 3.524 -3.708 -22.061 1.00 96.94 334 ALA A N 1
ATOM 2718 C CA . ALA A 1 334 ? 2.163 -3.905 -21.579 1.00 96.94 334 ALA A CA 1
ATOM 2719 C C . ALA A 1 334 ? 1.868 -3.003 -20.379 1.00 96.94 334 ALA A C 1
ATOM 2721 O O . ALA A 1 334 ? 2.516 -3.105 -19.339 1.00 96.94 334 ALA A O 1
ATOM 2722 N N . PHE A 1 335 ? 0.839 -2.168 -20.488 1.00 96.94 335 PHE A N 1
ATOM 2723 C CA . PHE A 1 335 ? 0.238 -1.483 -19.350 1.00 96.94 335 PHE A CA 1
ATOM 2724 C C . PHE A 1 335 ? -0.651 -2.471 -18.595 1.00 96.94 335 PHE A C 1
ATOM 2726 O O . PHE A 1 335 ? -1.725 -2.848 -19.071 1.00 96.94 335 PHE A O 1
ATOM 2733 N N . VAL A 1 336 ? -0.177 -2.920 -17.435 1.00 94.75 336 VAL A N 1
ATOM 2734 C CA . VAL A 1 336 ? -0.892 -3.858 -16.569 1.00 94.75 336 VAL A CA 1
ATOM 2735 C C . VAL A 1 336 ? -1.821 -3.066 -15.666 1.00 94.75 336 VAL A C 1
ATOM 2737 O O . VAL A 1 336 ? -1.349 -2.336 -14.799 1.00 94.75 336 VAL A O 1
ATOM 2740 N N . ILE A 1 337 ? -3.128 -3.217 -15.860 1.00 92.12 337 ILE A N 1
ATOM 2741 C CA . ILE A 1 337 ? -4.154 -2.514 -15.088 1.00 92.12 337 ILE A CA 1
ATOM 2742 C C . ILE A 1 337 ? -4.834 -3.467 -14.103 1.00 92.12 337 ILE A C 1
ATOM 2744 O O . ILE A 1 337 ? -5.279 -4.556 -14.479 1.00 92.12 337 ILE A O 1
ATOM 2748 N N . THR A 1 338 ? -4.939 -3.049 -12.842 1.00 86.38 338 THR A N 1
ATOM 2749 C CA . THR A 1 338 ? -5.665 -3.789 -11.797 1.00 86.38 338 THR A CA 1
ATOM 2750 C C . THR A 1 338 ? -7.058 -3.200 -11.546 1.00 86.38 338 THR A C 1
ATOM 2752 O O . THR A 1 338 ? -7.314 -2.044 -11.902 1.00 86.38 338 THR A O 1
ATOM 2755 N N . PRO A 1 339 ? -7.989 -3.948 -10.921 1.00 82.00 339 PRO A N 1
ATOM 2756 C CA . PRO A 1 339 ? -9.278 -3.395 -10.524 1.00 82.00 339 PRO A CA 1
ATOM 2757 C C . PRO A 1 339 ? -9.129 -2.140 -9.666 1.00 82.00 339 PRO A C 1
ATOM 2759 O O . PRO A 1 339 ? -8.285 -2.077 -8.775 1.00 82.00 339 PRO A O 1
ATOM 2762 N N . GLY A 1 340 ? -9.987 -1.155 -9.927 1.00 76.81 340 GLY A N 1
ATOM 2763 C CA . GLY A 1 340 ? -9.971 0.121 -9.216 1.00 76.81 340 GLY A CA 1
ATOM 2764 C C . GLY A 1 340 ? -9.074 1.196 -9.833 1.00 76.81 340 GLY A C 1
ATOM 2765 O O . GLY A 1 340 ? -8.940 2.247 -9.213 1.00 76.81 340 GLY A O 1
ATOM 2766 N N . ILE A 1 341 ? -8.546 0.972 -11.047 1.00 84.44 341 ILE A N 1
ATOM 2767 C CA . ILE A 1 341 ? -7.826 1.995 -11.819 1.00 84.44 341 ILE A CA 1
ATOM 2768 C C . ILE A 1 341 ? -8.548 3.350 -11.789 1.00 84.44 341 ILE A C 1
ATOM 2770 O O . ILE A 1 341 ? -9.758 3.461 -12.009 1.00 84.44 341 ILE A O 1
ATOM 2774 N N . THR A 1 342 ? -7.781 4.388 -11.491 1.00 82.19 342 THR A N 1
ATOM 2775 C CA . THR A 1 342 ? -8.248 5.763 -11.345 1.00 82.19 342 THR A CA 1
ATOM 2776 C C . THR A 1 342 ? -8.362 6.452 -12.710 1.00 82.19 342 THR A C 1
ATOM 2778 O O . THR A 1 342 ? -7.686 6.101 -13.680 1.00 82.19 342 THR A O 1
ATOM 2781 N N . GLN A 1 343 ? -9.152 7.528 -12.784 1.00 83.62 343 GLN A N 1
ATOM 2782 C CA . GLN A 1 343 ? -9.185 8.381 -13.978 1.00 83.62 343 GLN A CA 1
ATOM 2783 C C . GLN A 1 343 ? -7.816 9.028 -14.271 1.00 83.62 343 GLN A C 1
ATOM 2785 O O . GLN A 1 343 ? -7.485 9.280 -15.428 1.00 83.62 343 GLN A O 1
ATOM 2790 N N . LEU A 1 344 ? -7.010 9.296 -13.236 1.00 83.31 344 LEU A N 1
ATOM 2791 C CA . LEU A 1 344 ? -5.668 9.869 -13.381 1.00 83.31 344 LEU A CA 1
ATOM 2792 C C . LEU A 1 344 ? -4.687 8.871 -14.001 1.00 83.31 344 LEU A C 1
ATOM 2794 O O . LEU A 1 344 ? -3.932 9.236 -14.900 1.00 83.31 344 LEU A O 1
ATOM 2798 N N . GLU A 1 345 ? -4.726 7.615 -13.559 1.00 87.50 345 GLU A N 1
ATOM 2799 C CA . GLU A 1 345 ? -3.933 6.525 -14.138 1.00 87.50 345 GLU A CA 1
ATOM 2800 C C . GLU A 1 345 ? -4.328 6.282 -15.590 1.00 87.50 345 GLU A C 1
ATOM 2802 O O . GLU A 1 345 ? -3.452 6.146 -16.439 1.00 87.50 345 GLU A O 1
ATOM 2807 N N . TRP A 1 346 ? -5.626 6.327 -15.904 1.00 90.50 346 TRP A N 1
ATOM 2808 C CA . TRP A 1 346 ? -6.092 6.208 -17.283 1.00 90.50 346 TRP A CA 1
ATOM 2809 C C . TRP A 1 346 ? -5.551 7.326 -18.186 1.00 90.50 346 TRP A C 1
ATOM 2811 O O . TRP A 1 346 ? -5.011 7.049 -19.255 1.00 90.50 346 TRP A O 1
ATOM 2821 N N . LYS A 1 347 ? -5.609 8.586 -17.734 1.00 90.06 347 LYS A N 1
ATOM 2822 C CA . LYS A 1 347 ? -5.009 9.722 -18.459 1.00 90.06 347 LYS A CA 1
ATOM 2823 C C . LYS A 1 347 ? -3.504 9.539 -18.674 1.00 90.06 347 LYS A C 1
ATOM 2825 O O . LYS A 1 347 ? -2.993 9.873 -19.740 1.00 90.06 347 LYS A O 1
ATOM 2830 N N . LEU A 1 348 ? -2.795 9.002 -17.680 1.00 91.06 348 LEU A N 1
ATOM 2831 C CA . LEU A 1 348 ? -1.361 8.740 -17.791 1.00 91.06 348 LEU A CA 1
ATOM 2832 C C . LEU A 1 348 ? -1.061 7.622 -18.803 1.00 91.06 348 LEU A C 1
ATOM 2834 O O . LEU A 1 348 ? -0.123 7.747 -19.586 1.00 91.06 348 LEU A O 1
ATOM 2838 N N . ILE A 1 349 ? -1.886 6.572 -18.851 1.00 93.69 349 ILE A N 1
ATOM 2839 C CA . ILE A 1 349 ? -1.802 5.532 -19.887 1.00 93.69 349 ILE A CA 1
ATOM 2840 C C . ILE A 1 349 ? -2.014 6.143 -21.274 1.00 93.69 349 ILE A C 1
ATOM 2842 O O . ILE A 1 349 ? -1.239 5.864 -22.184 1.00 93.69 349 ILE A O 1
ATOM 2846 N N . GLU A 1 350 ? -3.025 6.995 -21.459 1.00 92.06 350 GLU A N 1
ATOM 2847 C CA . GLU A 1 350 ? -3.260 7.669 -22.744 1.00 92.06 350 GLU A CA 1
ATOM 2848 C C . GLU A 1 350 ? -2.069 8.532 -23.170 1.00 92.06 350 GLU A C 1
ATOM 2850 O O . GLU A 1 350 ? -1.669 8.496 -24.335 1.00 92.06 350 GLU A O 1
ATOM 2855 N N . PHE A 1 351 ? -1.470 9.260 -22.227 1.00 91.12 351 PHE A N 1
ATOM 2856 C CA . PHE A 1 351 ? -0.235 10.005 -22.451 1.00 91.12 351 PHE A CA 1
ATOM 2857 C C . PHE A 1 351 ? 0.915 9.080 -22.883 1.00 91.12 351 PHE A C 1
ATOM 2859 O O . PHE A 1 351 ? 1.565 9.334 -23.899 1.00 91.12 351 PHE A O 1
ATOM 2866 N N . PHE A 1 352 ? 1.132 7.963 -22.187 1.00 94.00 352 PHE A N 1
ATOM 2867 C CA . PHE A 1 352 ? 2.170 6.995 -22.540 1.00 94.00 352 PHE A CA 1
ATOM 2868 C C . PHE A 1 352 ? 1.936 6.313 -23.890 1.00 94.00 352 PHE A C 1
ATOM 2870 O O . PHE A 1 352 ? 2.888 6.120 -24.637 1.00 94.00 352 PHE A O 1
ATOM 2877 N N . LYS A 1 353 ? 0.688 6.017 -24.271 1.00 92.88 353 LYS A N 1
ATOM 2878 C CA . LYS A 1 353 ? 0.370 5.437 -25.589 1.00 92.88 353 LYS A CA 1
ATOM 2879 C C . LYS A 1 353 ? 0.747 6.353 -26.755 1.00 92.88 353 LYS A C 1
ATOM 2881 O O . LYS A 1 353 ? 1.007 5.857 -27.848 1.00 92.88 353 LYS A O 1
ATOM 2886 N N . ARG A 1 354 ? 0.781 7.673 -26.540 1.00 89.00 354 ARG A N 1
ATOM 2887 C CA . ARG A 1 354 ? 1.240 8.645 -27.550 1.00 89.00 354 ARG A CA 1
ATOM 2888 C C . ARG A 1 354 ? 2.762 8.612 -27.739 1.00 89.00 354 ARG A C 1
ATOM 2890 O O . ARG A 1 354 ? 3.241 8.995 -28.801 1.00 89.00 354 ARG A O 1
ATOM 2897 N N . HIS A 1 355 ? 3.511 8.114 -26.754 1.00 88.75 355 HIS A N 1
ATOM 2898 C CA . HIS A 1 355 ? 4.966 7.966 -26.809 1.00 88.75 355 HIS A CA 1
ATOM 2899 C C . HIS A 1 355 ? 5.342 6.639 -27.480 1.00 88.75 355 HIS A C 1
ATOM 2901 O O . HIS A 1 355 ? 5.628 5.638 -26.829 1.00 88.75 355 HIS A O 1
ATOM 2907 N N . ASN A 1 356 ? 5.336 6.629 -28.813 1.00 90.38 356 ASN A N 1
ATOM 2908 C CA . ASN A 1 356 ? 5.623 5.441 -29.626 1.00 90.38 356 ASN A CA 1
ATOM 2909 C C . ASN A 1 356 ? 7.120 5.229 -29.935 1.00 90.38 356 ASN A C 1
ATOM 2911 O O . ASN A 1 356 ? 7.472 4.346 -30.721 1.00 90.38 356 ASN A O 1
ATOM 2915 N N . TYR A 1 357 ? 8.009 6.023 -29.339 1.00 91.00 357 TYR A N 1
ATOM 2916 C CA . TYR A 1 357 ? 9.450 5.801 -29.375 1.00 91.00 357 TYR A CA 1
ATOM 2917 C C . TYR A 1 357 ? 10.121 6.306 -28.095 1.00 91.00 357 TYR A C 1
ATOM 2919 O O . TYR A 1 357 ? 9.613 7.207 -27.429 1.00 91.00 357 TYR A O 1
ATOM 2927 N N . ARG A 1 358 ? 11.310 5.776 -27.802 1.00 91.19 358 ARG A N 1
ATOM 2928 C CA . ARG A 1 358 ? 12.288 6.378 -26.879 1.00 91.19 358 ARG A CA 1
ATOM 2929 C C . ARG A 1 358 ? 13.598 6.649 -27.602 1.00 91.19 358 ARG A C 1
ATOM 2931 O O . ARG A 1 358 ? 13.855 6.075 -28.660 1.00 91.19 358 ARG A O 1
ATOM 2938 N N . 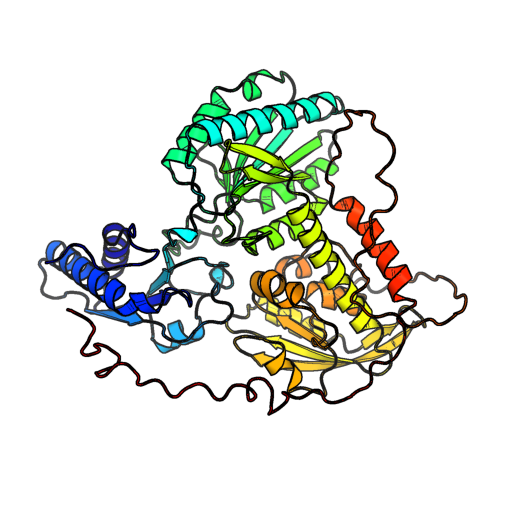ILE A 1 359 ? 14.439 7.495 -27.024 1.00 84.94 359 ILE A N 1
ATOM 2939 C CA . ILE A 1 359 ? 15.798 7.727 -27.518 1.00 84.94 359 ILE A CA 1
ATOM 2940 C C . ILE A 1 359 ? 16.748 6.832 -26.725 1.00 84.94 359 ILE A C 1
ATOM 2942 O O . ILE A 1 359 ? 16.722 6.817 -25.495 1.00 84.94 359 ILE A O 1
ATOM 2946 N N . ASN A 1 360 ? 17.571 6.057 -27.424 1.00 81.81 360 ASN A N 1
ATOM 2947 C CA . ASN A 1 360 ? 18.645 5.311 -26.789 1.00 81.81 360 ASN A CA 1
ATOM 2948 C C . ASN A 1 360 ? 19.741 6.283 -26.335 1.00 81.81 360 ASN A C 1
ATOM 2950 O O . ASN A 1 360 ? 20.261 7.040 -27.154 1.00 81.81 360 ASN A O 1
ATOM 2954 N N . ALA A 1 361 ? 20.091 6.249 -25.050 1.00 74.31 361 ALA A N 1
ATOM 2955 C CA . ALA A 1 361 ? 21.125 7.110 -24.486 1.00 74.31 361 ALA A CA 1
ATOM 2956 C C . ALA A 1 361 ? 22.512 6.841 -25.096 1.00 74.31 361 ALA A C 1
ATOM 2958 O O . ALA A 1 361 ? 23.269 7.786 -25.279 1.00 74.31 361 ALA A O 1
ATOM 2959 N N . ASP A 1 362 ? 22.805 5.590 -25.467 1.00 72.81 362 ASP A N 1
ATOM 2960 C CA . ASP A 1 362 ? 24.136 5.182 -25.933 1.00 72.81 362 ASP A CA 1
ATOM 2961 C C . ASP A 1 362 ? 24.443 5.684 -27.350 1.00 72.81 362 ASP A C 1
ATOM 2963 O O . ASP A 1 362 ? 25.550 6.105 -27.650 1.00 72.81 362 ASP A O 1
ATOM 2967 N N . ASN A 1 363 ? 23.462 5.625 -28.255 1.00 80.56 363 ASN A N 1
ATOM 2968 C CA . ASN A 1 363 ? 23.691 5.885 -29.682 1.00 80.56 363 ASN A CA 1
ATOM 2969 C C . ASN A 1 363 ? 22.732 6.912 -30.299 1.00 80.56 363 ASN A C 1
ATOM 2971 O O . ASN A 1 363 ? 22.730 7.101 -31.515 1.00 80.56 363 ASN A O 1
ATOM 2975 N N . GLY A 1 364 ? 21.868 7.531 -29.490 1.00 82.88 364 GLY A N 1
ATOM 2976 C CA . GLY A 1 364 ? 20.892 8.532 -29.927 1.00 82.88 364 GLY A CA 1
ATOM 2977 C C . GLY A 1 364 ? 19.793 8.008 -30.859 1.00 82.88 364 GLY A C 1
ATOM 2978 O O . GLY A 1 364 ? 18.962 8.792 -31.321 1.00 82.88 364 GLY A O 1
ATOM 2979 N N . LYS A 1 365 ? 19.750 6.702 -31.164 1.00 86.62 365 LYS A N 1
ATOM 2980 C CA . LYS A 1 365 ? 18.760 6.138 -32.090 1.00 86.62 365 LYS A CA 1
ATOM 2981 C C . LYS A 1 365 ? 17.383 6.076 -31.443 1.00 86.62 365 LYS A C 1
ATOM 2983 O O . LYS A 1 365 ? 17.242 5.735 -30.267 1.00 86.62 365 LYS A O 1
ATOM 2988 N N . LYS A 1 366 ? 16.353 6.350 -32.246 1.00 89.69 366 LYS A N 1
ATOM 2989 C CA . LYS A 1 366 ? 14.962 6.124 -31.850 1.00 89.69 366 LYS A CA 1
ATOM 2990 C C . LYS A 1 366 ? 14.674 4.625 -31.834 1.00 89.69 366 LYS A C 1
ATOM 2992 O O . LYS A 1 366 ? 14.846 3.956 -32.849 1.00 89.69 366 LYS A O 1
ATOM 2997 N N . ILE A 1 367 ? 14.212 4.130 -30.694 1.00 91.25 367 ILE A N 1
ATOM 2998 C CA . ILE A 1 367 ? 13.730 2.762 -30.511 1.00 91.25 367 ILE A CA 1
ATOM 2999 C C . ILE A 1 367 ? 12.210 2.820 -30.480 1.00 91.25 367 ILE A C 1
ATOM 3001 O O . ILE A 1 367 ? 11.638 3.566 -29.684 1.00 91.25 367 ILE A O 1
ATOM 3005 N N . LYS A 1 368 ? 11.564 2.060 -31.365 1.00 94.50 368 LYS A N 1
ATOM 3006 C CA . LYS A 1 368 ? 10.104 2.005 -31.463 1.00 94.50 368 LYS A CA 1
ATOM 3007 C C . LYS A 1 368 ? 9.511 1.319 -30.231 1.00 94.50 368 LYS A C 1
ATOM 3009 O O . LYS A 1 368 ? 10.067 0.341 -29.733 1.00 94.50 368 LYS A O 1
ATOM 3014 N N . ILE A 1 369 ? 8.378 1.840 -29.771 1.00 95.38 369 ILE A N 1
ATOM 3015 C CA . ILE A 1 369 ? 7.603 1.301 -28.658 1.00 95.38 369 ILE A CA 1
ATOM 3016 C C . ILE A 1 369 ? 6.223 0.905 -29.170 1.00 95.38 369 ILE A C 1
ATOM 3018 O O . ILE A 1 369 ? 5.481 1.727 -29.709 1.00 95.38 369 ILE A O 1
ATOM 3022 N N . GLU A 1 370 ? 5.873 -0.355 -28.961 1.00 95.25 370 GLU A N 1
ATOM 3023 C CA . GLU A 1 370 ? 4.537 -0.888 -29.179 1.00 95.25 370 GLU A CA 1
ATOM 3024 C C . GLU A 1 370 ? 3.864 -1.098 -27.822 1.00 95.25 370 GLU A C 1
ATOM 3026 O O . GLU A 1 370 ? 4.442 -1.712 -26.926 1.00 95.25 370 GLU A O 1
ATOM 3031 N N . THR A 1 371 ? 2.651 -0.569 -27.647 1.00 96.44 371 THR A N 1
ATOM 3032 C CA . THR A 1 371 ? 1.959 -0.594 -26.351 1.00 96.44 371 THR A CA 1
ATOM 3033 C C . THR A 1 371 ? 0.704 -1.457 -26.384 1.00 96.44 371 THR A C 1
ATOM 3035 O O . THR A 1 371 ? -0.120 -1.360 -27.290 1.00 96.44 371 THR A O 1
ATOM 3038 N N . HIS A 1 372 ? 0.530 -2.259 -25.339 1.00 95.69 372 HIS A N 1
ATOM 3039 C CA . HIS A 1 372 ? -0.624 -3.119 -25.103 1.00 95.69 372 HIS A CA 1
ATOM 3040 C C . HIS A 1 372 ? -1.250 -2.784 -23.749 1.00 95.69 372 HIS A C 1
ATOM 3042 O O . HIS A 1 372 ? -0.597 -2.215 -22.877 1.00 95.69 372 HIS A O 1
ATOM 3048 N N . ILE A 1 373 ? -2.516 -3.145 -23.552 1.00 95.88 373 ILE A N 1
ATOM 3049 C CA . ILE A 1 373 ? -3.178 -3.057 -22.245 1.00 95.88 373 ILE A CA 1
ATOM 3050 C C . ILE A 1 373 ? -3.547 -4.473 -21.824 1.00 95.88 373 ILE A C 1
ATOM 3052 O O . ILE A 1 373 ? -4.194 -5.190 -22.584 1.00 95.88 373 ILE A O 1
ATOM 3056 N N . ILE A 1 374 ? -3.154 -4.858 -20.612 1.00 94.56 374 ILE A N 1
ATOM 3057 C CA . ILE A 1 374 ? -3.501 -6.148 -20.020 1.00 94.56 374 ILE A CA 1
ATOM 3058 C C . ILE A 1 374 ? -4.208 -5.877 -18.697 1.00 94.56 374 ILE A C 1
ATOM 3060 O O . ILE A 1 374 ? -3.647 -5.255 -17.800 1.00 94.56 374 ILE A O 1
ATOM 3064 N N . SER A 1 375 ? -5.443 -6.354 -18.562 1.00 91.00 375 SER A N 1
ATOM 3065 C CA . SER A 1 375 ? -6.161 -6.300 -17.290 1.00 91.00 375 SER A CA 1
ATOM 3066 C C . SER A 1 375 ? -5.944 -7.592 -16.513 1.00 91.00 375 SER A C 1
ATOM 3068 O O . SER A 1 375 ? -6.240 -8.672 -17.022 1.00 91.00 375 SER A O 1
ATOM 3070 N N . LEU A 1 376 ? -5.413 -7.487 -15.291 1.00 85.94 376 LEU A N 1
ATOM 3071 C CA . LEU A 1 376 ? -5.134 -8.633 -14.423 1.00 85.94 376 LEU A CA 1
ATOM 3072 C C . LEU A 1 376 ? -5.534 -8.332 -12.978 1.00 85.94 376 LEU A C 1
ATOM 3074 O O . LEU A 1 376 ? -5.305 -7.243 -12.457 1.00 85.94 376 LEU A O 1
ATOM 3078 N N . THR A 1 377 ? -6.066 -9.342 -12.297 1.00 80.12 377 THR A N 1
ATOM 3079 C CA . THR A 1 377 ? -6.167 -9.374 -10.833 1.00 80.12 377 THR A CA 1
ATOM 3080 C C . THR A 1 377 ? -5.020 -10.210 -10.276 1.00 80.12 377 THR A C 1
ATOM 3082 O O . THR A 1 377 ? -4.613 -11.181 -10.918 1.00 80.12 377 THR A O 1
ATOM 3085 N N . GLY A 1 378 ? -4.470 -9.861 -9.106 1.00 77.06 378 GLY A N 1
ATOM 3086 C CA . GLY A 1 378 ? -3.397 -10.634 -8.466 1.00 77.06 378 GLY A CA 1
ATOM 3087 C C . GLY A 1 378 ? -2.189 -10.858 -9.367 1.00 77.06 378 GLY A C 1
ATOM 3088 O O . GLY A 1 378 ? -1.914 -12.004 -9.731 1.00 77.06 378 GLY A O 1
ATOM 3089 N N . VAL A 1 379 ? -1.538 -9.767 -9.778 1.00 83.31 379 VAL A N 1
ATOM 3090 C CA . VAL A 1 379 ? -0.368 -9.780 -10.668 1.00 83.31 379 VAL A CA 1
ATOM 3091 C C . VAL A 1 379 ? 0.763 -10.559 -10.018 1.00 83.31 379 VAL A C 1
ATOM 3093 O O . VAL A 1 379 ? 1.201 -10.210 -8.939 1.00 83.31 379 VAL A O 1
ATOM 3096 N N . ASN A 1 380 ? 1.269 -11.589 -10.677 1.00 81.25 380 ASN A N 1
ATOM 3097 C CA . ASN A 1 380 ? 2.426 -12.332 -10.198 1.00 81.25 380 ASN A CA 1
ATOM 3098 C C . ASN A 1 380 ? 3.318 -12.716 -11.379 1.00 81.25 380 ASN A C 1
ATOM 3100 O O . ASN A 1 380 ? 2.909 -12.630 -12.539 1.00 81.25 380 ASN A O 1
ATOM 3104 N N . GLU A 1 381 ? 4.539 -13.147 -11.074 1.00 79.75 381 GLU A N 1
ATOM 3105 C CA . GLU A 1 381 ? 5.522 -13.555 -12.077 1.00 79.75 381 GLU A CA 1
ATOM 3106 C C . GLU A 1 381 ? 4.951 -14.588 -13.061 1.00 79.75 381 GLU A C 1
ATOM 3108 O O . GLU A 1 381 ? 5.096 -14.441 -14.273 1.00 79.75 381 GLU A O 1
ATOM 3113 N N . VAL A 1 382 ? 4.221 -15.579 -12.544 1.00 79.44 382 VAL A N 1
ATOM 3114 C CA . VAL A 1 382 ? 3.601 -16.655 -13.326 1.00 79.44 382 VAL A CA 1
ATOM 3115 C C . VAL A 1 382 ? 2.631 -16.122 -14.384 1.00 79.44 382 VAL A C 1
ATOM 3117 O O . VAL A 1 382 ? 2.715 -16.505 -15.549 1.00 79.44 382 VAL A O 1
ATOM 3120 N N . LYS A 1 383 ? 1.721 -15.218 -14.008 1.00 85.44 383 LYS A N 1
ATOM 3121 C CA . LYS A 1 383 ? 0.739 -14.635 -14.933 1.00 85.44 383 LYS A CA 1
ATOM 3122 C C . LYS A 1 383 ? 1.408 -13.794 -16.009 1.00 85.44 383 LYS A C 1
ATOM 3124 O O . LYS A 1 383 ? 0.969 -13.827 -17.153 1.00 85.44 383 LYS A O 1
ATOM 3129 N N . LEU A 1 384 ? 2.449 -13.048 -15.650 1.00 87.25 384 LEU A N 1
ATOM 3130 C CA . LEU A 1 384 ? 3.149 -12.172 -16.586 1.00 87.25 384 LEU A CA 1
ATOM 3131 C C . LEU A 1 384 ? 3.997 -12.960 -17.593 1.00 87.25 384 LEU A C 1
ATOM 3133 O O . LEU A 1 384 ? 4.037 -12.599 -18.766 1.00 87.25 384 LEU A O 1
ATOM 3137 N N . ARG A 1 385 ? 4.598 -14.087 -17.189 1.00 83.25 385 ARG A N 1
ATOM 3138 C CA . ARG A 1 385 ? 5.360 -14.965 -18.097 1.00 83.25 385 ARG A CA 1
ATOM 3139 C C . ARG A 1 385 ? 4.518 -15.607 -19.210 1.00 83.25 385 ARG A C 1
ATOM 3141 O O . ARG A 1 385 ? 5.080 -16.043 -20.211 1.00 83.25 385 ARG A O 1
ATOM 3148 N N . ASN A 1 386 ? 3.188 -15.618 -19.091 1.00 85.62 386 ASN A N 1
ATOM 3149 C CA . ASN A 1 386 ? 2.293 -16.075 -20.163 1.00 85.62 386 ASN A CA 1
ATOM 3150 C C . ASN A 1 386 ? 2.220 -15.114 -21.363 1.00 85.62 386 ASN A C 1
ATOM 3152 O O . ASN A 1 386 ? 1.581 -15.445 -22.358 1.00 85.62 386 ASN A O 1
ATOM 3156 N N . PHE A 1 387 ? 2.877 -13.953 -21.296 1.00 88.00 387 PHE A N 1
ATOM 3157 C CA . PHE A 1 387 ? 2.968 -12.990 -22.392 1.00 88.00 387 PHE A CA 1
ATOM 3158 C C . PHE A 1 387 ? 4.418 -12.895 -22.903 1.00 88.00 387 PHE A C 1
ATOM 3160 O O . PHE A 1 387 ? 5.085 -11.891 -22.658 1.00 88.00 387 PHE A O 1
ATOM 3167 N N . PRO A 1 388 ? 4.937 -13.925 -23.604 1.00 82.56 388 PRO A N 1
ATOM 3168 C CA . PRO A 1 388 ? 6.343 -13.985 -24.026 1.00 82.56 388 PRO A CA 1
ATOM 3169 C C . PRO A 1 388 ? 6.721 -12.924 -25.065 1.00 82.56 388 PRO A C 1
ATOM 3171 O O . PRO A 1 388 ? 7.896 -12.620 -25.242 1.00 82.56 388 PRO A O 1
ATOM 3174 N N . ASP A 1 389 ? 5.723 -12.369 -25.749 1.00 87.25 389 ASP A N 1
ATOM 3175 C CA . ASP A 1 389 ? 5.891 -11.276 -26.698 1.00 87.25 389 ASP A CA 1
ATOM 3176 C C . ASP A 1 389 ? 6.049 -9.910 -26.023 1.00 87.25 389 ASP A C 1
ATOM 3178 O O . ASP A 1 389 ? 6.368 -8.949 -26.714 1.00 87.25 389 ASP A O 1
ATOM 3182 N N . ILE A 1 390 ? 5.804 -9.791 -24.715 1.00 91.94 390 ILE A N 1
ATOM 3183 C CA . ILE A 1 390 ? 5.938 -8.533 -23.979 1.00 91.94 390 ILE A CA 1
ATOM 3184 C C . ILE A 1 390 ? 7.317 -8.472 -23.330 1.00 91.94 390 ILE A C 1
ATOM 3186 O O . ILE A 1 390 ? 7.672 -9.318 -22.512 1.00 91.94 390 ILE A O 1
ATOM 3190 N N . ASP A 1 391 ? 8.069 -7.423 -23.652 1.00 91.25 391 ASP A N 1
ATOM 3191 C CA . ASP A 1 391 ? 9.396 -7.194 -23.087 1.00 91.25 391 ASP A CA 1
ATOM 3192 C C . ASP A 1 391 ? 9.309 -6.539 -21.699 1.00 91.25 391 ASP A C 1
ATOM 3194 O O . ASP A 1 391 ? 10.080 -6.857 -20.793 1.00 91.25 391 ASP A O 1
ATOM 3198 N N . ILE A 1 392 ? 8.379 -5.589 -21.537 1.00 94.62 392 ILE A N 1
ATOM 3199 C CA . ILE A 1 392 ? 8.287 -4.708 -20.367 1.00 94.62 392 ILE A CA 1
ATOM 3200 C C . ILE A 1 392 ? 6.833 -4.602 -19.907 1.00 94.62 392 ILE A C 1
ATOM 3202 O O . ILE A 1 392 ? 5.937 -4.292 -20.689 1.00 94.62 392 ILE A O 1
ATOM 3206 N N . PHE A 1 393 ? 6.595 -4.769 -18.612 1.00 95.56 393 PHE A N 1
ATOM 3207 C CA . PHE A 1 393 ? 5.304 -4.533 -17.978 1.00 95.56 393 PHE A CA 1
ATOM 3208 C C . PHE A 1 393 ? 5.354 -3.223 -17.194 1.00 95.56 393 PHE A C 1
ATOM 3210 O O . PHE A 1 393 ? 6.186 -3.051 -16.311 1.00 95.56 393 PHE A O 1
ATOM 3217 N N . CYS A 1 394 ? 4.455 -2.293 -17.488 1.00 95.69 394 CYS A N 1
ATOM 3218 C CA . CYS A 1 394 ? 4.266 -1.086 -16.694 1.00 95.69 394 CYS A CA 1
ATOM 3219 C C . CYS A 1 394 ? 3.033 -1.276 -15.800 1.00 95.69 394 CYS A C 1
ATOM 3221 O O . CYS A 1 394 ? 1.907 -1.360 -16.293 1.00 95.69 394 CYS A O 1
ATOM 3223 N N . PHE A 1 395 ? 3.254 -1.397 -14.493 1.00 93.44 395 PHE A N 1
ATOM 3224 C CA . PHE A 1 395 ? 2.260 -1.787 -13.498 1.00 93.44 395 PHE A CA 1
ATOM 3225 C C . PHE A 1 395 ? 1.482 -0.584 -12.950 1.00 93.44 395 PHE A C 1
ATOM 3227 O O . PHE A 1 395 ? 2.039 0.268 -12.262 1.00 93.44 395 PHE A O 1
ATOM 3234 N N . PHE A 1 396 ? 0.177 -0.551 -13.223 1.00 90.94 396 PHE A N 1
ATOM 3235 C CA . PHE A 1 396 ? -0.792 0.397 -12.675 1.00 90.94 396 PHE A CA 1
ATOM 3236 C C . PHE A 1 396 ? -1.657 -0.310 -11.628 1.00 90.94 396 PHE A C 1
ATOM 3238 O O . PHE A 1 396 ? -2.691 -0.904 -11.949 1.00 90.94 396 PHE A O 1
ATOM 3245 N N . GLY A 1 397 ? -1.203 -0.269 -10.376 1.00 85.94 397 GLY A N 1
ATOM 3246 C CA . GLY A 1 397 ? -1.904 -0.878 -9.253 1.00 85.94 397 GLY A CA 1
ATOM 3247 C C . GLY A 1 397 ? -1.327 -0.472 -7.902 1.00 85.94 397 GLY A C 1
ATOM 3248 O O . GLY A 1 397 ? -0.708 0.582 -7.752 1.00 85.94 397 GLY A O 1
ATOM 3249 N N . CYS A 1 398 ? -1.533 -1.319 -6.895 1.00 84.50 398 CYS A N 1
ATOM 3250 C CA . CYS A 1 398 ? -1.129 -1.017 -5.527 1.00 84.50 398 CYS A CA 1
ATOM 3251 C C . CYS A 1 398 ? 0.397 -0.897 -5.384 1.00 84.50 398 CYS A C 1
ATOM 3253 O O . CYS A 1 398 ? 1.133 -1.878 -5.487 1.00 84.50 398 CYS A O 1
ATOM 3255 N N . SER A 1 399 ? 0.858 0.313 -5.068 1.00 82.00 399 SER A N 1
ATOM 3256 C CA . SER A 1 399 ? 2.265 0.646 -4.813 1.00 82.00 399 SER A CA 1
ATOM 3257 C C . SER A 1 399 ? 2.891 -0.182 -3.696 1.00 82.00 399 SER A C 1
ATOM 3259 O O . SER A 1 399 ? 4.062 -0.538 -3.741 1.00 82.00 399 SER A O 1
ATOM 3261 N N . GLU A 1 400 ? 2.094 -0.520 -2.693 1.00 80.38 400 GLU A N 1
ATOM 3262 C CA . GLU A 1 400 ? 2.546 -1.315 -1.563 1.00 80.38 400 GLU A CA 1
ATOM 3263 C C . GLU A 1 400 ? 2.798 -2.764 -1.963 1.00 80.38 400 GLU A C 1
ATOM 3265 O O . GLU A 1 400 ? 3.831 -3.312 -1.601 1.00 80.38 400 GLU A O 1
ATOM 3270 N N . TYR A 1 401 ? 1.938 -3.342 -2.799 1.00 82.88 401 TYR A N 1
ATOM 3271 C CA . TYR A 1 401 ? 2.197 -4.657 -3.376 1.00 82.88 401 TYR A CA 1
ATOM 3272 C C . TYR A 1 401 ? 3.420 -4.668 -4.289 1.00 82.88 401 TYR A C 1
ATOM 3274 O O . TYR A 1 401 ? 4.209 -5.614 -4.277 1.00 82.88 401 TYR A O 1
ATOM 3282 N N . PHE A 1 402 ? 3.602 -3.599 -5.066 1.00 85.69 402 PHE A N 1
ATOM 3283 C CA . PHE A 1 402 ? 4.780 -3.462 -5.907 1.00 85.69 402 PHE A CA 1
ATOM 3284 C C . PHE A 1 402 ? 6.070 -3.488 -5.079 1.00 85.69 402 PHE A C 1
ATOM 3286 O O . PHE A 1 402 ? 6.979 -4.245 -5.402 1.00 85.69 402 PHE A O 1
ATOM 3293 N N . LEU A 1 403 ? 6.152 -2.717 -3.994 1.00 82.75 403 LEU A N 1
ATOM 3294 C CA . LEU A 1 403 ? 7.357 -2.677 -3.162 1.00 82.75 403 LEU A CA 1
ATOM 3295 C C . LEU A 1 403 ? 7.544 -3.963 -2.345 1.00 82.75 403 LEU A C 1
ATOM 3297 O O . LEU A 1 403 ? 8.609 -4.578 -2.423 1.00 82.75 403 LEU A O 1
ATOM 3301 N N . SER A 1 404 ? 6.502 -4.403 -1.633 1.00 76.50 404 SER A N 1
ATOM 3302 C CA . SER A 1 404 ? 6.588 -5.508 -0.667 1.00 76.50 404 SER A CA 1
ATOM 3303 C C . SER A 1 404 ? 6.773 -6.870 -1.302 1.00 76.50 404 SER A C 1
ATOM 3305 O O . SER A 1 404 ? 7.399 -7.749 -0.716 1.00 76.50 404 SER A O 1
ATOM 3307 N N . HIS A 1 405 ? 6.198 -7.058 -2.488 1.00 78.56 405 HIS A N 1
ATOM 3308 C CA . HIS A 1 405 ? 6.084 -8.370 -3.094 1.00 78.56 405 HIS A CA 1
ATOM 3309 C C . HIS A 1 405 ? 6.810 -8.430 -4.427 1.00 78.56 405 HIS A C 1
ATOM 3311 O O . HIS A 1 405 ? 7.647 -9.308 -4.612 1.00 78.56 405 HIS A O 1
ATOM 3317 N N . ILE A 1 406 ? 6.530 -7.501 -5.345 1.00 84.06 406 ILE A N 1
ATOM 3318 C CA . ILE A 1 406 ? 7.133 -7.544 -6.682 1.00 84.06 406 ILE A CA 1
ATOM 3319 C C . ILE A 1 406 ? 8.631 -7.244 -6.583 1.00 84.06 406 ILE A C 1
ATOM 3321 O O . ILE A 1 406 ? 9.438 -8.099 -6.933 1.00 84.06 406 ILE A O 1
ATOM 3325 N N . ILE A 1 407 ? 9.012 -6.075 -6.057 1.00 84.06 407 ILE A N 1
ATOM 3326 C CA . ILE A 1 407 ? 10.411 -5.641 -5.983 1.00 84.06 407 ILE A CA 1
ATOM 3327 C C . ILE A 1 407 ? 11.233 -6.530 -5.049 1.00 84.06 407 ILE A C 1
ATOM 3329 O O . ILE A 1 407 ? 12.326 -6.963 -5.426 1.00 84.06 407 ILE A O 1
ATOM 3333 N N . LYS A 1 408 ? 10.742 -6.835 -3.841 1.00 79.25 408 LYS A N 1
ATOM 3334 C CA . LYS A 1 408 ? 11.499 -7.676 -2.897 1.00 79.25 408 LYS A CA 1
ATOM 3335 C C . LYS A 1 408 ? 11.808 -9.062 -3.474 1.00 79.25 408 LYS A C 1
ATOM 3337 O O . LYS A 1 408 ? 12.946 -9.507 -3.329 1.00 79.25 408 LYS A O 1
ATOM 3342 N N . ASN A 1 409 ? 10.883 -9.663 -4.225 1.00 76.19 409 ASN A N 1
ATOM 3343 C CA . ASN A 1 409 ? 11.067 -10.984 -4.838 1.00 76.19 409 ASN A CA 1
ATOM 3344 C C . ASN A 1 409 ? 11.635 -10.948 -6.270 1.00 76.19 409 ASN A C 1
ATOM 3346 O O . ASN A 1 409 ? 11.675 -11.985 -6.932 1.00 76.19 409 ASN A O 1
ATOM 3350 N N . LEU A 1 410 ? 12.103 -9.787 -6.755 1.00 74.94 410 LEU A N 1
ATOM 3351 C CA . LEU A 1 410 ? 12.777 -9.702 -8.052 1.00 74.94 410 LEU A CA 1
ATOM 3352 C C . LEU A 1 410 ? 13.995 -10.628 -8.094 1.00 74.94 410 LEU A C 1
ATOM 3354 O O . LEU A 1 410 ? 14.938 -10.483 -7.314 1.00 74.94 410 LEU A O 1
ATOM 3358 N N . ASN A 1 411 ? 13.983 -11.530 -9.068 1.00 70.31 411 ASN A N 1
ATOM 3359 C CA . ASN A 1 411 ? 15.098 -12.395 -9.432 1.00 70.31 411 ASN A CA 1
ATOM 3360 C C . ASN A 1 411 ? 15.416 -12.215 -10.932 1.00 70.31 411 ASN A C 1
ATOM 3362 O O . ASN A 1 411 ? 14.708 -11.519 -11.658 1.00 70.31 411 ASN A O 1
ATOM 3366 N N . LEU A 1 412 ? 16.466 -12.847 -11.451 1.00 62.25 412 LEU A N 1
ATOM 3367 C CA . LEU A 1 412 ? 16.862 -12.649 -12.856 1.00 62.25 412 LEU A CA 1
ATOM 3368 C C . LEU A 1 412 ? 15.813 -13.056 -13.885 1.00 62.25 412 LEU A C 1
ATOM 3370 O O . LEU A 1 412 ? 15.749 -12.460 -14.965 1.00 62.25 412 LEU A O 1
ATOM 3374 N N . LYS A 1 413 ? 15.004 -14.054 -13.531 1.00 65.12 413 LYS A N 1
ATOM 3375 C CA . LYS A 1 413 ? 13.960 -14.629 -14.376 1.00 65.12 413 LYS A CA 1
ATOM 3376 C C . LYS A 1 413 ? 12.636 -13.870 -14.266 1.00 65.12 413 LYS A C 1
ATOM 3378 O O . LYS A 1 413 ? 11.737 -14.130 -15.067 1.00 65.12 413 LYS A O 1
ATOM 3383 N N . THR A 1 414 ? 12.526 -12.920 -13.333 1.00 70.44 414 THR A N 1
ATOM 3384 C CA . THR A 1 414 ? 11.338 -12.074 -13.243 1.00 70.44 414 THR A CA 1
ATOM 3385 C C . THR A 1 414 ? 11.210 -11.196 -14.487 1.00 70.44 414 THR A C 1
ATOM 3387 O O . THR A 1 414 ? 12.207 -10.613 -14.949 1.00 70.44 414 THR A O 1
ATOM 3390 N N . PRO A 1 415 ? 9.986 -11.095 -15.039 1.00 82.94 415 PRO A N 1
ATOM 3391 C CA . PRO A 1 415 ? 9.657 -10.111 -16.057 1.00 82.94 415 PRO A CA 1
ATOM 3392 C C . PRO A 1 415 ? 10.083 -8.701 -15.637 1.00 82.94 415 PRO A C 1
ATOM 3394 O O . PRO A 1 415 ? 10.092 -8.372 -14.450 1.00 82.94 415 P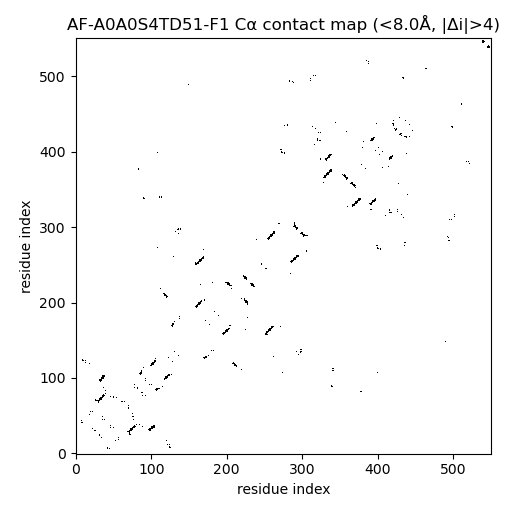RO A O 1
ATOM 3397 N N . ILE A 1 416 ? 10.429 -7.853 -16.607 1.00 90.94 416 ILE A N 1
ATOM 3398 C CA . ILE A 1 416 ? 10.749 -6.446 -16.341 1.00 90.94 416 ILE A CA 1
ATOM 3399 C C . ILE A 1 416 ? 9.451 -5.741 -15.955 1.00 90.94 416 ILE A C 1
ATOM 3401 O O . ILE A 1 416 ? 8.568 -5.591 -16.797 1.00 90.94 416 ILE A O 1
ATOM 3405 N N . ILE A 1 417 ? 9.329 -5.315 -14.697 1.00 92.50 417 ILE A N 1
ATOM 3406 C CA . ILE A 1 417 ? 8.139 -4.624 -14.190 1.00 92.50 417 ILE A CA 1
ATOM 3407 C C . ILE A 1 417 ? 8.539 -3.235 -13.693 1.00 92.50 417 ILE A C 1
ATOM 3409 O O . ILE A 1 417 ? 9.326 -3.105 -12.759 1.00 92.50 417 ILE A O 1
ATOM 3413 N N . LEU A 1 418 ? 7.977 -2.202 -14.311 1.00 93.81 418 LEU A N 1
ATOM 3414 C CA . LEU A 1 418 ? 8.195 -0.793 -13.988 1.00 93.81 418 LEU A CA 1
ATOM 3415 C C . LEU A 1 418 ? 6.918 -0.201 -13.379 1.00 93.81 418 LEU A C 1
ATOM 3417 O O . LEU A 1 418 ? 5.819 -0.528 -13.825 1.00 93.81 418 LEU A O 1
ATOM 3421 N N . THR A 1 419 ? 7.026 0.704 -12.408 1.00 92.94 419 THR A N 1
ATOM 3422 C CA . THR A 1 419 ? 5.921 1.626 -12.088 1.00 92.94 419 THR A CA 1
ATOM 3423 C C . THR A 1 419 ? 5.827 2.734 -13.143 1.00 92.94 419 THR A C 1
ATOM 3425 O O . THR A 1 419 ? 6.751 2.907 -13.948 1.00 92.94 419 THR A O 1
ATOM 3428 N N . PRO A 1 420 ? 4.759 3.553 -13.136 1.00 93.50 420 PRO A N 1
ATOM 3429 C CA . PRO A 1 420 ? 4.648 4.683 -14.051 1.00 93.50 420 PRO A CA 1
ATOM 3430 C C . PRO A 1 420 ? 5.813 5.683 -13.943 1.00 93.50 420 PRO A C 1
ATOM 3432 O O . PRO A 1 420 ? 6.212 6.258 -14.954 1.00 93.50 420 PRO A O 1
ATOM 3435 N N . PHE A 1 421 ? 6.403 5.854 -12.752 1.00 92.19 421 PHE A N 1
ATOM 3436 C CA . PHE A 1 421 ? 7.595 6.687 -12.570 1.00 92.19 421 PHE A CA 1
ATOM 3437 C C . PHE A 1 421 ? 8.806 6.093 -13.294 1.00 92.19 421 PHE A C 1
ATOM 3439 O O . PHE A 1 421 ? 9.451 6.766 -14.097 1.00 92.19 421 PHE A O 1
ATOM 3446 N N . GLU A 1 422 ? 9.101 4.813 -13.054 1.00 93.81 422 GLU A N 1
ATOM 3447 C CA . GLU A 1 422 ? 10.224 4.148 -13.718 1.00 93.81 422 GLU A CA 1
ATOM 3448 C C . GLU A 1 422 ? 10.032 4.084 -15.239 1.00 93.81 422 GLU A C 1
ATOM 3450 O O . GLU A 1 422 ? 11.003 4.198 -15.986 1.00 93.81 422 GLU A O 1
ATOM 3455 N N . TYR A 1 423 ? 8.787 3.982 -15.710 1.00 95.19 423 TYR A N 1
ATOM 3456 C CA . TYR A 1 423 ? 8.478 4.044 -17.133 1.00 95.19 423 TYR A CA 1
ATOM 3457 C C . TYR A 1 423 ? 8.776 5.425 -17.744 1.00 95.19 423 TYR A C 1
ATOM 3459 O O . TYR A 1 423 ? 9.354 5.487 -18.827 1.00 95.19 423 TYR A O 1
ATOM 3467 N N . GLN A 1 424 ? 8.499 6.539 -17.050 1.00 93.00 424 GLN A N 1
ATOM 3468 C CA . GLN A 1 424 ? 8.929 7.873 -17.509 1.00 93.00 424 GLN A CA 1
ATOM 3469 C C . GLN A 1 424 ? 10.455 7.992 -17.610 1.00 93.00 424 GLN A C 1
ATOM 3471 O O . GLN A 1 424 ? 10.963 8.599 -18.556 1.00 93.00 424 GLN A O 1
ATOM 3476 N N . VAL A 1 425 ? 11.187 7.401 -16.659 1.00 91.50 425 VAL A N 1
ATOM 3477 C CA . VAL A 1 425 ? 12.659 7.357 -16.695 1.00 91.50 425 VAL A CA 1
ATOM 3478 C C . VAL A 1 425 ? 13.148 6.518 -17.876 1.00 91.50 425 VAL A C 1
ATOM 3480 O O . VAL A 1 425 ? 14.090 6.902 -18.567 1.00 91.50 425 VAL A O 1
ATOM 3483 N N . PHE A 1 426 ? 12.497 5.385 -18.141 1.00 93.00 426 PHE A N 1
ATOM 3484 C CA . PHE A 1 426 ? 12.778 4.531 -19.295 1.00 93.00 426 PHE A CA 1
ATOM 3485 C C . PHE A 1 426 ? 12.529 5.244 -20.635 1.00 93.00 426 PHE A C 1
ATOM 3487 O O . PHE A 1 426 ? 13.338 5.113 -21.555 1.00 93.00 426 PHE A O 1
ATOM 3494 N N . LEU A 1 427 ? 11.456 6.036 -20.738 1.00 91.44 427 LEU A N 1
ATOM 3495 C CA . LEU A 1 427 ? 11.164 6.861 -21.915 1.00 91.44 427 LEU A CA 1
ATOM 3496 C C . LEU A 1 427 ? 12.154 8.025 -22.099 1.00 91.44 427 LEU A C 1
ATOM 3498 O O . LEU A 1 427 ? 12.238 8.582 -23.192 1.00 91.44 427 LEU A O 1
ATOM 3502 N N . GLY A 1 428 ? 12.899 8.391 -21.051 1.00 87.56 428 GLY A N 1
ATOM 3503 C CA . GLY A 1 428 ? 13.789 9.554 -21.041 1.00 87.56 428 GLY A CA 1
ATOM 3504 C C . GLY A 1 428 ? 13.070 10.885 -20.798 1.00 87.56 428 GLY A C 1
ATOM 3505 O O . GLY A 1 428 ? 13.661 11.935 -21.020 1.00 87.56 428 GLY A O 1
ATOM 3506 N N . ILE A 1 429 ? 11.812 10.852 -20.341 1.00 87.12 429 ILE A N 1
ATOM 3507 C CA . ILE A 1 429 ? 11.016 12.051 -20.019 1.00 87.12 429 ILE A CA 1
ATOM 3508 C C . ILE A 1 429 ? 11.516 12.694 -18.723 1.00 87.12 429 ILE A C 1
ATOM 3510 O O . ILE A 1 429 ? 11.552 13.913 -18.596 1.00 87.12 429 ILE A O 1
ATOM 3514 N N . THR A 1 430 ? 11.912 11.870 -17.752 1.00 86.69 430 THR A N 1
ATOM 3515 C CA . THR A 1 430 ? 12.424 12.332 -16.459 1.00 86.69 430 THR A CA 1
ATOM 3516 C C . THR A 1 430 ? 13.712 11.611 -16.081 1.00 86.69 430 THR A C 1
ATOM 3518 O O . THR A 1 430 ? 14.014 10.525 -16.582 1.00 86.69 430 THR A O 1
ATOM 3521 N N . LYS A 1 431 ? 14.497 12.219 -15.191 1.00 86.31 431 LYS A N 1
ATOM 3522 C CA . LYS A 1 431 ? 15.732 11.619 -14.675 1.00 86.31 431 LYS A CA 1
ATOM 3523 C C . LYS A 1 431 ? 15.415 10.657 -13.533 1.00 86.31 431 LYS A C 1
ATOM 3525 O O . LYS A 1 431 ? 14.465 10.856 -12.779 1.00 86.31 431 LYS A O 1
ATOM 3530 N N . TRP A 1 432 ? 16.242 9.622 -13.390 1.00 86.56 432 TRP A N 1
ATOM 3531 C CA . TRP A 1 432 ? 16.165 8.717 -12.245 1.00 86.56 432 TRP A CA 1
ATOM 3532 C C . TRP A 1 432 ? 16.302 9.490 -10.929 1.00 86.56 432 TRP A C 1
ATOM 3534 O O . TRP A 1 432 ? 17.125 10.398 -10.811 1.00 86.56 432 TRP A O 1
ATOM 3544 N N . SER A 1 433 ? 15.521 9.083 -9.930 1.00 85.19 433 SER A N 1
ATOM 3545 C CA . SER A 1 433 ? 15.679 9.533 -8.555 1.00 85.19 433 SER A CA 1
ATOM 3546 C C . SER A 1 433 ? 15.347 8.392 -7.594 1.00 85.19 433 SER A C 1
ATOM 3548 O O . SER A 1 433 ? 14.541 7.517 -7.907 1.00 85.19 433 SER A O 1
ATOM 3550 N N . THR A 1 434 ? 15.945 8.414 -6.402 1.00 83.12 434 THR A N 1
ATOM 3551 C CA . THR A 1 434 ? 15.624 7.454 -5.331 1.00 83.12 434 THR A CA 1
ATOM 3552 C C . THR A 1 434 ? 14.213 7.644 -4.772 1.00 83.12 434 THR A C 1
ATOM 3554 O O . THR A 1 434 ? 13.690 6.747 -4.103 1.00 83.12 434 THR A O 1
ATOM 3557 N N . ARG A 1 435 ? 13.594 8.795 -5.059 1.00 82.88 435 ARG A N 1
ATOM 3558 C CA . ARG A 1 435 ? 12.263 9.153 -4.603 1.00 82.88 435 ARG A CA 1
ATOM 3559 C C . ARG A 1 435 ? 11.206 8.296 -5.298 1.00 82.88 435 ARG A C 1
ATOM 3561 O O . ARG A 1 435 ? 11.228 8.108 -6.513 1.00 82.88 435 ARG A O 1
ATOM 3568 N N . TYR A 1 436 ? 10.279 7.748 -4.524 1.00 80.44 436 TYR A N 1
ATOM 3569 C CA . TYR A 1 436 ? 9.099 7.083 -5.068 1.00 80.44 436 TYR A CA 1
ATOM 3570 C C . TYR A 1 436 ? 7.979 8.105 -5.304 1.00 80.44 436 TYR A C 1
ATOM 3572 O O . TYR A 1 436 ? 7.611 8.846 -4.391 1.00 80.44 436 TYR A O 1
ATOM 3580 N N . LEU A 1 437 ? 7.457 8.146 -6.532 1.00 80.38 437 LEU A N 1
ATOM 3581 C CA . LEU A 1 437 ? 6.396 9.056 -6.967 1.00 80.38 437 LEU A CA 1
ATOM 3582 C C . LEU A 1 437 ? 5.165 8.250 -7.390 1.00 80.38 437 LEU A C 1
ATOM 3584 O O . LEU A 1 437 ? 5.274 7.303 -8.169 1.00 80.38 437 LEU A O 1
ATOM 3588 N N . ASN A 1 438 ? 3.995 8.636 -6.886 1.00 74.31 438 ASN A N 1
ATOM 3589 C CA . ASN A 1 438 ? 2.716 8.072 -7.308 1.00 74.31 438 ASN A CA 1
ATOM 3590 C C . ASN A 1 438 ? 2.203 8.787 -8.564 1.00 74.31 438 ASN A C 1
ATOM 3592 O O . ASN A 1 438 ? 2.622 9.896 -8.881 1.00 74.31 438 ASN A O 1
ATOM 3596 N N . THR A 1 439 ? 1.210 8.197 -9.234 1.00 75.00 439 THR A N 1
ATOM 3597 C CA . THR A 1 439 ? 0.567 8.757 -10.436 1.00 75.00 439 THR A CA 1
ATOM 3598 C C . THR A 1 439 ? 0.204 10.251 -10.334 1.00 75.00 439 THR A C 1
ATOM 3600 O O . THR A 1 439 ? 0.491 10.970 -11.291 1.00 75.00 439 THR A O 1
ATOM 3603 N N . PRO A 1 440 ? -0.380 10.768 -9.229 1.00 73.88 440 PRO A N 1
ATOM 3604 C CA . PRO A 1 440 ? -0.689 12.197 -9.118 1.00 73.88 440 PRO A CA 1
ATOM 3605 C C . PRO A 1 440 ? 0.554 13.097 -9.169 1.00 73.88 440 PRO A C 1
ATOM 3607 O O . PRO A 1 440 ? 0.507 14.160 -9.783 1.00 73.88 440 PRO A O 1
ATOM 3610 N N . ASP A 1 441 ? 1.674 12.651 -8.592 1.00 74.19 441 ASP A N 1
ATOM 3611 C CA . ASP A 1 441 ? 2.934 13.404 -8.563 1.00 74.19 441 ASP A CA 1
ATOM 3612 C C . ASP A 1 441 ? 3.583 13.484 -9.960 1.00 74.19 441 ASP A C 1
ATOM 3614 O O . ASP A 1 441 ? 4.357 14.390 -10.251 1.00 74.19 441 ASP A O 1
ATOM 3618 N N . LEU A 1 442 ? 3.268 12.539 -10.851 1.00 77.50 442 LEU A N 1
ATOM 3619 C CA . LEU A 1 442 ? 3.820 12.495 -12.210 1.00 77.50 442 LEU A CA 1
ATOM 3620 C C . LEU A 1 442 ? 3.144 13.489 -13.162 1.00 77.50 442 LEU A C 1
ATOM 3622 O O . LEU A 1 442 ? 3.726 13.848 -14.184 1.00 77.50 442 LEU A O 1
ATOM 3626 N N . GLN A 1 443 ? 1.922 13.931 -12.848 1.00 66.25 443 GLN A N 1
ATOM 3627 C CA . GLN A 1 443 ? 1.182 14.882 -13.681 1.00 66.25 443 GLN A CA 1
ATOM 3628 C C . GLN A 1 443 ? 1.657 16.326 -13.487 1.00 66.25 443 GLN A C 1
ATOM 3630 O O . GLN A 1 443 ? 1.668 17.093 -14.449 1.00 66.25 443 GLN A O 1
ATOM 3635 N N . SER A 1 444 ? 2.084 16.694 -12.274 1.00 54.16 444 SER A N 1
ATOM 3636 C CA . SER A 1 444 ? 2.544 18.054 -11.954 1.00 54.16 444 SER A CA 1
ATOM 3637 C C . SER A 1 444 ? 3.872 18.420 -12.621 1.00 54.16 444 SER A C 1
ATOM 3639 O O . SER A 1 444 ? 4.139 19.602 -12.824 1.00 54.16 444 SER A O 1
ATOM 3641 N N . HIS A 1 445 ? 4.693 17.427 -12.976 1.00 50.19 445 HIS A N 1
ATOM 3642 C CA . HIS A 1 445 ? 6.050 17.638 -13.483 1.00 50.19 445 HIS A CA 1
ATOM 3643 C C . HIS A 1 445 ? 6.213 17.527 -15.008 1.00 50.19 445 HIS A C 1
ATOM 3645 O O . HIS A 1 445 ? 7.307 17.804 -15.490 1.00 50.19 445 HIS A O 1
ATOM 3651 N N . GLY A 1 446 ? 5.186 17.147 -15.784 1.00 45.81 446 GLY A N 1
ATOM 3652 C CA . GLY A 1 446 ? 5.423 16.825 -17.203 1.00 45.81 446 GLY A CA 1
ATOM 3653 C C . GLY A 1 446 ? 4.233 16.780 -18.162 1.00 45.81 446 GLY A C 1
ATOM 3654 O O . GLY A 1 446 ? 4.391 16.246 -19.252 1.00 45.81 446 GLY A O 1
ATOM 3655 N N . LEU A 1 447 ? 3.057 17.311 -17.806 1.00 47.31 447 LEU A N 1
ATOM 3656 C CA . LEU A 1 447 ? 1.914 17.387 -18.738 1.00 47.31 447 LEU A CA 1
ATOM 3657 C C . LEU A 1 447 ? 1.719 18.767 -19.392 1.00 47.31 447 LEU A C 1
ATOM 3659 O O . LEU A 1 447 ? 0.714 18.982 -20.065 1.00 47.31 447 LEU A O 1
ATOM 3663 N N . ASN A 1 448 ? 2.668 19.694 -19.228 1.00 38.88 448 ASN A N 1
ATOM 3664 C CA . ASN A 1 448 ? 2.719 20.886 -20.072 1.00 38.88 448 ASN A CA 1
ATOM 3665 C C . ASN A 1 448 ? 3.435 20.507 -21.374 1.00 38.88 448 ASN A C 1
ATOM 3667 O O . ASN A 1 448 ? 4.636 20.258 -21.361 1.00 38.88 448 ASN A O 1
ATOM 3671 N N . ASP A 1 449 ? 2.686 20.463 -22.476 1.00 38.12 449 ASP A N 1
ATOM 3672 C CA . ASP A 1 449 ? 3.066 19.971 -23.814 1.00 38.12 449 ASP A CA 1
ATOM 3673 C C . ASP A 1 449 ? 4.281 20.661 -24.498 1.00 38.12 449 ASP A C 1
ATOM 3675 O O . ASP A 1 449 ? 4.506 20.444 -25.687 1.00 38.12 449 ASP A O 1
ATOM 3679 N N . ASN A 1 450 ? 5.094 21.472 -23.806 1.00 33.28 450 ASN A N 1
ATOM 3680 C CA . ASN A 1 450 ? 6.002 22.420 -24.468 1.00 33.28 450 ASN A CA 1
ATOM 3681 C C . ASN A 1 450 ? 7.519 22.215 -24.323 1.00 33.28 450 ASN A C 1
ATOM 3683 O O . ASN A 1 450 ? 8.236 22.867 -25.074 1.00 33.28 450 ASN A O 1
ATOM 3687 N N . ASP A 1 451 ? 8.044 21.313 -23.489 1.00 31.88 451 ASP A N 1
ATOM 3688 C CA . ASP A 1 451 ? 9.506 21.250 -23.283 1.00 31.88 451 ASP A CA 1
ATOM 3689 C C . ASP A 1 451 ? 10.133 19.910 -23.709 1.00 31.88 451 ASP A C 1
ATOM 3691 O O . ASP A 1 451 ? 10.476 19.052 -22.898 1.00 31.88 451 ASP A O 1
ATOM 3695 N N . LEU A 1 452 ? 10.333 19.751 -25.022 1.00 34.22 452 LEU A N 1
ATOM 3696 C CA . LEU A 1 452 ? 11.157 18.702 -25.640 1.00 34.22 452 LEU A CA 1
ATOM 3697 C C . LEU A 1 452 ? 12.427 19.316 -26.250 1.00 34.22 452 LEU A C 1
ATOM 3699 O O . LEU A 1 452 ? 12.565 19.414 -27.467 1.00 34.22 452 LEU A O 1
ATOM 3703 N N . SER A 1 453 ? 13.391 19.700 -25.413 1.00 30.97 453 SER A N 1
ATOM 3704 C CA . SER A 1 453 ? 14.775 19.876 -25.872 1.00 30.97 453 SER A CA 1
ATOM 3705 C C . SER A 1 453 ? 15.772 19.850 -24.717 1.00 30.97 453 SER A C 1
ATOM 3707 O O . SER A 1 453 ? 15.987 20.879 -24.097 1.00 30.97 453 SER A O 1
ATOM 3709 N N . PHE A 1 454 ? 16.454 18.728 -24.470 1.00 27.67 454 PHE A N 1
ATOM 3710 C CA . PHE A 1 454 ? 17.784 18.772 -23.849 1.00 27.67 454 PHE A CA 1
ATOM 3711 C C . PHE A 1 454 ? 18.672 17.624 -24.346 1.00 27.67 454 PHE A C 1
ATOM 3713 O O . PHE A 1 454 ? 18.450 16.455 -24.044 1.00 27.67 454 PHE A O 1
ATOM 3720 N N . HIS A 1 455 ? 19.695 18.002 -25.115 1.00 29.88 455 HIS A N 1
ATOM 3721 C CA . HIS A 1 455 ? 20.876 17.200 -25.418 1.00 29.88 455 HIS A CA 1
ATOM 3722 C C . HIS A 1 455 ? 21.870 17.264 -24.252 1.00 29.88 455 HIS A C 1
ATOM 3724 O O . HIS A 1 455 ? 22.077 18.333 -23.682 1.00 29.88 455 HIS A O 1
ATOM 3730 N N . SER A 1 456 ? 22.592 16.171 -24.002 1.00 25.41 456 SER A N 1
ATOM 3731 C CA . SER A 1 456 ? 23.986 16.258 -23.552 1.00 25.41 456 SER A CA 1
ATOM 3732 C C . SER A 1 456 ? 24.750 14.977 -23.887 1.00 25.41 456 SER A C 1
ATOM 3734 O O . SER A 1 456 ? 24.380 13.890 -23.454 1.00 25.41 456 SER A O 1
ATOM 3736 N N . SER A 1 457 ? 25.809 15.170 -24.665 1.00 28.33 457 SER A N 1
ATOM 3737 C CA . SER A 1 457 ? 26.906 14.272 -25.036 1.00 28.33 457 SER A CA 1
ATOM 3738 C C . SER A 1 457 ? 27.676 13.708 -23.840 1.00 28.33 457 SER A C 1
ATOM 3740 O O . SER A 1 457 ? 27.943 14.484 -22.928 1.00 28.33 457 SER A O 1
ATOM 3742 N N . ILE A 1 458 ? 28.149 12.456 -23.915 1.00 25.50 458 ILE A N 1
ATOM 3743 C CA . ILE A 1 458 ? 29.419 11.983 -23.322 1.00 25.50 458 ILE A CA 1
ATOM 3744 C C . ILE A 1 458 ? 29.926 10.765 -24.122 1.00 25.50 458 ILE A C 1
ATOM 3746 O O . ILE A 1 458 ? 29.140 9.986 -24.645 1.00 25.50 458 ILE A O 1
ATOM 3750 N N . SER A 1 459 ? 31.251 10.707 -24.240 1.00 24.92 459 SER A N 1
ATOM 3751 C CA . SER A 1 459 ? 32.125 9.882 -25.078 1.00 24.92 459 SER A CA 1
ATOM 3752 C C . SER A 1 459 ? 32.333 8.432 -24.621 1.00 24.92 459 SER A C 1
ATOM 3754 O O . SER A 1 459 ? 32.445 8.174 -23.422 1.00 24.92 459 SER A O 1
ATOM 3756 N N . ASP A 1 460 ? 32.503 7.550 -25.611 1.00 24.33 460 ASP A N 1
ATOM 3757 C CA . ASP A 1 460 ? 32.802 6.115 -25.515 1.00 24.33 460 ASP A CA 1
ATOM 3758 C C . ASP A 1 460 ? 34.259 5.798 -25.126 1.00 24.33 460 ASP A C 1
ATOM 3760 O O . ASP A 1 460 ? 35.190 6.473 -25.570 1.00 24.33 460 ASP A O 1
ATOM 3764 N N . SER A 1 461 ? 34.461 4.700 -24.388 1.00 26.72 461 SER A N 1
ATOM 3765 C CA . SER A 1 461 ? 35.690 3.892 -24.452 1.00 26.72 461 SER A CA 1
ATOM 3766 C C . SER A 1 461 ? 35.452 2.454 -23.962 1.00 26.72 461 SER A C 1
ATOM 3768 O O . SER A 1 461 ? 34.663 2.238 -23.044 1.00 26.72 461 SER A O 1
ATOM 3770 N N . GLU A 1 462 ? 36.153 1.523 -24.608 1.00 27.59 462 GLU A N 1
ATOM 3771 C CA . GLU A 1 462 ? 35.816 0.120 -24.901 1.00 27.59 462 GLU A CA 1
ATOM 3772 C C . GLU A 1 462 ? 36.029 -0.936 -23.790 1.00 27.59 462 GLU A C 1
ATOM 3774 O O . GLU A 1 462 ? 36.663 -0.703 -22.761 1.00 27.59 462 GLU A O 1
ATOM 3779 N N . ASP A 1 463 ? 35.462 -2.110 -24.087 1.00 25.84 463 ASP A N 1
ATOM 3780 C CA . ASP A 1 463 ? 35.207 -3.326 -23.306 1.00 25.84 463 ASP A CA 1
ATOM 3781 C C . ASP A 1 463 ? 36.416 -4.107 -22.746 1.00 25.84 463 ASP A C 1
ATOM 3783 O O . ASP A 1 463 ? 37.507 -4.132 -23.313 1.00 25.84 463 ASP A O 1
ATOM 3787 N N . SER A 1 464 ? 36.153 -4.909 -21.703 1.00 25.86 464 SER A N 1
ATOM 3788 C CA . SER A 1 464 ? 36.624 -6.307 -21.628 1.00 25.86 464 SER A CA 1
ATOM 3789 C C . SER A 1 464 ? 35.727 -7.164 -20.710 1.00 25.86 464 SER A C 1
ATOM 3791 O O . SER A 1 464 ? 35.265 -6.711 -19.664 1.00 25.86 464 SER A O 1
ATOM 3793 N N . GLU A 1 465 ? 35.438 -8.389 -21.164 1.00 30.23 465 GLU A N 1
ATOM 3794 C CA . GLU A 1 465 ? 34.456 -9.358 -20.643 1.00 30.23 465 GLU A CA 1
ATOM 3795 C C . GLU A 1 465 ? 34.925 -10.116 -19.388 1.00 30.23 465 GLU A C 1
ATOM 3797 O O . GLU A 1 465 ? 36.049 -10.606 -19.387 1.00 30.23 465 GLU A O 1
ATOM 3802 N N . LEU A 1 466 ? 34.036 -10.340 -18.402 1.00 25.77 466 LEU A N 1
ATOM 3803 C CA . LEU A 1 466 ? 34.073 -11.486 -17.470 1.00 25.77 466 LEU A CA 1
ATOM 3804 C C . LEU A 1 466 ? 32.670 -11.778 -16.878 1.00 25.77 466 LEU A C 1
ATOM 3806 O O . LEU A 1 466 ? 32.030 -10.898 -16.305 1.00 25.77 466 LEU A O 1
ATOM 3810 N N . ASP A 1 467 ? 32.225 -13.036 -16.983 1.00 28.86 467 ASP A N 1
ATOM 3811 C CA . ASP A 1 467 ? 30.985 -13.597 -16.412 1.00 28.86 467 ASP A CA 1
ATOM 3812 C C . ASP A 1 467 ? 31.029 -13.682 -14.875 1.00 28.86 467 ASP A C 1
ATOM 3814 O O . ASP A 1 467 ? 31.948 -14.314 -14.350 1.00 28.86 467 ASP A O 1
ATOM 3818 N N . GLN A 1 468 ? 30.011 -13.181 -14.146 1.00 29.86 468 GLN A N 1
ATOM 3819 C CA . GLN A 1 468 ? 29.726 -13.610 -12.759 1.00 29.86 468 GLN A CA 1
ATOM 3820 C C . GLN A 1 468 ? 28.231 -13.608 -12.374 1.00 29.86 468 GLN A C 1
ATOM 3822 O O . GLN A 1 468 ? 27.475 -12.683 -12.666 1.00 29.86 468 GLN A O 1
ATOM 3827 N N . ASP A 1 469 ? 27.855 -14.669 -11.652 1.00 30.25 469 ASP A N 1
ATOM 3828 C CA . ASP A 1 469 ? 26.559 -14.954 -11.025 1.00 30.25 469 ASP A CA 1
ATOM 3829 C C . ASP A 1 469 ? 26.092 -13.887 -10.011 1.00 30.25 469 ASP A C 1
ATOM 3831 O O . ASP A 1 469 ? 26.845 -13.422 -9.153 1.00 30.25 469 ASP A O 1
ATOM 3835 N N . PHE A 1 470 ? 24.786 -13.594 -10.017 1.00 37.19 470 PHE A N 1
ATOM 3836 C CA . PHE A 1 470 ? 24.125 -12.611 -9.139 1.00 37.19 470 PHE A CA 1
ATOM 3837 C C . PHE A 1 470 ? 24.107 -12.973 -7.641 1.00 37.19 470 PHE A C 1
ATOM 3839 O O . PHE A 1 470 ? 23.700 -12.153 -6.818 1.00 37.19 470 PHE A O 1
ATOM 3846 N N . SER A 1 471 ? 24.561 -14.168 -7.258 1.00 37.00 471 SER A N 1
ATOM 3847 C CA . SER A 1 471 ? 24.670 -14.601 -5.858 1.00 37.00 471 SER A CA 1
ATOM 3848 C C . SER A 1 471 ? 25.863 -13.986 -5.110 1.00 37.00 471 SER A C 1
ATOM 3850 O O . SER A 1 471 ? 25.915 -14.082 -3.887 1.00 37.00 471 SER A O 1
ATOM 3852 N N . LYS A 1 472 ? 26.785 -13.299 -5.805 1.00 34.56 472 LYS A N 1
ATOM 3853 C CA . LYS A 1 472 ? 27.960 -12.624 -5.213 1.00 34.56 472 LYS A CA 1
ATOM 3854 C C . LYS A 1 472 ? 27.827 -11.106 -5.022 1.00 34.56 472 LYS A C 1
ATOM 3856 O O . LYS A 1 472 ? 28.797 -10.453 -4.659 1.00 34.56 472 LYS A O 1
ATOM 3861 N N . LEU A 1 473 ? 26.635 -10.522 -5.183 1.00 32.97 473 LEU A N 1
ATOM 3862 C CA . LEU A 1 473 ? 26.393 -9.102 -4.856 1.00 32.97 473 LEU A CA 1
ATOM 3863 C C . LEU A 1 473 ? 26.261 -8.814 -3.343 1.00 32.97 473 LEU A C 1
ATOM 3865 O O . LEU A 1 473 ? 25.861 -7.715 -2.957 1.00 32.97 473 LEU A O 1
ATOM 3869 N N . LEU A 1 474 ? 26.644 -9.763 -2.483 1.00 31.81 474 LEU A N 1
ATOM 3870 C CA . LEU A 1 474 ? 27.105 -9.454 -1.132 1.00 31.81 474 LEU A CA 1
ATOM 3871 C C . LEU A 1 474 ? 28.571 -9.030 -1.244 1.00 31.81 474 LEU A C 1
ATOM 3873 O O . LEU A 1 474 ? 29.476 -9.855 -1.181 1.00 31.81 474 LEU A O 1
ATOM 3877 N N . ILE A 1 475 ? 28.793 -7.738 -1.472 1.00 31.78 475 ILE A N 1
ATOM 3878 C CA . ILE A 1 475 ? 30.114 -7.152 -1.255 1.00 31.78 475 ILE A CA 1
ATOM 3879 C C . ILE A 1 475 ? 30.386 -7.305 0.242 1.00 31.78 475 ILE A C 1
ATOM 3881 O O . ILE A 1 475 ? 29.691 -6.697 1.054 1.00 31.78 475 ILE A O 1
ATOM 3885 N N . GLU A 1 476 ? 31.342 -8.162 0.592 1.00 29.06 476 GLU A N 1
ATOM 3886 C CA . GLU A 1 476 ? 31.937 -8.183 1.923 1.00 29.06 476 GLU A CA 1
ATOM 3887 C C . GLU A 1 476 ? 32.479 -6.780 2.226 1.00 29.06 476 GLU A C 1
ATOM 3889 O O . GLU A 1 476 ? 33.244 -6.216 1.440 1.00 29.06 476 GLU A O 1
ATOM 3894 N N . ASP A 1 477 ? 32.064 -6.212 3.360 1.00 33.34 477 ASP A N 1
ATOM 3895 C CA . ASP A 1 477 ? 32.618 -4.986 3.937 1.00 33.34 477 ASP A CA 1
ATOM 3896 C C . ASP A 1 477 ? 34.066 -5.233 4.395 1.00 33.34 477 ASP A C 1
ATOM 3898 O O . ASP A 1 477 ? 34.379 -5.268 5.585 1.00 33.34 477 ASP A O 1
ATOM 3902 N N . SER A 1 478 ? 34.991 -5.416 3.459 1.00 31.64 478 SER A N 1
ATOM 3903 C CA . SER A 1 478 ? 36.415 -5.498 3.768 1.00 31.64 478 SER A CA 1
ATOM 3904 C C . SER A 1 478 ? 37.055 -4.113 3.685 1.00 31.64 478 SER A C 1
ATOM 3906 O O . SER A 1 478 ? 37.926 -3.897 2.854 1.00 31.64 478 SER A O 1
ATOM 3908 N N . GLU A 1 479 ? 36.594 -3.166 4.513 1.00 30.28 479 GLU A N 1
ATOM 3909 C CA . GLU A 1 479 ? 37.369 -1.961 4.880 1.00 30.28 479 GLU A CA 1
ATOM 3910 C C . GLU A 1 479 ? 36.833 -1.197 6.121 1.00 30.28 479 GLU A C 1
ATOM 3912 O O . GLU A 1 479 ? 37.066 -0.001 6.265 1.00 30.28 479 GLU A O 1
ATOM 3917 N N . ILE A 1 480 ? 36.146 -1.868 7.066 1.00 32.72 480 ILE A N 1
ATOM 3918 C CA . ILE A 1 480 ? 35.783 -1.270 8.381 1.00 32.72 480 ILE A CA 1
ATOM 3919 C C . ILE A 1 480 ? 36.363 -2.049 9.581 1.00 32.72 480 ILE A C 1
ATOM 3921 O O . ILE A 1 480 ? 36.299 -1.589 10.718 1.00 32.72 480 ILE A O 1
ATOM 3925 N N . LEU A 1 481 ? 37.046 -3.178 9.372 1.00 28.39 481 LEU A N 1
ATOM 3926 C CA . LEU A 1 481 ? 37.712 -3.891 10.467 1.00 28.39 481 LEU A CA 1
ATOM 3927 C C . LEU A 1 481 ? 39.210 -3.575 10.519 1.00 28.39 481 LEU A C 1
ATOM 3929 O O . LEU A 1 481 ? 40.034 -4.402 10.151 1.00 28.39 481 LEU A O 1
ATOM 3933 N N . ASN A 1 482 ? 39.547 -2.353 10.934 1.00 27.88 482 ASN A N 1
ATOM 3934 C CA . ASN A 1 482 ? 40.741 -2.044 11.731 1.00 27.88 482 ASN A CA 1
ATOM 3935 C C . ASN A 1 482 ? 40.796 -0.539 11.999 1.00 27.88 482 ASN A C 1
ATOM 3937 O O . ASN A 1 482 ? 41.412 0.212 11.252 1.00 27.88 482 ASN A O 1
ATOM 3941 N N . ASN A 1 483 ? 40.128 -0.112 13.070 1.00 24.08 483 ASN A N 1
ATOM 3942 C CA . ASN A 1 483 ? 40.674 0.822 14.053 1.00 24.08 483 ASN A CA 1
ATOM 3943 C C . ASN A 1 483 ? 39.689 0.920 15.221 1.00 24.08 483 ASN A C 1
ATOM 3945 O O . ASN A 1 483 ? 38.675 1.609 15.162 1.00 24.08 483 ASN A O 1
ATOM 3949 N N . ASN A 1 484 ? 40.014 0.206 16.299 1.00 28.66 484 ASN A N 1
ATOM 3950 C CA . ASN A 1 484 ? 39.421 0.401 17.614 1.00 28.66 484 ASN A CA 1
ATOM 3951 C C . ASN A 1 484 ? 39.819 1.785 18.144 1.00 28.66 484 ASN A C 1
ATOM 3953 O O . ASN A 1 484 ? 40.746 1.908 18.938 1.00 28.66 484 ASN A O 1
ATOM 3957 N N . THR A 1 485 ? 39.109 2.823 17.718 1.00 24.22 485 THR A N 1
ATOM 3958 C CA . THR A 1 485 ? 39.010 4.090 18.441 1.00 24.22 485 THR A CA 1
ATOM 3959 C C . THR A 1 485 ? 37.595 4.629 18.288 1.00 24.22 485 THR A C 1
ATOM 3961 O O . THR A 1 485 ? 37.153 5.026 17.215 1.00 24.22 485 THR A O 1
ATOM 3964 N N . LEU A 1 486 ? 36.879 4.608 19.412 1.00 32.75 486 LEU A N 1
ATOM 3965 C CA . LEU A 1 486 ? 35.565 5.196 19.627 1.00 32.75 486 LEU A CA 1
ATOM 3966 C C . LEU A 1 486 ? 35.588 6.669 19.169 1.00 32.75 486 LEU A C 1
ATOM 3968 O O . LEU A 1 486 ? 36.039 7.546 19.905 1.00 32.75 486 LEU A O 1
ATOM 3972 N N . SER A 1 487 ? 35.152 6.949 17.940 1.00 24.03 487 SER A N 1
ATOM 3973 C CA . SER A 1 487 ? 34.986 8.315 17.445 1.00 24.03 487 SER A CA 1
ATOM 3974 C C . SER A 1 487 ? 33.496 8.636 17.423 1.00 24.03 487 SER A C 1
ATOM 3976 O O . SER A 1 487 ? 32.722 8.078 16.649 1.00 24.03 487 SER A O 1
ATOM 3978 N N . THR A 1 488 ? 33.100 9.521 18.332 1.00 28.44 488 THR A N 1
ATOM 3979 C CA . THR A 1 488 ? 31.779 10.138 18.456 1.00 28.44 488 THR A CA 1
ATOM 3980 C C . THR A 1 488 ? 31.519 11.072 17.273 1.00 28.44 488 THR A C 1
ATOM 3982 O O . THR A 1 488 ? 31.566 12.294 17.405 1.00 28.44 488 THR A O 1
ATOM 3985 N N . LYS A 1 489 ? 31.280 10.502 16.095 1.00 29.91 489 LYS A N 1
ATOM 3986 C CA . LYS A 1 489 ? 30.620 11.193 14.990 1.00 29.91 489 LYS A CA 1
ATOM 3987 C C . LYS A 1 489 ? 29.281 10.514 14.792 1.00 29.91 489 LYS A C 1
ATOM 3989 O O . LYS A 1 489 ? 29.223 9.322 14.515 1.00 29.91 489 LYS A O 1
ATOM 3994 N N . THR A 1 490 ? 28.216 11.270 15.003 1.00 37.00 490 THR A N 1
ATOM 3995 C CA . THR A 1 490 ? 26.842 10.892 14.698 1.00 37.00 490 THR A CA 1
ATOM 3996 C C . THR A 1 490 ? 26.785 10.581 13.203 1.00 37.00 490 THR A C 1
ATOM 3998 O O . THR A 1 490 ? 26.696 11.480 12.370 1.00 37.00 490 THR A O 1
ATOM 4001 N N . GLU A 1 491 ? 26.947 9.311 12.833 1.00 38.31 491 GLU A N 1
ATOM 4002 C CA . GLU A 1 491 ? 26.754 8.862 11.459 1.00 38.31 491 GLU A CA 1
ATOM 4003 C C . GLU A 1 491 ? 25.281 9.080 11.121 1.00 38.31 491 GLU A C 1
ATOM 4005 O O . GLU A 1 491 ? 24.403 8.300 11.479 1.00 38.31 491 GLU A O 1
ATOM 4010 N N . SER A 1 492 ? 24.981 10.210 10.484 1.00 39.66 492 SER A N 1
ATOM 4011 C CA . SER A 1 492 ? 23.668 10.441 9.908 1.00 39.66 492 SER A CA 1
ATOM 4012 C C . SER A 1 492 ? 23.438 9.358 8.854 1.00 39.66 492 SER A C 1
ATOM 4014 O O . SER A 1 492 ? 24.100 9.370 7.811 1.00 39.66 492 SER A O 1
ATOM 4016 N N . TYR A 1 493 ? 22.514 8.434 9.114 1.00 48.69 493 TYR A N 1
ATOM 4017 C CA . TYR A 1 493 ? 22.075 7.388 8.186 1.00 48.69 493 TYR A CA 1
ATOM 4018 C C . TYR A 1 493 ? 21.271 8.009 7.033 1.00 48.69 493 TYR A C 1
ATOM 4020 O O . TYR A 1 493 ? 20.064 7.839 6.894 1.00 48.69 493 TYR A O 1
ATOM 4028 N N . SER A 1 494 ? 21.946 8.810 6.212 1.00 48.38 494 SER A N 1
ATOM 4029 C CA . SER A 1 494 ? 21.330 9.532 5.110 1.00 48.38 494 SER A CA 1
ATOM 4030 C C . SER A 1 494 ? 21.237 8.633 3.882 1.00 48.38 494 SER A C 1
ATOM 4032 O O . SER A 1 494 ? 22.247 8.254 3.275 1.00 48.38 494 SER A O 1
ATOM 4034 N N . LEU A 1 495 ? 20.000 8.365 3.457 1.00 52.59 495 LEU A N 1
ATOM 4035 C CA . LEU A 1 495 ? 19.671 7.696 2.193 1.00 52.59 495 LEU A CA 1
ATOM 4036 C C . LEU A 1 495 ? 20.225 8.458 0.966 1.00 52.59 495 LEU A C 1
ATOM 4038 O O . LEU A 1 495 ? 20.302 7.893 -0.121 1.00 52.59 495 LEU A O 1
ATOM 4042 N N . GLN A 1 496 ? 20.680 9.710 1.115 1.00 50.56 496 GLN A N 1
ATOM 4043 C CA . GLN A 1 496 ? 21.335 10.482 0.046 1.00 50.56 496 GLN A CA 1
ATOM 4044 C C . GLN A 1 496 ? 22.663 9.852 -0.416 1.00 50.56 496 GLN A C 1
ATOM 4046 O O . GLN A 1 496 ? 23.052 10.000 -1.575 1.00 50.56 496 GLN A O 1
ATOM 4051 N N . SER A 1 497 ? 23.349 9.099 0.453 1.00 50.28 497 SER A N 1
ATOM 4052 C CA . SER A 1 497 ? 24.552 8.331 0.089 1.00 50.28 497 SER A CA 1
ATOM 4053 C C . SER A 1 497 ? 24.260 7.205 -0.919 1.00 50.28 497 SER A C 1
ATOM 4055 O O . SER A 1 497 ? 25.144 6.800 -1.678 1.00 50.28 497 SER A O 1
ATOM 4057 N N . ILE A 1 498 ? 23.005 6.749 -1.003 1.00 54.09 498 ILE A N 1
ATOM 4058 C CA . ILE A 1 498 ? 22.576 5.659 -1.887 1.00 54.09 498 ILE A CA 1
ATOM 4059 C C . ILE A 1 498 ? 22.532 6.100 -3.350 1.00 54.09 498 ILE A C 1
ATOM 4061 O O . ILE A 1 498 ? 22.757 5.271 -4.227 1.00 54.09 498 ILE A O 1
ATOM 4065 N N . ASP A 1 499 ? 22.350 7.389 -3.653 1.00 58.38 499 ASP A N 1
ATOM 4066 C CA . ASP A 1 499 ? 22.476 7.878 -5.035 1.00 58.38 499 ASP A CA 1
ATOM 4067 C C . ASP A 1 499 ? 23.895 7.625 -5.582 1.00 58.38 499 ASP A C 1
ATOM 4069 O O . ASP A 1 499 ? 24.063 7.167 -6.712 1.00 58.38 499 ASP A O 1
ATOM 4073 N N . LYS A 1 500 ? 24.931 7.782 -4.740 1.00 62.34 500 LYS A N 1
ATOM 4074 C CA . LYS A 1 500 ? 26.315 7.418 -5.097 1.00 62.34 500 LYS A CA 1
ATOM 4075 C C . LYS A 1 500 ? 26.470 5.909 -5.307 1.00 62.34 500 LYS A C 1
ATOM 4077 O O . LYS A 1 500 ? 27.122 5.501 -6.265 1.00 62.34 500 LYS A O 1
ATOM 4082 N N . LYS A 1 501 ? 25.846 5.079 -4.459 1.00 61.28 501 LYS A N 1
ATOM 4083 C CA . LYS A 1 501 ? 25.824 3.610 -4.612 1.00 61.28 501 LYS A CA 1
ATOM 4084 C C . LYS A 1 501 ? 25.122 3.193 -5.906 1.00 61.28 501 LYS A C 1
ATOM 4086 O O . LYS A 1 501 ? 25.633 2.342 -6.617 1.00 61.28 501 LYS A O 1
ATOM 4091 N N . THR A 1 502 ? 24.015 3.844 -6.253 1.00 60.34 502 THR A N 1
ATOM 4092 C CA . THR A 1 502 ? 23.252 3.598 -7.486 1.00 60.34 502 THR A CA 1
ATOM 4093 C C . THR A 1 502 ? 24.057 4.006 -8.722 1.00 60.34 502 THR A C 1
ATOM 4095 O O . THR A 1 502 ? 24.116 3.260 -9.693 1.00 60.34 502 THR A O 1
ATOM 4098 N N . LYS A 1 503 ? 24.780 5.132 -8.655 1.00 60.88 503 LYS A N 1
ATOM 4099 C CA . LYS A 1 503 ? 25.752 5.547 -9.683 1.00 60.88 503 LYS A CA 1
ATOM 4100 C C . LYS A 1 503 ? 26.928 4.573 -9.819 1.00 60.88 503 LYS A C 1
ATOM 4102 O O . LYS A 1 503 ? 27.349 4.292 -10.934 1.00 60.88 503 LYS A O 1
ATOM 4107 N N . LYS A 1 504 ? 27.438 4.015 -8.716 1.00 63.38 504 LYS A N 1
ATOM 4108 C CA . LYS A 1 504 ? 28.453 2.943 -8.747 1.00 63.38 504 LYS A CA 1
ATOM 4109 C C . LYS A 1 504 ? 27.890 1.660 -9.369 1.00 63.38 504 LYS A C 1
ATOM 4111 O O . LYS A 1 504 ? 28.579 0.990 -10.127 1.00 63.38 504 LYS A O 1
ATOM 4116 N N . LEU A 1 505 ? 26.623 1.359 -9.092 1.00 60.34 505 LEU A N 1
ATOM 4117 C CA . LEU A 1 505 ? 25.913 0.204 -9.631 1.00 60.34 505 LEU A CA 1
ATOM 4118 C C . LEU A 1 505 ? 25.658 0.347 -11.143 1.00 60.34 505 LEU A C 1
ATOM 4120 O O . LEU A 1 505 ? 25.804 -0.626 -11.872 1.00 60.34 505 LEU A O 1
ATOM 4124 N N . LEU A 1 506 ? 25.389 1.563 -11.633 1.00 58.34 506 LEU A N 1
ATOM 4125 C CA . LEU A 1 506 ? 25.345 1.883 -13.067 1.00 58.34 506 LEU A CA 1
ATOM 4126 C C . LEU A 1 506 ? 26.665 1.525 -13.769 1.00 58.34 506 LEU A C 1
ATOM 4128 O O . LEU A 1 506 ? 26.645 0.891 -14.819 1.00 58.34 506 LEU A O 1
ATOM 4132 N N . LEU A 1 507 ? 27.809 1.859 -13.159 1.00 55.88 507 LEU A N 1
ATOM 4133 C CA . LEU A 1 507 ? 29.129 1.513 -13.701 1.00 55.88 507 LEU A CA 1
ATOM 4134 C C . LEU A 1 507 ? 29.339 -0.012 -13.780 1.00 55.88 507 LEU A C 1
ATOM 4136 O O . LEU A 1 507 ? 29.883 -0.485 -14.770 1.00 55.88 507 LEU A O 1
ATOM 4140 N N . SER A 1 508 ? 28.854 -0.784 -12.798 1.00 57.22 508 SER A N 1
ATOM 4141 C CA . SER A 1 508 ? 28.908 -2.261 -12.824 1.00 57.22 508 SER A CA 1
ATOM 4142 C C . SER A 1 508 ? 27.843 -2.929 -13.704 1.00 57.22 508 SER A C 1
ATOM 4144 O O . SER A 1 508 ? 27.996 -4.079 -14.099 1.00 57.22 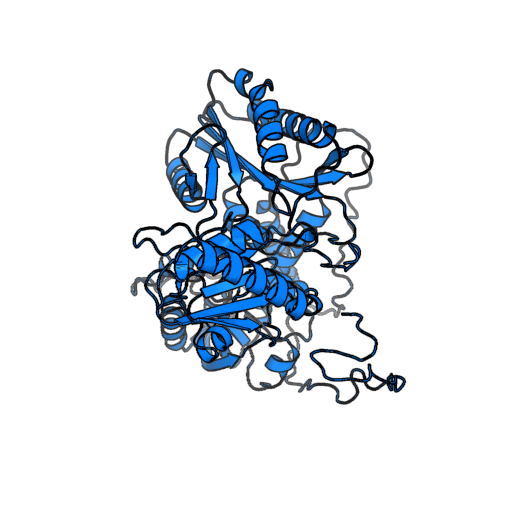508 SER A O 1
ATOM 4146 N N . LEU A 1 509 ? 26.734 -2.246 -13.998 1.00 55.31 509 LEU A N 1
ATOM 4147 C CA . LEU A 1 509 ? 25.700 -2.749 -14.908 1.00 55.31 509 LEU A CA 1
ATOM 4148 C C . LEU A 1 509 ? 26.090 -2.537 -16.370 1.00 55.31 509 LEU A C 1
ATOM 4150 O O . LEU A 1 509 ? 25.713 -3.347 -17.211 1.00 55.31 509 LEU A O 1
ATOM 4154 N N . ASN A 1 510 ? 26.879 -1.502 -16.669 1.00 50.59 510 ASN A N 1
ATOM 4155 C CA . ASN A 1 510 ? 27.428 -1.286 -18.007 1.00 50.59 510 ASN A CA 1
ATOM 4156 C C . ASN A 1 510 ? 28.324 -2.451 -18.464 1.00 50.59 510 ASN A C 1
ATOM 4158 O O . ASN A 1 510 ? 28.354 -2.739 -19.656 1.00 50.59 510 ASN A O 1
ATOM 4162 N N . SER A 1 511 ? 28.961 -3.177 -17.534 1.00 46.75 511 SER A N 1
ATOM 4163 C CA . SER A 1 511 ? 29.676 -4.433 -17.821 1.00 46.75 511 SER A CA 1
ATOM 4164 C C . SER A 1 511 ? 28.764 -5.663 -17.951 1.00 46.75 511 SER A C 1
ATOM 4166 O O . SER A 1 511 ? 29.213 -6.704 -18.412 1.00 46.75 511 SER A O 1
ATOM 4168 N N . ILE A 1 512 ? 27.475 -5.558 -17.599 1.00 47.16 512 ILE A N 1
ATOM 4169 C CA . ILE A 1 512 ? 26.446 -6.605 -17.768 1.00 47.16 512 ILE A CA 1
ATOM 4170 C C . ILE A 1 512 ? 25.608 -6.295 -19.024 1.00 47.16 512 ILE A C 1
ATOM 4172 O O . ILE A 1 512 ? 24.388 -6.449 -19.076 1.00 47.16 512 ILE A O 1
ATOM 4176 N N . LYS A 1 513 ? 26.260 -5.837 -20.094 1.00 43.78 513 LYS A N 1
ATOM 4177 C CA . LYS A 1 513 ? 25.661 -5.843 -21.428 1.00 43.78 513 LYS A CA 1
ATOM 4178 C C . LYS A 1 513 ? 25.941 -7.198 -22.066 1.00 43.78 513 LYS A C 1
ATOM 4180 O O . LYS A 1 513 ? 26.874 -7.297 -22.845 1.00 43.78 513 LYS A O 1
ATOM 4185 N N . ASN A 1 514 ? 25.155 -8.237 -21.752 1.00 40.41 514 ASN A N 1
ATOM 4186 C CA . ASN A 1 514 ? 24.884 -9.301 -22.730 1.00 40.41 514 ASN A CA 1
ATOM 4187 C C . ASN A 1 514 ? 23.800 -10.326 -22.344 1.00 40.41 514 ASN A C 1
ATOM 4189 O O . ASN A 1 514 ? 23.684 -10.773 -21.208 1.00 40.41 514 ASN A O 1
ATOM 4193 N N . LYS A 1 515 ? 23.077 -10.740 -23.399 1.00 43.59 515 LYS A N 1
ATOM 4194 C CA . LYS A 1 515 ? 22.170 -11.896 -23.567 1.00 43.59 515 LYS A CA 1
ATOM 4195 C C . LYS A 1 515 ? 20.836 -11.907 -22.803 1.00 43.59 515 LYS A C 1
ATOM 4197 O O . LYS A 1 515 ? 20.550 -12.811 -22.024 1.00 43.59 515 LYS A O 1
ATOM 4202 N N . TYR A 1 516 ? 19.912 -11.038 -23.224 1.00 47.12 516 TYR A N 1
ATOM 4203 C CA . TYR A 1 516 ? 18.489 -11.409 -23.245 1.00 47.12 516 TYR A CA 1
ATOM 4204 C C . TYR A 1 516 ? 18.206 -12.293 -24.466 1.00 47.12 516 TYR A C 1
ATOM 4206 O O . TYR A 1 516 ? 17.857 -11.816 -25.544 1.00 47.12 516 TYR A O 1
ATOM 4214 N N . GLY A 1 517 ? 18.391 -13.604 -24.308 1.00 46.59 517 GLY A N 1
ATOM 4215 C CA . GLY A 1 517 ? 17.798 -14.572 -25.226 1.00 46.59 517 GLY A CA 1
ATOM 4216 C C . GLY A 1 517 ? 16.292 -14.637 -24.978 1.00 46.59 517 GLY A C 1
ATOM 4217 O O . GLY A 1 517 ? 15.864 -14.777 -23.834 1.00 46.59 517 GLY A O 1
ATOM 4218 N N . ARG A 1 518 ? 15.475 -14.555 -26.035 1.00 50.31 518 ARG A N 1
ATOM 4219 C CA . ARG A 1 518 ? 14.031 -14.840 -25.975 1.00 50.31 518 ARG A CA 1
ATOM 4220 C C . ARG A 1 518 ? 13.803 -16.348 -25.800 1.00 50.31 518 ARG A C 1
ATOM 4222 O O . ARG A 1 518 ? 13.284 -17.006 -26.695 1.00 50.31 518 ARG A O 1
ATOM 4229 N N . SER A 1 519 ? 14.251 -16.935 -24.694 1.00 48.59 519 SER A N 1
ATOM 4230 C CA . SER A 1 519 ? 13.896 -18.312 -24.354 1.00 48.59 519 SER A CA 1
ATOM 4231 C C . SER A 1 519 ? 12.617 -18.293 -23.530 1.00 48.59 519 SER A C 1
ATOM 4233 O O . SER A 1 519 ? 12.568 -17.687 -22.460 1.00 48.59 519 SER A O 1
ATOM 4235 N N . TYR A 1 520 ? 11.581 -18.953 -24.041 1.00 49.44 520 TYR A N 1
ATOM 4236 C CA . TYR A 1 520 ? 10.335 -19.153 -23.316 1.00 49.44 520 TYR A CA 1
ATOM 4237 C C . TYR A 1 520 ? 10.613 -19.927 -22.022 1.00 49.44 520 TYR A C 1
ATOM 4239 O O . TYR A 1 520 ? 10.989 -21.096 -22.056 1.00 49.44 520 TYR A O 1
ATOM 4247 N N . PHE A 1 521 ? 10.418 -19.266 -20.884 1.00 53.16 521 PHE A N 1
ATOM 4248 C CA . PHE A 1 521 ? 10.373 -19.897 -19.570 1.00 53.16 521 PHE A CA 1
ATOM 4249 C C . PHE A 1 521 ? 8.916 -19.935 -19.117 1.00 53.16 521 PHE A C 1
ATOM 4251 O O . PHE A 1 521 ? 8.488 -19.136 -18.283 1.00 53.16 521 PHE A O 1
ATOM 4258 N N . GLY A 1 522 ? 8.136 -20.837 -19.714 1.00 55.09 522 GLY A N 1
ATOM 4259 C CA . GLY A 1 522 ? 6.812 -21.169 -19.197 1.00 55.09 522 GLY A CA 1
ATOM 4260 C C . GLY A 1 522 ? 6.894 -21.731 -17.779 1.00 55.09 522 GLY A C 1
ATOM 4261 O O . GLY A 1 522 ? 7.979 -22.039 -17.277 1.00 55.09 522 GLY A O 1
ATOM 4262 N N . LEU A 1 523 ? 5.738 -21.877 -17.133 1.00 51.47 523 LEU A N 1
ATOM 4263 C CA . LEU A 1 523 ? 5.636 -22.716 -15.941 1.00 51.47 523 LEU A CA 1
ATOM 4264 C C . LEU A 1 523 ? 6.254 -24.077 -16.258 1.00 51.47 523 LEU A C 1
ATOM 4266 O O . LEU A 1 523 ? 5.868 -24.697 -17.251 1.00 51.47 523 LEU A O 1
ATOM 4270 N N . ASN A 1 524 ? 7.204 -24.534 -15.442 1.00 57.41 524 ASN A N 1
ATOM 4271 C CA . ASN A 1 524 ? 7.610 -25.926 -15.531 1.00 57.41 524 ASN A CA 1
ATOM 4272 C C . ASN A 1 524 ? 6.377 -26.745 -15.119 1.00 57.41 524 ASN A C 1
ATOM 4274 O O . ASN A 1 524 ? 5.934 -26.594 -13.983 1.00 57.41 524 ASN A O 1
ATOM 4278 N N . PRO A 1 525 ? 5.798 -27.602 -15.980 1.00 58.28 525 PRO A N 1
ATOM 4279 C CA . PRO A 1 525 ? 4.653 -28.427 -15.590 1.00 58.28 525 PRO A CA 1
ATOM 4280 C C . PRO A 1 525 ? 4.967 -29.334 -14.392 1.00 58.28 525 PRO A C 1
ATOM 4282 O O . PRO A 1 525 ? 4.050 -29.868 -13.776 1.00 58.28 525 PRO A O 1
ATOM 4285 N N . LEU A 1 526 ? 6.260 -29.507 -14.090 1.00 58.50 526 LEU A N 1
ATOM 4286 C CA . LEU A 1 526 ? 6.791 -30.299 -12.991 1.00 58.50 526 LEU A CA 1
ATOM 4287 C C . LEU A 1 526 ? 7.122 -29.474 -11.727 1.00 58.50 526 LEU A C 1
ATOM 4289 O O . LEU A 1 526 ? 7.533 -30.036 -10.714 1.00 58.50 526 LEU A O 1
ATOM 4293 N N . GLU A 1 527 ? 6.974 -28.141 -11.741 1.00 51.53 527 GLU A N 1
ATOM 4294 C CA . GLU A 1 527 ? 7.130 -27.338 -10.517 1.00 51.53 527 GLU A CA 1
ATOM 4295 C C . GLU A 1 527 ? 6.078 -27.781 -9.484 1.00 51.53 527 GLU A C 1
ATOM 4297 O O . GLU A 1 527 ? 4.879 -27.757 -9.753 1.00 51.53 527 GLU A O 1
ATOM 4302 N N . ASN A 1 528 ? 6.532 -28.185 -8.294 1.00 53.22 528 ASN A N 1
ATOM 4303 C CA . ASN A 1 528 ? 5.726 -28.757 -7.204 1.00 53.22 528 ASN A CA 1
ATOM 4304 C C . ASN A 1 528 ? 5.104 -30.147 -7.461 1.00 53.22 528 ASN A C 1
ATOM 4306 O O . ASN A 1 528 ? 4.303 -30.594 -6.641 1.00 53.22 528 ASN A O 1
ATOM 4310 N N . THR A 1 529 ? 5.473 -30.870 -8.528 1.00 56.44 529 THR A N 1
ATOM 4311 C CA . THR A 1 529 ? 4.997 -32.257 -8.735 1.00 56.44 529 THR A CA 1
ATOM 4312 C C . THR A 1 529 ? 5.858 -33.320 -8.055 1.00 56.44 529 THR A C 1
ATOM 4314 O O . THR A 1 529 ? 5.421 -34.462 -7.936 1.00 56.44 529 THR A O 1
ATOM 4317 N N . ASP A 1 530 ? 7.055 -32.967 -7.577 1.00 55.69 530 ASP A N 1
ATOM 4318 C CA . ASP A 1 530 ? 7.981 -33.923 -6.942 1.00 55.69 530 ASP A CA 1
ATOM 4319 C C . ASP A 1 530 ? 7.462 -34.451 -5.593 1.00 55.69 530 ASP A C 1
ATOM 4321 O O . ASP A 1 530 ? 7.874 -35.511 -5.116 1.00 55.69 530 ASP A O 1
ATOM 4325 N N . HIS A 1 531 ? 6.493 -33.752 -4.999 1.00 59.62 531 HIS A N 1
ATOM 4326 C CA . HIS A 1 531 ? 5.761 -34.206 -3.829 1.00 59.62 531 HIS A CA 1
ATOM 4327 C C . HIS A 1 531 ? 4.315 -34.500 -4.210 1.00 59.62 531 HIS A C 1
ATOM 4329 O O . HIS A 1 531 ? 3.472 -33.610 -4.187 1.00 59.62 531 HIS A O 1
ATOM 4335 N N . ILE A 1 532 ? 4.008 -35.768 -4.499 1.00 62.34 532 ILE A N 1
ATOM 4336 C CA . ILE A 1 532 ? 2.624 -36.253 -4.459 1.00 62.34 532 ILE A CA 1
ATOM 4337 C C . ILE A 1 532 ? 2.134 -36.014 -3.021 1.00 62.34 532 ILE A C 1
ATOM 4339 O O . ILE A 1 532 ? 2.653 -36.657 -2.099 1.00 62.34 532 ILE A O 1
ATOM 4343 N N . PRO A 1 533 ? 1.187 -35.087 -2.779 1.00 61.75 533 PRO A N 1
ATOM 4344 C CA . PRO A 1 533 ? 0.692 -34.847 -1.434 1.00 61.75 533 PRO A CA 1
ATOM 4345 C C . PRO A 1 533 ? 0.074 -36.147 -0.924 1.00 61.75 533 PRO A C 1
ATOM 4347 O O . PRO A 1 533 ? -0.675 -36.804 -1.651 1.00 61.75 533 PRO A O 1
ATOM 4350 N N . LYS A 1 534 ? 0.369 -36.543 0.319 1.00 74.56 534 LYS A N 1
ATOM 4351 C CA . LYS A 1 534 ? -0.380 -37.641 0.940 1.00 74.56 534 LYS A CA 1
ATOM 4352 C C . LYS A 1 534 ? -1.858 -37.265 0.896 1.00 74.56 534 LYS A C 1
ATOM 4354 O O . LYS A 1 534 ? -2.228 -36.214 1.410 1.00 74.56 534 LYS A O 1
ATOM 4359 N N . ILE A 1 535 ? -2.679 -38.122 0.288 1.00 72.62 535 ILE A N 1
ATOM 4360 C CA . ILE A 1 535 ? -4.134 -37.985 0.323 1.00 72.62 535 ILE A CA 1
ATOM 4361 C C . ILE A 1 535 ? -4.536 -38.046 1.796 1.00 72.62 535 ILE A C 1
ATOM 4363 O O . ILE A 1 535 ? -4.453 -39.097 2.431 1.00 72.62 535 ILE A O 1
ATOM 4367 N N . THR A 1 536 ? -4.906 -36.902 2.355 1.00 75.69 536 THR A N 1
ATOM 4368 C CA . THR A 1 536 ? -5.472 -36.800 3.693 1.00 75.69 536 THR A CA 1
ATOM 4369 C C . THR A 1 536 ? -6.986 -36.738 3.568 1.00 75.69 536 THR A C 1
ATOM 4371 O O . THR A 1 536 ? -7.529 -36.102 2.663 1.00 75.69 536 THR A O 1
ATOM 4374 N N . GLN A 1 537 ? -7.688 -37.432 4.460 1.00 76.81 537 GLN A N 1
ATOM 4375 C CA . GLN A 1 537 ? -9.136 -37.306 4.544 1.00 76.81 537 GLN A CA 1
ATOM 4376 C C . GLN A 1 537 ? -9.473 -35.879 5.002 1.00 76.81 537 GLN A C 1
ATOM 4378 O O . GLN A 1 537 ? -8.961 -35.413 6.022 1.00 76.81 537 GLN A O 1
ATOM 4383 N N . GLY A 1 538 ? -10.295 -35.178 4.217 1.00 70.38 538 GLY A N 1
ATOM 4384 C CA . GLY A 1 538 ? -10.816 -33.858 4.570 1.00 70.38 538 GLY A CA 1
ATOM 4385 C C . GLY A 1 538 ? -11.774 -33.918 5.763 1.00 70.38 538 GLY A C 1
ATOM 4386 O O . GLY A 1 538 ? -12.115 -34.991 6.258 1.00 70.38 538 GLY A O 1
ATOM 4387 N N . ARG A 1 539 ? -12.225 -32.755 6.240 1.00 74.81 539 ARG A N 1
ATOM 4388 C CA . ARG A 1 539 ? -13.250 -32.703 7.290 1.00 74.81 539 ARG A CA 1
ATOM 4389 C C . ARG A 1 539 ? -14.593 -33.162 6.716 1.00 74.81 539 ARG A C 1
ATOM 4391 O O . ARG A 1 539 ? -15.008 -32.689 5.662 1.00 74.81 539 ARG A O 1
ATOM 4398 N N . ASP A 1 540 ? -15.279 -34.051 7.425 1.00 72.56 540 ASP A N 1
ATOM 4399 C CA . ASP A 1 540 ? -16.613 -34.512 7.038 1.00 72.56 540 ASP A CA 1
ATOM 4400 C C . ASP A 1 540 ? -17.670 -33.474 7.434 1.00 72.56 540 ASP A C 1
ATOM 4402 O O . ASP A 1 540 ? -17.695 -33.033 8.579 1.00 72.56 540 ASP A O 1
ATOM 4406 N N . GLY A 1 541 ? -18.580 -33.104 6.530 1.00 72.75 541 GLY A N 1
ATOM 4407 C CA . GLY A 1 541 ? -19.704 -32.199 6.816 1.00 72.75 541 GLY A CA 1
ATOM 4408 C C . GLY A 1 541 ? -19.955 -31.162 5.721 1.00 72.75 541 GLY A C 1
ATOM 4409 O O . GLY A 1 541 ? -19.409 -31.266 4.625 1.00 72.75 541 GLY A O 1
ATOM 4410 N N . ILE A 1 542 ? -20.824 -30.188 5.999 1.00 63.81 542 ILE A N 1
ATOM 4411 C CA . ILE A 1 542 ? -21.106 -29.081 5.072 1.00 63.81 542 ILE A CA 1
ATOM 4412 C C . ILE A 1 542 ? -20.005 -28.036 5.269 1.00 63.81 542 ILE A C 1
ATOM 4414 O O . ILE A 1 542 ? -19.568 -27.832 6.394 1.00 63.81 542 ILE A O 1
ATOM 4418 N N . ALA A 1 543 ? -19.561 -27.345 4.216 1.00 59.53 543 ALA A N 1
ATOM 4419 C CA . ALA A 1 543 ? -18.485 -26.349 4.325 1.00 59.53 543 ALA A CA 1
ATOM 4420 C C . ALA A 1 543 ? -18.775 -25.214 5.330 1.00 59.53 543 ALA A C 1
ATOM 4422 O O . ALA A 1 543 ? -17.851 -24.573 5.818 1.00 59.53 543 ALA A O 1
ATOM 4423 N N . SER A 1 544 ? -20.052 -24.975 5.643 1.00 52.31 544 SER A N 1
ATOM 4424 C CA . SER A 1 544 ? -20.503 -24.030 6.667 1.00 52.31 544 SER A CA 1
ATOM 4425 C C . SER A 1 544 ? -20.528 -24.608 8.088 1.00 52.31 544 SER A C 1
ATOM 4427 O O . SER A 1 544 ? -20.791 -23.859 9.024 1.00 52.31 544 SER A O 1
ATOM 4429 N N . MET A 1 545 ? -20.368 -25.928 8.243 1.00 55.28 545 MET A N 1
ATOM 4430 C CA . MET A 1 545 ? -20.487 -26.658 9.505 1.00 55.28 545 MET A CA 1
ATOM 4431 C C . MET A 1 545 ? -19.952 -28.097 9.362 1.00 55.28 545 MET A C 1
ATOM 4433 O O . MET A 1 545 ? -20.693 -29.030 9.016 1.00 55.28 545 MET A O 1
ATOM 4437 N N . TYR A 1 546 ? -18.654 -28.296 9.601 1.00 73.94 546 TYR A N 1
ATOM 4438 C CA . TYR A 1 546 ? -18.094 -29.648 9.604 1.00 73.94 546 TYR A CA 1
ATOM 4439 C C . TYR A 1 546 ? -18.521 -30.405 10.870 1.00 73.94 546 TYR A C 1
ATOM 4441 O O . TYR A 1 546 ? -18.686 -29.820 11.933 1.00 73.94 546 TYR A O 1
ATOM 4449 N N . LYS A 1 547 ? -18.680 -31.730 10.791 1.00 68.06 547 LYS A N 1
ATOM 4450 C CA . LYS A 1 547 ? -19.153 -32.587 11.898 1.00 68.06 547 LYS A CA 1
ATOM 4451 C C . LYS A 1 547 ? -18.305 -32.481 13.167 1.00 68.06 547 LYS A C 1
ATOM 4453 O O . LYS A 1 547 ? -18.797 -32.763 14.254 1.00 68.06 547 LYS A O 1
ATOM 4458 N N . ASN A 1 548 ? -17.041 -32.097 13.013 1.00 67.50 548 ASN A N 1
ATOM 4459 C CA . ASN A 1 548 ? -16.074 -31.981 14.100 1.00 67.50 548 ASN A CA 1
ATOM 4460 C C . ASN A 1 548 ? -15.942 -30.529 14.600 1.00 67.50 548 ASN A C 1
ATOM 4462 O O . ASN A 1 548 ? -15.140 -30.264 15.491 1.00 67.50 548 ASN A O 1
ATOM 4466 N N . GLU A 1 549 ? -16.683 -29.587 14.010 1.00 52.56 549 GLU A N 1
ATOM 4467 C CA . GLU A 1 549 ? -16.777 -28.204 14.472 1.00 52.56 549 GLU A CA 1
ATOM 4468 C C . GLU A 1 549 ? -17.934 -28.122 15.473 1.00 52.56 549 GLU A C 1
ATOM 4470 O O . GLU A 1 549 ? -19.101 -28.308 15.130 1.00 52.56 549 GLU A O 1
ATOM 4475 N N . ILE A 1 550 ? -17.582 -27.937 16.747 1.00 48.69 550 ILE A N 1
ATOM 4476 C CA . ILE A 1 550 ? -18.533 -27.864 17.860 1.00 48.69 550 ILE A CA 1
ATOM 4477 C C . ILE A 1 550 ? -19.246 -26.502 17.803 1.00 48.69 550 ILE A C 1
ATOM 4479 O O . ILE A 1 550 ? -18.593 -25.474 17.631 1.00 48.69 550 ILE A O 1
ATOM 4483 N N . ILE A 1 551 ? -20.580 -26.538 17.920 1.00 45.78 551 ILE A N 1
ATOM 4484 C CA . ILE A 1 551 ? -21.532 -25.408 17.839 1.00 45.78 551 ILE A CA 1
ATOM 4485 C C . ILE A 1 551 ? -21.201 -24.267 18.805 1.00 45.78 551 ILE A C 1
ATOM 4487 O O . ILE A 1 551 ? -21.006 -24.566 20.006 1.00 45.78 551 ILE A O 1
#

Secondary structure (DSSP, 8-state):
--S----GGGTT--HHHHHHHHHHHHTT-SEEEEEEE--TTTGGGHHHHHHHHHHHHHHHHHHH--SS---EEEEEEE-S--SSTTS--HHHHHHTT-SEEEEES----TTGGG--S-EEEE--GGGEE----HHHHHHHHHHHHHHHHHHHHH--TTEEEEEEEEEESSEEPHHHHHHHHHHHHHSGGGTS-SS-EEEEEEE-----S-B---TT-GGGGS-EEEETTSS-EEEHHHHHHHHHHHTTSSSEEEEEEEEEEE--GGG-S---HHHHHHHHHHTTTSEEEEEEE-TTT--EEE-HHHHHHHHHHHHHHHHHHHHHHT--SEEEEEEEE-TT--HHHHHHHHHHHH--EEE-TTT-PEEEEEEEEEE-SS--HHHHHT-TT-SEEEEES-HHHIIIIIITT--TTS-EEE-HHHHHHHHTSS---SS---HHHHHHTT-STT-------------------GGG-----TTSSS------------TTHHHHHHHHHHHHHHT----------PPPTTTTTSS---------EETTEETTS--

Mean predicted aligned error: 13.41 Å

Nearest PDB structures (foldseek):
  7ks0-assembly1_C  TM=2.602E-01  e=1.418E-01  Rattus norvegicus
  4evr-assembly1_A  TM=2.650E-01  e=2.364E-01  Rhodopseudomonas palustris CGA009
  6bo7-assembly3_H  TM=2.626E-01  e=2.110E-01  Plasmodium vivax
  4kqc-assembly1_A  TM=2.687E-01  e=2.718E+00  Brachyspira murdochii DSM 12563

Organism: Cryptosporidium hominis (NCBI:txid237895)

pLDDT: mean 72.1, std 19.01, range [24.03, 96.94]

Solvent-accessible surface area (backbone atoms only — not comparable to full-atom values): 33245 Å² total; per-residue (Å²): 132,83,92,83,72,87,50,70,58,45,69,82,57,65,52,64,63,55,20,51,55,53,46,62,74,35,65,98,35,74,61,40,31,38,31,38,38,54,31,86,89,48,48,85,44,43,72,59,53,49,53,55,36,52,55,49,25,53,55,51,47,64,71,72,47,95,60,94,79,68,46,48,73,45,82,42,74,57,78,73,81,47,49,57,56,35,43,70,57,66,66,59,46,58,72,67,62,43,60,33,37,38,38,40,35,74,67,69,64,53,52,51,91,77,46,97,53,43,42,33,52,38,75,31,60,85,44,42,42,83,76,94,47,81,59,34,54,51,38,51,44,54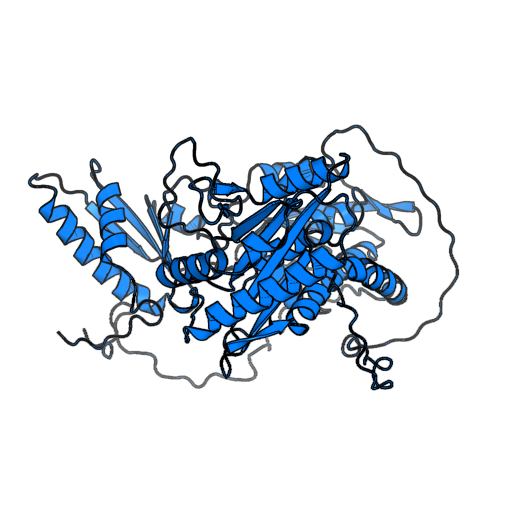,50,50,48,55,56,53,48,53,50,62,72,72,50,65,100,50,54,42,32,40,38,36,35,40,36,55,71,26,43,64,49,68,68,58,48,53,52,42,50,52,49,49,68,73,36,64,74,80,71,74,52,100,70,44,50,78,44,51,24,38,49,48,71,76,85,42,70,66,47,63,88,51,102,76,65,80,60,84,85,44,55,42,24,44,34,72,94,53,98,56,73,40,43,51,66,57,52,50,55,49,48,61,55,23,75,79,46,91,51,37,61,47,43,39,37,41,35,42,34,70,72,50,76,94,50,68,66,76,73,48,39,69,51,55,52,49,48,31,43,38,45,89,74,36,49,60,44,52,32,32,36,38,84,90,75,36,45,76,45,75,38,68,61,43,52,51,49,53,50,48,50,50,47,50,56,52,50,43,37,53,62,58,62,68,60,78,68,66,43,32,34,29,42,34,37,29,90,67,71,46,76,67,52,52,54,50,49,56,55,51,66,70,54,44,52,29,62,39,88,90,76,66,46,78,27,45,40,47,78,46,79,42,81,48,75,52,85,44,64,73,68,55,49,75,43,80,80,50,64,34,36,37,49,47,65,58,64,41,48,42,53,60,48,52,54,67,66,61,52,92,86,46,74,43,68,30,44,68,55,48,44,35,35,57,47,62,79,42,79,84,66,80,56,55,64,54,73,75,63,57,52,80,76,65,69,70,96,75,84,89,83,84,91,82,90,86,85,89,84,87,88,86,92,80,92,80,70,84,86,62,77,68,74,75,80,86,83,74,90,83,71,100,63,95,69,96,64,86,76,74,73,55,64,68,61,47,58,57,52,48,55,53,47,50,63,61,46,65,75,64,76,78,81,89,69,95,68,88,71,60,83,60,90,60,69,80,55,88,60,77,72,79,89,68,87,73,84,58,64,50,98,93,53,35,75,86,58,83,132

Foldseek 3Di:
DDPDDDQDLCPVPDLQLVLVVVLVVQPPALEAEEEEAEAPVRLVNVLVSVVSSVVNNVVVQVVPDPDPRGYHYHYDYPPDCFVVSQDDPLPVCVVSVHQEYEYEAHHLCPLVVVDPHKYAYTHTNVQEDDDPDLVLLVQVLVVVVVVVVVDVVVDDPQAAEEEEEEAELHAYDPVNVVSSLVSNVPDCPVVPDPRHHYWYWYQGPPPPRTPDPPVPCPPRPFGWTDTRPDPDIDGPVNVVVVQVVQVVDSHHYAYEYEYEYEPDPVQPQHPDLSVLQVCLACLVGHQYFYWYQYPPPSHIDGDVSNLVLSLLLLLLQLLLLVQQLLPAAAAEEEEEDEPSQDPLNVVLVVVVCVLQWAARPPPRDTHGYHYHYHYDTNDDQQVVLVCLVHQEYAYDTRPSCCRVPVSSPDDPSGHRYHYSVSVCCSRVVDPDDSHDDDSVRVCVPGPPPPDPDDDDDDDDDDDDADDDDPVPVPPPPPPPPDDPDDDPDPPRSRCVVSVVVSVVVVVVVVNVSDDPDSDRPHPPPCVVVVDPDPDDDDFDDDPSDGPPDDD

InterPro domains:
  IPR016435 Diphthamide synthesis DPH1/DPH2 [PF01866] (70-127)
  IPR016435 Diphthamide synthesis DPH1/DPH2 [PTHR10762] (13-546)
  IPR016435 Diphthamide synthesis DPH1/DPH2 [SFLDS00032] (10-549)
  IPR016435 Diphthamide synthesis DPH1/DPH2 [TIGR00322] (12-129)
  IPR042263 Diphthamide synthesis DPH1/DPH2, domain 1 [G3DSA:3.40.50.11840] (16-128)